Protein AF-A0A2G5HLY6-F1 (afdb_monomer_lite)

Radius of gyration: 32.47 Å; chains: 1; bounding box: 73×73×91 Å

Sequence (421 aa):
MAYVKLSYEEPYSYPRSRVPLSSAPPINLAIDDVRQLQDDHAMIESSLAKLREELDGSSASADVLEILERMRVASARTTEHSQGMWELVPITQRATTRTAIVAEKVFDTPELLEEILTYLKLNEVVTAMRVKKAWCNTVKGSVKLKRWLGLTTPVGGFFHCAFLKPGCDESPHRAWYTLPNRQLYVWLPKFMIFQKAGLWSDSRCWHPEFISTTRLQEYKEHINTLEIRIISKPSVGREPGVRVANTPICYPSVHQLTYEIFCGCGSRCESTGELMLSSNNAKGLTVGDVTRHTNEILRETGHVTRACIFVQIYYTARVELLDNDPITLQRRKAIEAYEQGPDIGSGDPLCFLRYGSDSTTASSSTISSGDDLDMEDVDQGSVSGDEDSWQRASEKEWENANCYFRAKAFPYDDSDSDDWW

Organism: Cercospora beticola (NCBI:txid122368)

Foldseek 3Di:
DDWQWAWDDDDDDDDDDDDPPDRDHTDTHDLVNLVVLLVVLVVVLVVLVVVVVVCVVPVHDPVVVVVSVVVVVVSVVSNVVSVVVLVSPPPVSNDDPVNVVVVVVLLLPLVSLLVVLQQDAPVVLVVQLVPDVSSVVSCVVDPPNCVLLLNDADPPLFKDFLADAADEDPDPPPDDDPPVGRRHHDDDDPQKHKAFFHLDRPPDDDDVVPADPVVLVVCVVCLQKGKIKMKGFQCQVNQDPPVQLLRARMTVAAFKKWKAKDFPLPPPGRDIDMDGDDPPDNRHHGPNSVNVVVNVVCVVSVCNDPSGRPMIMMIMDMDGGDCPHPSSVVSVVVSVCVVVPPPPPPPPPPDDDDPDPPDDDDDDDDDDDDDDDDDDDDDDDDPDPPVCVVVVVVVVVVVVVVVVVVVPPDPPPPDDDPDDD

pLDDT: mean 73.7, std 18.7, range [32.69, 95.38]

Secondary structure (DSSP, 8-state):
--EEEE------PPSSS------PPPEEEEHHHHHHHHHHHHHHHHHHHHHHHHHHTTT--HHHHHHHHHHHHHHHHHHHHHHHHHTTS-GGG---HHHHHHHHHHHHSHHHHHHHHTTS-HHHHHHHTTT-HHHHHHHHH-HHHHHHTTSSPPGGG--B-TTPPSSSTT---SSS---SS-PPP----TTEEEE--STT-SSS---GGG--HHHHHHHHHTTTEEEEEEEE---TT-PPPHHHHTSBS-BSPP-EEEEEEE-TTS-----EEEEE--TT-TT--BHHHHHHHHHHHHHHTTTTSTT-TT-EEEEEEEEEPPTT-HHHHHHHHHHHHHHT---TT-----SS---------------------------------GGGHHHHHHHHHHHHHHHHHHHTS-S----------

Structure (mmCIF, N/CA/C/O backbone):
data_AF-A0A2G5HLY6-F1
#
_entry.id   AF-A0A2G5HLY6-F1
#
loop_
_atom_site.group_PDB
_atom_site.id
_atom_site.type_symbol
_atom_site.label_atom_id
_atom_site.label_alt_id
_atom_site.label_comp_id
_atom_site.label_asym_id
_atom_site.label_entity_id
_atom_site.label_seq_id
_atom_site.pdbx_PDB_ins_code
_atom_site.Cartn_x
_atom_site.Cartn_y
_atom_site.Cartn_z
_atom_site.occupancy
_atom_site.B_iso_or_equiv
_atom_site.auth_seq_id
_atom_site.auth_comp_id
_atom_site.auth_asym_id
_atom_site.auth_atom_id
_atom_site.pdbx_PDB_model_num
ATOM 1 N N . MET A 1 1 ? 4.611 3.085 32.615 1.00 57.94 1 MET A N 1
ATOM 2 C CA . MET A 1 1 ? 3.380 3.468 33.332 1.00 57.94 1 MET A CA 1
ATOM 3 C C . MET A 1 1 ? 2.843 4.715 32.652 1.00 57.94 1 MET A C 1
ATOM 5 O O . MET A 1 1 ? 3.633 5.625 32.427 1.00 57.94 1 MET A O 1
ATOM 9 N N . ALA A 1 2 ? 1.589 4.705 32.205 1.00 73.06 2 ALA A N 1
ATOM 10 C CA . ALA A 1 2 ? 0.990 5.841 31.506 1.00 73.06 2 ALA A CA 1
ATOM 11 C C . ALA A 1 2 ? 0.329 6.784 32.524 1.00 73.06 2 ALA A C 1
ATOM 13 O O . ALA A 1 2 ? -0.262 6.319 33.499 1.00 73.06 2 ALA A O 1
ATOM 14 N N . TYR A 1 3 ? 0.473 8.091 32.322 1.00 76.56 3 TYR A N 1
ATOM 15 C CA . TYR A 1 3 ? -0.007 9.120 33.241 1.00 76.56 3 TYR A CA 1
ATOM 16 C C . TYR A 1 3 ? -0.591 10.300 32.464 1.00 76.56 3 TYR A C 1
ATOM 18 O O . TYR A 1 3 ? -0.177 10.574 31.337 1.00 76.56 3 TYR A O 1
ATOM 26 N N . VAL A 1 4 ? -1.541 11.000 33.081 1.00 73.75 4 VAL A N 1
ATOM 27 C CA . VAL A 1 4 ? -2.028 12.300 32.617 1.00 73.75 4 VAL A CA 1
ATOM 28 C C . VAL A 1 4 ? -1.172 13.369 33.282 1.00 73.75 4 VAL A C 1
ATOM 30 O O . VAL A 1 4 ? -1.051 13.403 34.508 1.00 73.75 4 VAL A O 1
ATOM 33 N N . LYS A 1 5 ? -0.547 14.216 32.465 1.00 78.56 5 LYS A N 1
ATOM 34 C CA . LYS A 1 5 ? 0.263 15.342 32.924 1.00 78.56 5 LYS A CA 1
ATOM 35 C C . LYS A 1 5 ? -0.612 16.588 32.951 1.00 78.56 5 LYS A C 1
ATOM 37 O O . LYS A 1 5 ? -0.948 17.117 31.896 1.00 78.56 5 LYS A O 1
ATOM 42 N N . LEU A 1 6 ? -0.965 17.059 34.141 1.00 72.75 6 LEU A N 1
ATOM 43 C CA . LEU A 1 6 ? -1.676 18.324 34.304 1.00 72.75 6 LEU A CA 1
ATOM 44 C C . LEU A 1 6 ? -0.652 19.434 34.545 1.00 72.75 6 LEU A C 1
ATOM 46 O O . LEU A 1 6 ? 0.028 19.452 35.574 1.00 72.75 6 LEU A O 1
ATOM 50 N N . SER A 1 7 ? -0.515 20.340 33.580 1.00 71.25 7 SER A N 1
ATOM 51 C CA . SER A 1 7 ? 0.251 21.578 33.725 1.00 71.25 7 SER A CA 1
ATOM 52 C C . SER A 1 7 ? -0.700 22.760 33.818 1.00 71.25 7 SER A C 1
ATOM 54 O O . SER A 1 7 ? -1.632 22.878 33.028 1.00 71.25 7 SER A O 1
ATOM 56 N N . TYR A 1 8 ? -0.452 23.635 34.786 1.00 63.81 8 TYR A N 1
ATOM 57 C CA . TYR A 1 8 ? -1.135 24.915 34.876 1.00 63.81 8 TYR A CA 1
ATOM 58 C C . TYR A 1 8 ? -0.380 25.922 34.012 1.00 63.81 8 TYR A C 1
ATOM 60 O O . TYR A 1 8 ? 0.768 26.255 34.310 1.00 63.81 8 TYR A O 1
ATOM 68 N N . GLU A 1 9 ? -1.009 26.376 32.933 1.00 55.75 9 GLU A N 1
ATOM 69 C CA . GLU A 1 9 ? -0.547 27.557 32.213 1.00 55.75 9 GLU A CA 1
ATOM 70 C C . GLU A 1 9 ? -1.246 28.772 32.817 1.00 55.75 9 GLU A C 1
ATOM 72 O O . GLU A 1 9 ? -2.473 28.885 32.771 1.00 55.75 9 GLU A O 1
ATOM 77 N N . GLU A 1 10 ? -0.471 29.672 33.429 1.00 55.41 10 GLU A N 1
ATOM 78 C CA . GLU A 1 10 ? -1.009 30.976 33.805 1.00 55.41 10 GLU A CA 1
ATOM 79 C C . GLU A 1 10 ? -1.458 31.696 32.527 1.00 55.41 10 GLU A C 1
ATOM 81 O O . GLU A 1 10 ? -0.667 31.809 31.585 1.00 55.41 10 GLU A O 1
ATOM 86 N N . PRO A 1 11 ? -2.700 32.210 32.466 1.00 56.28 11 PRO A N 1
ATOM 87 C CA . PRO A 1 11 ? -3.113 33.038 31.347 1.00 56.28 11 PRO A CA 1
ATOM 88 C C . PRO A 1 11 ? -2.161 34.233 31.252 1.00 56.28 11 PRO A C 1
ATOM 90 O O . PRO A 1 11 ? -1.909 34.901 32.255 1.00 56.28 11 PRO A O 1
ATOM 93 N N . TYR A 1 12 ? -1.626 34.477 30.051 1.00 50.50 12 TYR A N 1
ATOM 94 C CA . TYR A 1 12 ? -0.659 35.538 29.752 1.00 50.50 12 TYR A CA 1
ATOM 95 C C . TYR A 1 12 ? -1.095 36.881 30.368 1.00 50.50 12 TYR A C 1
ATOM 97 O O . TYR A 1 12 ? -1.892 37.626 29.797 1.00 50.50 12 TYR A O 1
ATOM 105 N N . SER A 1 13 ? -0.559 37.222 31.541 1.00 52.12 13 SER A N 1
ATOM 106 C CA . SER A 1 13 ? -0.718 38.554 32.111 1.00 52.12 13 SER A CA 1
ATOM 107 C C . SER A 1 13 ? 0.307 39.476 31.451 1.00 52.12 13 SER A C 1
ATOM 109 O O . SER A 1 13 ? 1.511 39.225 31.537 1.00 52.12 13 SER A O 1
ATOM 111 N N . TYR A 1 14 ? -0.167 40.524 30.771 1.00 58.53 14 TYR A N 1
ATOM 112 C CA . TYR A 1 14 ? 0.664 41.536 30.103 1.00 58.53 14 TYR A CA 1
ATOM 113 C C . TYR A 1 14 ? 1.759 42.117 31.027 1.00 58.53 14 TYR A C 1
ATOM 115 O O . TYR A 1 14 ? 1.629 42.122 32.255 1.00 58.53 14 TYR A O 1
ATOM 123 N N . PRO A 1 15 ? 2.868 42.615 30.453 1.00 58.62 15 PRO A N 1
ATOM 124 C CA . PRO A 1 15 ? 4.164 42.579 31.086 1.00 58.62 15 PRO A CA 1
ATOM 125 C C . PRO A 1 15 ? 4.337 43.782 32.001 1.00 58.62 15 PRO A C 1
ATOM 127 O O . PRO A 1 15 ? 4.411 44.920 31.540 1.00 58.62 15 PRO A O 1
ATOM 130 N N . ARG A 1 16 ? 4.487 43.522 33.297 1.00 51.47 16 ARG A N 1
ATOM 131 C CA . ARG A 1 16 ? 5.443 44.240 34.147 1.00 51.47 16 ARG A CA 1
ATOM 132 C C . ARG A 1 16 ? 5.659 43.462 35.443 1.00 51.47 16 ARG A C 1
ATOM 134 O O . ARG A 1 16 ? 4.896 43.552 36.397 1.00 51.47 16 ARG A O 1
ATOM 141 N N . SER A 1 17 ? 6.778 42.744 35.452 1.00 52.81 17 SER A N 1
ATOM 142 C CA . SER A 1 17 ? 7.587 42.531 36.654 1.00 52.81 17 SER A CA 1
ATOM 143 C C . SER A 1 17 ? 7.072 41.534 37.692 1.00 52.81 17 SER A C 1
ATOM 145 O O . SER A 1 17 ? 7.164 41.795 38.891 1.00 52.81 17 SER A O 1
ATOM 147 N N . ARG A 1 18 ? 6.650 40.342 37.265 1.00 50.44 18 ARG A N 1
ATOM 148 C CA . ARG A 1 18 ? 6.816 39.148 38.102 1.00 50.44 18 ARG A CA 1
ATOM 149 C C . ARG A 1 18 ? 7.456 38.046 37.273 1.00 50.44 18 ARG A C 1
ATOM 151 O O . ARG A 1 18 ? 6.933 37.665 36.235 1.00 50.44 18 ARG A O 1
ATOM 158 N N . VAL A 1 19 ? 8.626 37.590 37.720 1.00 54.91 19 VAL A N 1
ATOM 159 C CA . VAL A 1 19 ? 9.166 36.279 37.339 1.00 54.91 19 VAL A CA 1
ATOM 160 C C . VAL A 1 19 ? 8.016 35.289 37.542 1.00 54.91 19 VAL A C 1
ATOM 162 O O . VAL A 1 19 ? 7.435 35.352 38.631 1.00 54.91 19 VAL A O 1
ATOM 165 N N . PRO A 1 20 ? 7.632 34.461 36.547 1.00 55.47 20 PRO A N 1
ATOM 166 C CA . PRO A 1 20 ? 6.582 33.469 36.746 1.00 55.47 20 PRO A CA 1
ATOM 167 C C . PRO A 1 20 ? 6.948 32.693 38.005 1.00 55.47 20 PRO A C 1
ATOM 169 O O . PRO A 1 20 ? 8.030 32.104 38.093 1.00 55.47 20 PRO A O 1
ATOM 172 N N . LEU A 1 21 ? 6.118 32.842 39.037 1.00 51.69 21 LEU A N 1
ATOM 173 C CA . LEU A 1 21 ? 6.337 32.223 40.331 1.00 51.69 21 LEU A CA 1
ATOM 174 C C . LEU A 1 21 ? 6.243 30.730 40.080 1.00 51.69 21 LEU A C 1
ATOM 176 O O . LEU A 1 21 ? 5.144 30.208 40.007 1.00 51.69 21 LEU A O 1
ATOM 180 N N . SER A 1 22 ? 7.406 30.092 39.928 1.00 51.62 22 SER A N 1
ATOM 181 C CA . SER A 1 22 ? 7.601 28.656 40.078 1.00 51.62 22 SER A CA 1
ATOM 182 C C . SER A 1 22 ? 6.518 27.846 39.366 1.00 51.62 22 SER A C 1
ATOM 184 O O . SER A 1 22 ? 5.501 27.514 39.975 1.00 51.62 22 SER A O 1
ATOM 186 N N . SER A 1 23 ? 6.774 27.474 38.110 1.00 60.44 23 SER A N 1
ATOM 187 C CA . SER A 1 23 ? 6.047 26.403 37.430 1.00 60.44 23 SER A CA 1
ATOM 188 C C . SER A 1 23 ? 5.852 25.240 38.402 1.00 60.44 23 SER A C 1
ATOM 190 O O . SER A 1 23 ? 6.796 24.512 38.721 1.00 60.44 23 SER A O 1
ATOM 192 N N . ALA A 1 24 ? 4.641 25.114 38.950 1.00 60.84 24 ALA A N 1
ATOM 193 C CA . ALA A 1 24 ? 4.331 24.016 39.842 1.00 60.84 24 ALA A CA 1
ATOM 194 C C . ALA A 1 24 ? 4.678 22.733 39.077 1.00 60.84 24 ALA A C 1
ATOM 196 O O . ALA A 1 24 ? 4.335 22.631 37.890 1.00 60.84 24 ALA A O 1
ATOM 197 N N . PRO A 1 25 ? 5.427 21.796 39.687 1.00 66.81 25 PRO A N 1
ATOM 198 C CA . PRO A 1 25 ? 5.771 20.570 39.002 1.00 66.81 25 PRO A CA 1
ATOM 199 C C . PRO A 1 25 ? 4.466 19.925 38.527 1.00 66.81 25 PRO A C 1
ATOM 201 O O . PRO A 1 25 ? 3.496 19.879 39.289 1.00 66.81 25 PRO A O 1
ATOM 204 N N . PRO A 1 26 ? 4.413 19.492 37.261 1.00 71.69 26 PRO A N 1
ATOM 205 C CA . PRO A 1 26 ? 3.202 18.946 36.682 1.00 71.69 26 PRO A CA 1
ATOM 206 C C . PRO A 1 26 ? 2.707 17.792 37.548 1.00 71.69 26 PRO A C 1
ATOM 208 O O . PRO A 1 26 ? 3.487 16.917 37.937 1.00 71.69 26 PRO A O 1
ATOM 211 N N . ILE A 1 27 ? 1.412 17.801 37.853 1.00 78.00 27 ILE A N 1
ATOM 212 C CA . ILE A 1 27 ? 0.800 16.708 38.597 1.00 78.00 27 ILE A CA 1
ATOM 213 C C . ILE A 1 27 ? 0.670 15.548 37.617 1.00 78.00 27 ILE A C 1
ATOM 215 O O . ILE A 1 27 ? -0.014 15.655 36.597 1.00 78.00 27 ILE A O 1
ATOM 219 N N . ASN A 1 28 ? 1.363 14.453 37.918 1.00 79.81 28 ASN A N 1
ATOM 220 C CA . ASN A 1 28 ? 1.253 13.214 37.166 1.00 79.81 28 ASN A CA 1
ATOM 221 C C . ASN A 1 28 ? 0.230 12.330 37.874 1.00 79.81 28 ASN A C 1
ATOM 223 O O . ASN A 1 28 ? 0.521 11.777 38.932 1.00 79.81 28 ASN A O 1
ATOM 227 N N . LEU A 1 29 ? -0.956 12.207 37.290 1.00 82.81 29 LEU A N 1
ATOM 228 C CA . LEU A 1 29 ? -1.971 11.263 37.750 1.00 82.81 29 LEU A CA 1
ATOM 229 C C . LEU A 1 29 ? -1.809 9.966 36.965 1.00 82.81 29 LEU A C 1
ATOM 231 O O . LEU A 1 29 ? -1.850 9.987 35.730 1.00 82.81 29 LEU A O 1
ATOM 235 N N . ALA A 1 30 ? -1.609 8.838 37.650 1.00 86.94 30 ALA A N 1
ATOM 236 C CA . ALA A 1 30 ? -1.632 7.555 36.964 1.00 86.94 30 ALA A CA 1
ATOM 237 C C . ALA A 1 30 ? -3.048 7.300 36.434 1.00 86.94 30 ALA A C 1
ATOM 239 O O . ALA A 1 30 ? -4.041 7.607 37.089 1.00 86.94 30 ALA A O 1
ATOM 240 N N . ILE A 1 31 ? -3.151 6.740 35.231 1.00 84.31 31 ILE A N 1
ATOM 241 C CA . ILE A 1 31 ? -4.458 6.494 34.599 1.00 84.31 31 ILE A CA 1
ATOM 242 C C . ILE A 1 31 ? -5.299 5.519 35.425 1.00 84.31 31 ILE A C 1
ATOM 244 O O . ILE A 1 31 ? -6.517 5.670 35.499 1.00 84.31 31 ILE A O 1
ATOM 248 N N . ASP A 1 32 ? -4.639 4.559 36.074 1.00 82.75 32 ASP A N 1
ATOM 249 C CA . ASP A 1 32 ? -5.290 3.609 36.971 1.00 82.75 32 ASP A CA 1
ATOM 250 C C . ASP A 1 32 ? -5.903 4.313 38.193 1.00 82.75 32 ASP A C 1
ATOM 252 O O . ASP A 1 32 ? -7.000 3.945 38.600 1.00 82.75 32 ASP A O 1
ATOM 256 N N . ASP A 1 33 ? -5.281 5.384 38.702 1.00 86.75 33 ASP A N 1
ATOM 257 C CA . ASP A 1 33 ? -5.828 6.177 39.813 1.00 86.75 33 ASP A CA 1
ATOM 258 C C . ASP A 1 33 ? -7.072 6.960 39.373 1.00 86.75 33 ASP A C 1
ATOM 260 O O . ASP A 1 33 ? -8.066 7.017 40.094 1.00 86.75 33 ASP A O 1
ATOM 264 N N . VAL A 1 34 ? -7.051 7.536 38.163 1.00 86.06 34 VAL A N 1
ATOM 265 C CA . VAL A 1 34 ? -8.218 8.241 37.599 1.00 86.06 34 VAL A CA 1
ATOM 266 C C . VAL A 1 34 ? -9.381 7.268 37.384 1.00 86.06 34 VAL A C 1
ATOM 268 O O . VAL A 1 34 ? -10.528 7.616 37.660 1.00 86.06 34 VAL A O 1
ATOM 271 N N . ARG A 1 35 ? -9.095 6.040 36.931 1.00 84.38 35 ARG A N 1
ATOM 272 C CA . ARG A 1 35 ? -10.097 4.974 36.806 1.00 84.38 35 ARG A CA 1
ATOM 273 C C . ARG A 1 35 ? -10.650 4.565 38.170 1.00 84.38 35 ARG A C 1
ATOM 275 O O . ARG A 1 35 ? -11.866 4.539 38.325 1.00 84.38 35 ARG A O 1
ATOM 282 N N . GLN A 1 36 ? -9.783 4.292 39.145 1.00 87.38 36 GLN A N 1
ATOM 283 C CA . GLN A 1 36 ? -10.202 3.914 40.495 1.00 87.38 36 GLN A CA 1
ATOM 284 C C . GLN A 1 36 ? -11.106 4.986 41.111 1.00 87.38 36 GLN A C 1
ATOM 286 O O . GLN A 1 36 ? -12.125 4.663 41.708 1.00 87.38 36 GLN A O 1
ATOM 291 N N . LEU A 1 37 ? -10.794 6.264 40.888 1.00 87.94 37 LEU A N 1
ATOM 292 C CA . LEU A 1 37 ? -11.601 7.377 41.375 1.00 87.94 37 LEU A CA 1
ATOM 293 C C . LEU A 1 37 ? -13.002 7.426 40.734 1.00 87.94 37 LEU A C 1
ATOM 295 O O . LEU A 1 37 ? -13.964 7.802 41.403 1.00 87.94 37 LEU A O 1
ATOM 299 N N . GLN A 1 38 ? -13.152 7.015 39.468 1.00 86.69 38 GLN A N 1
ATOM 300 C CA . GLN A 1 38 ? -14.480 6.842 38.860 1.00 86.69 38 GLN A CA 1
ATOM 301 C C . GLN A 1 38 ? -15.252 5.674 39.478 1.00 86.69 38 GLN A C 1
ATOM 303 O O . GLN A 1 38 ? -16.445 5.814 39.761 1.00 86.69 38 GLN A O 1
ATOM 308 N N . ASP A 1 39 ? -14.583 4.542 39.696 1.00 86.12 39 ASP A N 1
ATOM 309 C CA . ASP A 1 39 ? -15.198 3.355 40.292 1.00 86.12 39 ASP A CA 1
ATOM 310 C C . ASP A 1 39 ? -15.657 3.640 41.737 1.00 86.12 39 ASP A C 1
ATOM 312 O O . ASP A 1 39 ? -16.782 3.299 42.118 1.00 86.12 39 ASP A O 1
ATOM 316 N N . ASP A 1 40 ? -14.841 4.359 42.512 1.00 87.75 40 ASP A N 1
ATOM 317 C CA . ASP A 1 40 ? -15.160 4.795 43.874 1.00 87.75 40 ASP A CA 1
ATOM 318 C C . ASP A 1 40 ? -16.372 5.744 43.894 1.00 87.75 40 ASP A C 1
ATOM 320 O O . ASP A 1 40 ? -17.276 5.577 44.718 1.00 87.75 40 ASP A O 1
ATOM 324 N N . HIS A 1 41 ? -16.458 6.703 42.961 1.00 89.06 41 HIS A N 1
ATOM 325 C CA . HIS A 1 41 ? -17.630 7.579 42.839 1.00 89.06 41 HIS A CA 1
ATOM 326 C C . HIS A 1 41 ? -18.905 6.809 42.482 1.00 89.06 41 HIS A C 1
ATOM 328 O O . HIS A 1 41 ? -19.952 7.046 43.088 1.00 89.06 41 HIS A O 1
ATOM 334 N N . ALA A 1 42 ? -18.831 5.850 41.553 1.00 86.75 42 ALA A N 1
ATOM 335 C CA . ALA A 1 42 ? -19.975 5.010 41.208 1.00 86.75 42 ALA A CA 1
ATOM 336 C C . ALA A 1 42 ? -20.469 4.194 42.420 1.00 86.75 42 ALA A C 1
ATOM 338 O O . ALA A 1 42 ? -21.678 4.043 42.628 1.00 86.75 42 ALA A O 1
ATOM 339 N N . MET A 1 43 ? -19.545 3.711 43.258 1.00 89.75 43 MET A N 1
ATOM 340 C CA . MET A 1 43 ? -19.871 3.014 44.504 1.00 89.75 43 MET A CA 1
ATOM 341 C C . MET A 1 43 ? -20.519 3.945 45.541 1.00 89.75 43 MET A C 1
ATOM 343 O O . MET A 1 43 ? -21.491 3.543 46.190 1.00 89.75 43 MET A O 1
ATOM 347 N N . ILE A 1 44 ? -20.020 5.178 45.694 1.00 92.12 44 ILE A N 1
ATOM 348 C CA . ILE A 1 44 ? -20.597 6.185 46.600 1.00 92.12 44 ILE A CA 1
ATOM 349 C C . ILE A 1 44 ? -22.024 6.530 46.170 1.00 92.12 44 ILE A C 1
ATOM 351 O O . ILE A 1 44 ? -22.931 6.443 46.995 1.00 92.12 44 ILE A O 1
ATOM 355 N N . GLU A 1 45 ? -22.256 6.835 44.891 1.00 92.38 45 GLU A N 1
ATOM 356 C CA . GLU A 1 45 ? -23.597 7.126 44.364 1.00 92.38 45 GLU A CA 1
ATOM 357 C C . GLU A 1 45 ? -24.560 5.953 44.584 1.00 92.38 45 GLU A C 1
ATOM 359 O O . GLU A 1 45 ? -25.680 6.145 45.063 1.00 92.38 45 GLU A O 1
ATOM 364 N N . SER A 1 46 ? -24.118 4.715 44.322 1.00 91.62 46 SER A N 1
ATOM 365 C CA . SER A 1 46 ? -24.940 3.530 44.590 1.00 91.62 46 SER A CA 1
ATOM 366 C C . SER A 1 46 ? -25.261 3.365 46.079 1.00 91.62 46 SER A C 1
ATOM 368 O O . SER A 1 46 ? -26.373 2.956 46.416 1.00 91.62 46 SER A O 1
ATOM 370 N N . SER A 1 47 ? -24.313 3.674 46.964 1.00 93.25 47 SER A N 1
ATOM 371 C CA . SER A 1 47 ? -24.494 3.563 48.415 1.00 93.25 47 SER A CA 1
ATOM 372 C C . SER A 1 47 ? -25.419 4.655 48.954 1.00 93.25 47 SER A C 1
ATOM 374 O O . SER A 1 47 ? -26.293 4.362 49.765 1.00 93.25 47 SER A O 1
ATOM 376 N N . LEU A 1 48 ? -25.290 5.893 48.462 1.00 94.12 48 LEU A N 1
ATOM 377 C CA . LEU A 1 48 ? -26.183 7.005 48.799 1.00 94.12 48 LEU A CA 1
ATOM 378 C C . LEU A 1 48 ? -27.614 6.748 48.310 1.00 94.12 48 LEU A C 1
ATOM 380 O O . LEU A 1 48 ? -28.564 7.048 49.032 1.00 94.12 48 LEU A O 1
ATOM 384 N N . ALA A 1 49 ? -27.778 6.160 47.120 1.00 92.38 49 ALA A N 1
ATOM 385 C CA . ALA A 1 49 ? -29.088 5.777 46.599 1.00 92.38 49 ALA A CA 1
ATOM 386 C C . ALA A 1 49 ? -29.775 4.721 47.483 1.00 92.38 49 ALA A C 1
ATOM 388 O O . ALA A 1 49 ? -30.943 4.890 47.827 1.00 92.38 49 ALA A O 1
ATOM 389 N N . LYS A 1 50 ? -29.042 3.683 47.910 1.00 93.69 50 LYS A N 1
ATOM 390 C CA . LYS A 1 50 ? -29.556 2.661 48.841 1.00 93.69 50 LYS A CA 1
ATOM 391 C C . LYS A 1 50 ? -29.905 3.247 50.206 1.00 93.69 50 LYS A C 1
ATOM 393 O O . LYS A 1 50 ? -30.973 2.970 50.735 1.00 93.69 50 LYS A O 1
ATOM 398 N N . LEU A 1 51 ? -29.032 4.094 50.752 1.00 93.62 51 LEU A N 1
ATOM 399 C CA . LEU A 1 51 ? -29.264 4.735 52.045 1.00 93.62 51 LEU A CA 1
ATOM 400 C C . LEU A 1 51 ? -30.526 5.608 52.020 1.00 93.62 51 LEU A C 1
ATOM 402 O O . LEU A 1 51 ? -31.281 5.623 52.987 1.00 93.62 51 LEU A O 1
ATOM 406 N N . ARG A 1 52 ? -30.784 6.308 50.908 1.00 93.19 52 ARG A N 1
ATOM 407 C CA . ARG A 1 52 ? -32.022 7.073 50.717 1.00 93.19 52 ARG A CA 1
ATOM 408 C C . ARG A 1 52 ? -33.257 6.176 50.766 1.00 93.19 52 ARG A C 1
ATOM 410 O O . ARG A 1 52 ? -34.192 6.490 51.489 1.00 93.19 52 ARG A O 1
ATOM 417 N N . GLU A 1 53 ? -33.231 5.059 50.043 1.00 93.62 53 GLU A N 1
ATOM 418 C CA . GLU A 1 53 ? -34.331 4.088 50.011 1.00 93.62 53 GLU A CA 1
ATOM 419 C C . GLU A 1 53 ? -34.618 3.496 51.404 1.00 93.62 53 GLU A C 1
ATOM 421 O O . GLU A 1 53 ? -35.773 3.392 51.816 1.00 93.62 53 GLU A O 1
ATOM 426 N N . GLU A 1 54 ? -33.573 3.177 52.172 1.00 94.12 54 GLU A N 1
ATOM 427 C CA . GLU A 1 54 ? -33.705 2.689 53.550 1.00 94.12 54 GLU A CA 1
ATOM 428 C C . GLU A 1 54 ? -34.283 3.755 54.500 1.00 94.12 54 GLU A C 1
ATOM 430 O O . GLU A 1 54 ? -35.123 3.446 55.354 1.00 94.12 54 GLU A O 1
ATOM 435 N N . LEU A 1 55 ? -33.863 5.016 54.348 1.00 93.25 55 LEU A N 1
ATOM 436 C CA . LEU A 1 55 ? -34.318 6.138 55.176 1.00 93.25 55 LEU A CA 1
ATOM 437 C C . LEU A 1 55 ? -35.763 6.549 54.880 1.00 93.25 55 LEU A C 1
ATOM 439 O O . LEU A 1 55 ? -36.504 6.866 55.815 1.00 93.25 55 LEU A O 1
ATOM 443 N N . ASP A 1 56 ? -36.187 6.472 53.618 1.00 89.88 56 ASP A N 1
ATOM 444 C CA . ASP A 1 56 ? -37.577 6.709 53.214 1.00 89.88 56 ASP A CA 1
ATOM 445 C C . ASP A 1 56 ? -38.535 5.708 53.897 1.00 89.88 56 ASP A C 1
ATOM 447 O O . ASP A 1 56 ? -39.677 6.045 54.215 1.00 89.88 56 ASP A O 1
ATOM 451 N N . GLY A 1 57 ? -38.059 4.496 54.209 1.00 89.75 57 GLY A N 1
ATOM 452 C CA . GLY A 1 57 ? -38.815 3.481 54.947 1.00 89.75 57 GLY A CA 1
ATOM 453 C C . GLY A 1 57 ? -38.828 3.641 56.475 1.00 89.75 57 GLY A C 1
ATOM 454 O O . GLY A 1 57 ? -39.644 3.000 57.139 1.00 89.75 57 GLY A O 1
ATOM 455 N N . SER A 1 58 ? -37.950 4.464 57.061 1.00 86.12 58 SER A N 1
ATOM 456 C CA . SER A 1 58 ? -37.647 4.421 58.505 1.00 86.12 58 SER A CA 1
ATOM 457 C C . SER A 1 58 ? -37.979 5.689 59.305 1.00 86.12 58 SER A C 1
ATOM 459 O O . SER A 1 58 ? -37.505 5.855 60.425 1.00 86.12 58 SER A O 1
ATOM 461 N N . SER A 1 59 ? -38.890 6.543 58.820 1.00 91.31 59 SER A N 1
ATOM 462 C CA . SER A 1 59 ? -39.305 7.780 59.523 1.00 91.31 59 SER A CA 1
ATOM 463 C C . SER A 1 59 ? -38.114 8.676 59.904 1.00 91.31 59 SER A C 1
ATOM 465 O O . SER A 1 59 ? -38.078 9.249 60.996 1.00 91.31 59 SER A O 1
ATOM 467 N N . ALA A 1 60 ? -37.113 8.760 59.024 1.00 91.75 60 ALA A N 1
ATOM 468 C CA . ALA A 1 60 ? -35.934 9.588 59.238 1.00 91.75 60 ALA A CA 1
ATOM 469 C C . ALA A 1 60 ? -36.316 11.062 59.457 1.00 91.75 60 ALA A C 1
ATOM 471 O O . ALA A 1 60 ? -37.293 11.562 58.893 1.00 91.75 60 ALA A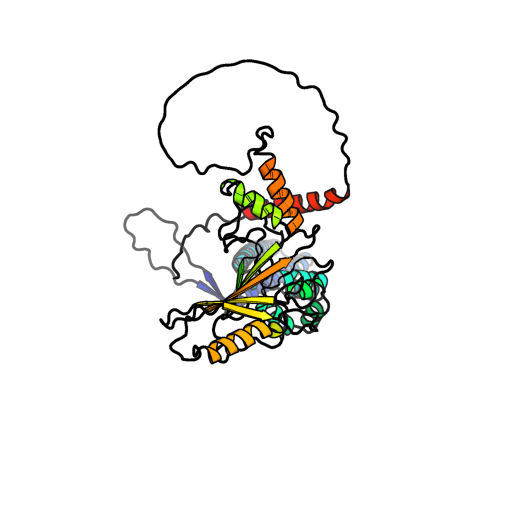 O 1
ATOM 472 N N . SER A 1 61 ? -35.544 11.777 60.281 1.00 94.81 61 SER A N 1
ATOM 473 C CA . SER A 1 61 ? -35.780 13.207 60.488 1.00 94.81 61 SER A CA 1
ATOM 474 C C . SER A 1 61 ? -35.479 14.003 59.214 1.00 94.81 61 SER A C 1
ATOM 476 O O . SER A 1 61 ? -34.615 13.633 58.414 1.00 94.81 61 SER A O 1
ATOM 478 N N . ALA A 1 62 ? -36.169 15.134 59.045 1.00 91.81 62 ALA A N 1
ATOM 479 C CA . ALA A 1 62 ? -35.967 16.028 57.905 1.00 91.81 62 ALA A CA 1
ATOM 480 C C . ALA A 1 62 ? -34.501 16.486 57.773 1.00 91.81 62 ALA A C 1
ATOM 482 O O . ALA A 1 62 ? -33.975 16.539 56.664 1.00 91.81 62 ALA A O 1
ATOM 483 N N . ASP A 1 63 ? -33.820 16.721 58.898 1.00 93.25 63 ASP A N 1
ATOM 484 C CA . ASP A 1 63 ? -32.411 17.131 58.925 1.00 93.25 63 ASP A CA 1
ATOM 485 C C . ASP A 1 63 ? -31.479 16.061 58.329 1.00 93.25 63 ASP A C 1
ATOM 487 O O . ASP A 1 63 ? -30.523 16.385 57.624 1.00 93.25 63 ASP A O 1
ATOM 491 N N . VAL A 1 64 ? -31.757 14.774 58.576 1.00 92.81 64 VAL A N 1
ATOM 492 C CA . VAL A 1 64 ? -30.963 13.661 58.024 1.00 92.81 64 VAL A CA 1
ATOM 493 C C . VAL A 1 64 ? -31.140 13.578 56.508 1.00 92.81 64 VAL A C 1
ATOM 495 O O . VAL A 1 64 ? -30.156 13.419 55.784 1.00 92.81 64 VAL A O 1
ATOM 498 N N . LEU A 1 65 ? -32.371 13.745 56.020 1.00 91.19 65 LEU A N 1
ATOM 499 C CA . LEU A 1 65 ? -32.656 13.779 54.584 1.00 91.19 65 LEU A CA 1
ATOM 500 C C . LEU A 1 65 ? -32.006 14.993 53.904 1.00 91.19 65 LEU A C 1
ATOM 502 O O . LEU A 1 65 ? -31.481 14.869 52.798 1.00 91.19 65 LEU A O 1
ATOM 506 N N . GLU A 1 66 ? -31.969 16.148 54.573 1.00 93.00 66 GLU A N 1
ATOM 507 C CA . GLU A 1 66 ? -31.297 17.340 54.052 1.00 93.00 66 GLU A CA 1
ATOM 508 C C . GLU A 1 66 ? -29.779 17.132 53.927 1.00 93.00 66 GLU A C 1
ATOM 510 O O . GLU A 1 66 ? -29.184 17.472 52.901 1.00 93.00 66 GLU A O 1
ATOM 515 N N . ILE A 1 67 ? -29.136 16.536 54.939 1.00 94.06 67 ILE A N 1
ATOM 516 C CA . ILE A 1 67 ? -27.704 16.205 54.885 1.00 94.06 67 ILE A CA 1
ATOM 517 C C . ILE A 1 67 ? -27.423 15.236 53.735 1.00 94.06 67 ILE A C 1
ATOM 519 O O . ILE A 1 67 ? -26.469 15.448 52.982 1.00 94.06 67 ILE A O 1
ATOM 523 N N . LEU A 1 68 ? -28.262 14.211 53.565 1.00 94.00 68 LEU A N 1
ATOM 524 C CA . LEU A 1 68 ? -28.112 13.236 52.489 1.00 94.00 68 LEU A CA 1
ATOM 525 C C . LEU A 1 68 ? -28.200 13.896 51.106 1.00 94.00 68 LEU A C 1
ATOM 527 O O . LEU A 1 68 ? -27.386 13.603 50.230 1.00 94.00 68 LEU A O 1
ATOM 531 N N . GLU A 1 69 ? -29.129 14.835 50.918 1.00 92.62 69 GLU A N 1
ATOM 532 C CA . GLU A 1 69 ? -29.245 15.576 49.661 1.00 92.62 69 GLU A CA 1
ATOM 533 C C . GLU A 1 69 ? -28.016 16.465 49.415 1.00 92.62 69 GLU A C 1
ATOM 535 O O . GLU A 1 69 ? -27.480 16.488 48.307 1.00 92.62 69 GLU A O 1
ATOM 540 N N . ARG A 1 70 ? -27.476 17.128 50.448 1.00 93.44 70 ARG A N 1
ATOM 541 C CA . ARG A 1 70 ? -26.216 17.884 50.313 1.00 93.44 70 ARG A CA 1
ATOM 542 C C . ARG A 1 70 ? -25.039 16.978 49.936 1.00 93.44 70 ARG A C 1
ATOM 544 O O . ARG A 1 70 ? -24.215 17.381 49.112 1.00 93.44 70 ARG A O 1
ATOM 551 N N . MET A 1 71 ? -24.958 15.770 50.504 1.00 93.06 71 MET A N 1
ATOM 552 C CA . MET A 1 71 ? -23.931 14.780 50.153 1.00 93.06 71 MET A CA 1
ATOM 553 C C . MET A 1 71 ? -24.070 14.323 48.701 1.00 93.06 71 MET A C 1
ATOM 555 O O . MET A 1 71 ? -23.074 14.283 47.984 1.00 93.06 71 MET A O 1
ATOM 559 N N . ARG A 1 72 ? -25.296 14.073 48.237 1.00 93.75 72 ARG A N 1
ATOM 560 C CA . ARG A 1 72 ? -25.585 13.737 46.838 1.00 93.75 72 ARG A CA 1
ATOM 561 C C . ARG A 1 72 ? -25.189 14.869 45.885 1.00 93.75 72 ARG A C 1
ATOM 563 O O . ARG A 1 72 ? -24.522 14.623 44.888 1.00 93.75 72 ARG A O 1
ATOM 570 N N . VAL A 1 73 ? -25.512 16.124 46.204 1.00 92.31 73 VAL A N 1
ATOM 571 C CA . VAL A 1 73 ? -25.098 17.290 45.394 1.00 92.31 73 VAL A CA 1
ATOM 572 C C . VAL A 1 73 ? -23.572 17.468 45.380 1.00 92.31 73 VAL A C 1
ATOM 574 O O . VAL A 1 73 ? -22.998 17.896 44.378 1.00 92.31 73 VAL A O 1
ATOM 577 N N . ALA A 1 74 ? -22.880 17.171 46.482 1.00 90.12 74 ALA A N 1
ATOM 578 C CA . ALA A 1 74 ? -21.417 17.175 46.514 1.00 90.12 74 ALA A CA 1
ATOM 579 C C . ALA A 1 74 ? -20.823 16.043 45.657 1.00 90.12 74 ALA A C 1
ATOM 581 O O . ALA A 1 74 ? -19.939 16.310 44.847 1.00 90.12 74 ALA A O 1
ATOM 582 N N . SER A 1 75 ? -21.359 14.828 45.780 1.00 92.06 75 SER A N 1
ATOM 583 C CA . SER A 1 75 ? -20.955 13.644 45.012 1.00 92.06 75 SER A CA 1
ATOM 584 C C . SER A 1 75 ? -21.193 13.810 43.502 1.00 92.06 75 SER A C 1
ATOM 586 O O . SER A 1 75 ? -20.332 13.482 42.686 1.00 92.06 75 SER A O 1
ATOM 588 N N . ALA A 1 76 ? -22.298 14.445 43.102 1.00 89.19 76 ALA A N 1
ATOM 589 C CA . ALA A 1 76 ? -22.558 14.778 41.701 1.00 89.19 76 ALA A CA 1
ATOM 590 C C . ALA A 1 76 ? -21.485 15.719 41.117 1.00 89.19 76 ALA A C 1
ATOM 592 O O . ALA A 1 76 ? -21.007 15.503 40.003 1.00 89.19 76 ALA A O 1
ATOM 593 N N . ARG A 1 77 ? -21.047 16.726 41.888 1.00 88.00 77 ARG A N 1
ATOM 594 C CA . ARG A 1 77 ? -19.977 17.650 41.471 1.00 88.00 77 ARG A CA 1
ATOM 595 C C . ARG A 1 77 ? -18.621 16.956 41.350 1.00 88.00 77 ARG A C 1
ATOM 597 O O . ARG A 1 77 ? -17.872 17.238 40.418 1.00 88.00 77 ARG A O 1
ATOM 604 N N . THR A 1 78 ? -18.287 16.046 42.266 1.00 87.31 78 THR A N 1
ATOM 605 C CA . THR A 1 78 ? -17.029 15.288 42.171 1.00 87.31 78 THR A CA 1
ATOM 606 C C . THR A 1 78 ? -17.066 14.275 41.029 1.00 87.31 78 THR A C 1
ATOM 608 O O . THR A 1 78 ? -16.046 14.070 40.371 1.00 87.31 78 THR A O 1
ATOM 611 N N . THR A 1 79 ? -18.240 13.716 40.727 1.00 88.19 79 THR A N 1
ATOM 612 C CA . THR A 1 79 ? -18.459 12.850 39.562 1.00 88.19 79 THR A CA 1
ATOM 613 C C . THR A 1 79 ? -18.185 13.603 38.262 1.00 88.19 79 THR A C 1
ATOM 615 O O . THR A 1 79 ? -17.369 13.142 37.465 1.00 88.19 79 THR A O 1
ATOM 618 N N . GLU A 1 80 ? -18.769 14.791 38.080 1.00 88.44 80 GLU A N 1
ATOM 619 C CA . GLU A 1 80 ? -18.513 15.652 36.916 1.00 88.44 80 GLU A CA 1
ATOM 620 C C . GLU A 1 80 ? -17.013 15.949 36.754 1.00 88.44 80 GLU A C 1
ATOM 622 O O . GLU A 1 80 ? -16.453 15.792 35.669 1.00 88.44 80 GLU A O 1
ATOM 627 N N . HIS A 1 81 ? -16.326 16.275 37.853 1.00 86.00 81 HIS A N 1
ATOM 628 C CA . HIS A 1 81 ? -14.888 16.537 37.830 1.00 86.00 81 HIS A CA 1
ATOM 629 C C . HIS A 1 81 ? -14.068 15.291 37.458 1.00 86.00 81 HIS A C 1
ATOM 631 O O . HIS A 1 81 ? -13.149 15.365 36.643 1.00 86.00 81 HIS A O 1
ATOM 637 N N . SER A 1 82 ? -14.421 14.124 38.008 1.00 86.81 82 SER A N 1
ATOM 638 C CA . SER A 1 82 ? -13.774 12.851 37.667 1.00 86.81 82 SER A CA 1
ATOM 639 C C . SER A 1 82 ? -13.995 12.447 36.214 1.00 86.81 82 SER A C 1
ATOM 641 O O . SER A 1 82 ? -13.103 11.884 35.579 1.00 86.81 82 SER A O 1
ATOM 643 N N . GLN A 1 83 ? -15.160 12.776 35.658 1.00 86.06 83 GLN A N 1
ATOM 644 C CA . GLN A 1 83 ? -15.458 12.553 34.255 1.00 86.06 83 GLN A CA 1
ATOM 645 C C . GLN A 1 83 ? -14.647 13.489 33.360 1.00 86.06 83 GLN A C 1
ATOM 647 O O . GLN A 1 83 ? -14.029 13.011 32.412 1.00 86.06 83 GLN A O 1
ATOM 652 N N . GLY A 1 84 ? -14.534 14.769 33.722 1.00 86.75 84 GLY A N 1
ATOM 653 C CA . GLY A 1 84 ? -13.634 15.706 33.051 1.00 86.75 84 GLY A CA 1
ATOM 654 C C . GLY A 1 84 ? -12.180 15.222 33.051 1.00 86.75 84 GLY A C 1
ATOM 655 O O . GLY A 1 84 ? -11.531 15.232 32.010 1.00 86.75 84 GLY A O 1
ATOM 656 N N . MET A 1 85 ? -11.674 14.700 34.177 1.00 85.44 85 MET A N 1
ATOM 657 C CA . MET A 1 85 ? -10.326 14.108 34.229 1.00 85.44 85 MET A CA 1
ATOM 658 C C . MET A 1 85 ? -10.188 12.875 33.326 1.00 85.44 85 MET A C 1
ATOM 660 O O . MET A 1 85 ? -9.172 12.709 32.651 1.00 85.44 85 MET A O 1
ATOM 664 N N . TRP A 1 86 ? -11.202 12.011 33.281 1.00 85.25 86 TRP A N 1
ATOM 665 C CA . TRP A 1 86 ? -11.207 10.844 32.399 1.00 85.25 86 TRP A CA 1
ATOM 666 C C . TRP A 1 86 ? -11.238 11.231 30.918 1.00 85.25 86 TRP A C 1
ATOM 668 O O . TRP A 1 86 ? -10.601 10.588 30.082 1.00 85.25 86 TRP A O 1
ATOM 678 N N . GLU A 1 87 ? -11.913 12.329 30.587 1.00 84.62 87 GLU A N 1
ATOM 679 C CA . GLU A 1 87 ? -11.936 12.912 29.248 1.00 84.62 87 GLU A CA 1
ATOM 680 C C . GLU A 1 87 ? -10.591 13.501 28.797 1.00 84.62 87 GLU A C 1
ATOM 682 O O . GLU A 1 87 ? -10.421 13.765 27.606 1.00 84.62 87 GLU A O 1
ATOM 687 N N . LEU A 1 88 ? -9.604 13.609 29.689 1.00 83.00 88 LEU A N 1
ATOM 688 C CA . LEU A 1 88 ? -8.224 13.964 29.343 1.00 83.00 88 LEU A CA 1
ATOM 689 C C . LEU A 1 88 ? -7.344 12.738 29.051 1.00 83.00 88 LEU A C 1
ATOM 691 O O . LEU A 1 88 ? -6.297 12.865 28.418 1.00 83.00 88 LEU A O 1
ATOM 695 N N . VAL A 1 89 ? -7.753 11.533 29.464 1.00 80.31 89 VAL A N 1
ATOM 696 C CA . VAL A 1 89 ? -7.011 10.294 29.176 1.00 80.31 89 VAL A CA 1
ATOM 697 C C . VAL A 1 89 ? -7.081 10.003 27.669 1.00 80.31 89 VAL A C 1
ATOM 699 O O . VAL A 1 89 ? -8.165 10.088 27.106 1.00 80.31 89 VAL A O 1
ATOM 702 N N . PRO A 1 90 ? -6.009 9.624 26.958 1.00 76.75 90 PRO A N 1
ATOM 703 C CA . PRO A 1 90 ? -6.108 9.251 25.543 1.00 76.75 90 PRO A CA 1
ATOM 704 C C . PRO A 1 90 ? -7.138 8.136 25.299 1.00 76.75 90 PRO A C 1
ATOM 706 O O . PRO A 1 90 ? -7.203 7.175 26.064 1.00 76.75 90 PRO A O 1
ATOM 709 N N . ILE A 1 91 ? -7.920 8.215 24.213 1.00 69.06 91 ILE A N 1
ATOM 710 C CA . ILE A 1 91 ? -8.986 7.234 23.899 1.00 69.06 91 ILE A CA 1
ATOM 711 C C . ILE A 1 91 ? -8.455 5.791 23.905 1.00 69.06 91 ILE A C 1
ATOM 713 O O . ILE A 1 91 ? -9.117 4.885 24.406 1.00 69.06 91 ILE A O 1
ATOM 717 N N . THR A 1 92 ? -7.229 5.583 23.420 1.00 68.62 92 THR A N 1
ATOM 718 C CA . THR A 1 92 ? -6.548 4.278 23.401 1.00 68.62 92 THR A CA 1
ATOM 719 C C . THR A 1 92 ? -6.323 3.679 24.792 1.00 68.62 92 THR A C 1
ATOM 721 O O . THR A 1 92 ? -6.168 2.467 24.917 1.00 68.62 92 THR A O 1
ATOM 724 N N . GLN A 1 93 ? -6.323 4.508 25.836 1.00 74.06 93 GLN A N 1
ATOM 725 C CA . GLN A 1 93 ? -6.110 4.125 27.231 1.00 74.06 93 GLN A CA 1
ATOM 726 C C . GLN A 1 93 ? -7.413 4.124 28.049 1.00 74.06 93 GLN A C 1
ATOM 728 O O . GLN A 1 93 ? -7.433 3.606 29.163 1.00 74.06 93 GLN A O 1
ATOM 733 N N . ARG A 1 94 ? -8.535 4.592 27.478 1.00 76.75 94 ARG A N 1
ATOM 734 C CA . ARG A 1 94 ? -9.873 4.538 28.102 1.00 76.75 94 ARG A CA 1
ATOM 735 C C . ARG A 1 94 ? -10.591 3.197 27.931 1.00 76.75 94 ARG A C 1
ATOM 737 O O . ARG A 1 94 ? -11.804 3.130 28.115 1.00 76.75 94 ARG A O 1
ATOM 744 N N . ALA A 1 95 ? -9.893 2.129 27.547 1.00 71.44 95 ALA A N 1
ATOM 745 C CA . ALA A 1 95 ? -10.528 0.848 27.253 1.00 71.44 95 ALA A CA 1
ATOM 746 C C . ALA A 1 95 ? -11.306 0.321 28.474 1.00 71.44 95 ALA A C 1
ATOM 748 O O . ALA A 1 95 ? -10.720 -0.079 29.477 1.00 71.44 95 ALA A O 1
ATOM 749 N N . THR A 1 96 ? -12.632 0.330 28.386 1.00 74.00 96 THR A N 1
ATOM 750 C CA . THR A 1 96 ? -13.550 -0.287 29.350 1.00 74.00 96 THR A CA 1
ATOM 751 C C . THR A 1 96 ? -13.805 -1.746 28.974 1.00 74.00 96 THR A C 1
ATOM 753 O O . THR A 1 96 ? -13.677 -2.129 27.806 1.00 74.00 96 THR A O 1
ATOM 756 N N . THR A 1 97 ? -14.263 -2.557 29.929 1.00 75.38 97 THR A N 1
ATOM 757 C CA . THR A 1 97 ? -14.709 -3.938 29.672 1.00 75.38 97 THR A CA 1
ATOM 758 C C . THR A 1 97 ? -15.769 -3.989 28.571 1.00 75.38 97 THR A C 1
ATOM 760 O O . THR A 1 97 ? -15.713 -4.836 27.683 1.00 75.38 97 THR A O 1
ATOM 763 N N . ARG A 1 98 ? -16.698 -3.022 28.555 1.00 72.88 98 ARG A N 1
ATOM 764 C CA . ARG A 1 98 ? -17.727 -2.916 27.513 1.00 72.88 98 ARG A CA 1
ATOM 765 C C . ARG A 1 98 ? -17.120 -2.646 26.135 1.00 72.88 98 ARG A C 1
ATOM 767 O O . ARG A 1 98 ? -17.495 -3.313 25.176 1.00 72.88 98 ARG A O 1
ATOM 774 N N . THR A 1 99 ? -16.177 -1.709 26.023 1.00 75.06 99 THR A N 1
ATOM 775 C CA . THR A 1 99 ? -15.494 -1.435 24.745 1.00 75.06 99 THR A CA 1
ATOM 776 C C . THR A 1 99 ? -14.622 -2.600 24.291 1.00 75.06 99 THR A C 1
ATOM 778 O O . THR A 1 99 ? -14.549 -2.845 23.095 1.00 75.06 99 THR A O 1
ATOM 781 N N . ALA A 1 100 ? -14.026 -3.359 25.217 1.00 74.88 100 ALA A N 1
ATOM 782 C CA . ALA A 1 100 ? -13.271 -4.565 24.887 1.00 74.88 100 ALA A CA 1
ATOM 783 C C . ALA A 1 100 ? -14.180 -5.651 24.291 1.00 74.88 100 ALA A C 1
ATOM 785 O O . ALA A 1 100 ? -13.850 -6.204 23.249 1.00 74.88 100 ALA A O 1
ATOM 786 N N . ILE A 1 101 ? -15.363 -5.878 24.877 1.00 77.56 101 ILE A N 1
ATOM 787 C CA . ILE A 1 101 ? -16.364 -6.821 24.346 1.00 77.56 101 ILE A CA 1
ATOM 788 C C . ILE A 1 101 ? -16.856 -6.382 22.959 1.00 77.56 101 ILE A C 1
ATOM 790 O O . ILE A 1 101 ? -17.023 -7.207 22.064 1.00 77.56 101 ILE A O 1
ATOM 794 N N . VAL A 1 102 ? -17.107 -5.084 22.758 1.00 79.75 102 VAL A N 1
ATOM 795 C CA . VAL A 1 102 ? -17.525 -4.562 21.446 1.00 79.75 102 VAL A CA 1
ATOM 796 C C . VAL A 1 102 ? -16.402 -4.712 20.419 1.00 79.75 102 VAL A C 1
ATOM 798 O O . VAL A 1 102 ? -16.661 -5.179 19.314 1.00 79.75 102 VAL A O 1
ATOM 801 N N . ALA A 1 103 ? -15.163 -4.381 20.782 1.00 76.00 103 ALA A N 1
ATOM 802 C CA . ALA A 1 103 ? -14.007 -4.558 19.910 1.00 76.00 103 ALA A CA 1
ATOM 803 C C . ALA A 1 103 ? -13.789 -6.036 19.557 1.00 76.00 103 ALA A C 1
ATOM 805 O O . ALA A 1 103 ? -13.550 -6.357 18.399 1.00 76.00 103 ALA A O 1
ATOM 806 N N . GLU A 1 104 ? -13.943 -6.946 20.521 1.00 80.81 104 GLU A N 1
ATOM 807 C CA . GLU A 1 104 ? -13.870 -8.386 20.276 1.00 80.81 104 GLU A CA 1
ATOM 808 C C . GLU A 1 104 ? -14.927 -8.836 19.262 1.00 80.81 104 GLU A C 1
ATOM 810 O O . GLU A 1 104 ? -14.583 -9.515 18.298 1.00 80.81 104 GLU A O 1
ATOM 815 N N . LYS A 1 105 ? -16.177 -8.366 19.385 1.00 85.38 105 LYS A N 1
ATOM 816 C CA . LYS A 1 105 ? -17.230 -8.636 18.389 1.00 85.38 105 LYS A CA 1
ATOM 817 C C . LYS A 1 105 ? -16.882 -8.104 16.998 1.00 85.38 105 LYS A C 1
ATOM 819 O O . LYS A 1 105 ? -17.123 -8.791 16.007 1.00 85.38 105 LYS A O 1
ATOM 824 N N . VAL A 1 106 ? -16.313 -6.900 16.915 1.00 81.88 106 VAL A N 1
ATOM 825 C CA . VAL A 1 106 ? -15.852 -6.316 15.644 1.00 81.88 106 VAL A CA 1
ATOM 826 C C . VAL A 1 106 ? -14.743 -7.175 15.032 1.00 81.88 106 VAL A C 1
ATOM 828 O O . VAL A 1 106 ? -14.791 -7.479 13.845 1.00 81.88 106 VAL A O 1
ATOM 831 N N . PHE A 1 107 ? -13.779 -7.629 15.834 1.00 83.12 107 PHE A N 1
ATOM 832 C CA . PHE A 1 107 ? -12.657 -8.449 15.369 1.00 83.12 107 PHE A CA 1
ATOM 833 C C . PHE A 1 107 ? -13.011 -9.911 15.084 1.00 83.12 107 PHE A C 1
ATOM 835 O O . PHE A 1 107 ? -12.273 -10.581 14.360 1.00 83.12 107 PHE A O 1
ATOM 842 N N . ASP A 1 108 ? -14.116 -10.406 15.632 1.00 84.38 108 ASP A N 1
ATOM 843 C CA . ASP A 1 108 ? -14.662 -11.723 15.313 1.00 84.38 108 ASP A CA 1
ATOM 844 C C . ASP A 1 108 ? -15.601 -11.690 14.090 1.00 84.38 108 ASP A C 1
ATOM 846 O O . ASP A 1 108 ? -15.986 -12.750 13.600 1.00 84.38 108 ASP A O 1
ATOM 850 N N . THR A 1 109 ? -15.915 -10.502 13.553 1.00 89.06 109 THR A N 1
ATOM 851 C CA . THR A 1 109 ? -16.658 -10.325 12.294 1.00 89.06 109 THR A CA 1
ATOM 852 C C . THR A 1 109 ? -15.667 -10.208 11.124 1.00 89.06 109 THR A C 1
ATOM 854 O O . THR A 1 109 ? -14.981 -9.186 11.015 1.00 89.06 109 THR A O 1
ATOM 857 N N . PRO A 1 110 ? -15.539 -11.226 10.247 1.00 88.88 110 PRO A N 1
ATOM 858 C CA . PRO A 1 110 ? -14.506 -11.253 9.212 1.00 88.88 110 PRO A CA 1
ATOM 859 C C . PRO A 1 110 ? -14.539 -10.060 8.256 1.00 88.88 110 PRO A C 1
ATOM 861 O O . PRO A 1 110 ? -13.476 -9.595 7.866 1.00 88.88 110 PRO A O 1
ATOM 864 N N . GLU A 1 111 ? -15.720 -9.552 7.910 1.00 87.88 111 GLU A N 1
ATOM 865 C CA . GLU A 1 111 ? -15.919 -8.450 6.962 1.00 87.88 111 GLU A CA 1
ATOM 866 C C . GLU A 1 111 ? -15.435 -7.115 7.544 1.00 87.88 111 GLU A C 1
ATOM 868 O O . GLU A 1 111 ? -14.717 -6.364 6.888 1.00 87.88 111 GLU A O 1
ATOM 873 N N . LEU A 1 112 ? -15.760 -6.840 8.812 1.00 88.00 112 LEU A N 1
ATOM 874 C CA . LEU A 1 112 ? -15.279 -5.641 9.502 1.00 88.00 112 LEU A CA 1
ATOM 875 C C . LEU A 1 112 ? -13.772 -5.706 9.726 1.00 88.00 112 LEU A C 1
ATOM 877 O O . LEU A 1 112 ? -13.069 -4.715 9.539 1.00 88.00 112 LEU A O 1
ATOM 881 N N . LEU A 1 113 ? -13.261 -6.881 10.103 1.00 90.75 113 LEU A N 1
ATOM 882 C CA . LEU A 1 113 ? -11.827 -7.071 10.242 1.00 90.75 113 LEU A CA 1
ATOM 883 C C . LEU A 1 113 ? -11.113 -6.931 8.892 1.00 90.75 113 LEU A C 1
ATOM 885 O O . LEU A 1 113 ? -10.044 -6.333 8.846 1.00 90.75 113 LEU A O 1
ATOM 889 N N . GLU A 1 114 ? -11.686 -7.450 7.804 1.00 91.50 114 GLU A N 1
ATOM 890 C CA . GLU A 1 114 ? -11.159 -7.260 6.452 1.00 91.50 114 GLU A CA 1
ATOM 891 C C . GLU A 1 114 ? -11.005 -5.770 6.144 1.00 91.50 114 GLU A C 1
ATOM 893 O O . GLU A 1 114 ? -9.910 -5.349 5.773 1.00 91.50 114 GLU A O 1
ATOM 898 N N . GLU A 1 115 ? -12.051 -4.976 6.381 1.00 86.56 115 GLU A N 1
ATOM 899 C CA . GLU A 1 115 ? -12.041 -3.533 6.142 1.00 86.56 115 GLU A CA 1
ATOM 900 C C . GLU A 1 115 ? -11.015 -2.807 7.020 1.00 86.56 115 GLU A C 1
ATOM 902 O O . GLU A 1 115 ? -10.201 -2.042 6.507 1.00 86.56 115 GLU A O 1
ATOM 907 N N . ILE A 1 116 ? -10.945 -3.116 8.319 1.00 87.94 116 ILE A N 1
ATOM 908 C CA . ILE A 1 116 ? -9.930 -2.553 9.226 1.00 87.94 116 ILE A CA 1
ATOM 909 C C . ILE A 1 116 ? -8.514 -2.854 8.718 1.00 87.94 116 ILE A C 1
ATOM 911 O O . ILE A 1 116 ? -7.648 -1.977 8.709 1.00 87.94 116 ILE A O 1
ATOM 915 N N . LEU A 1 117 ? -8.271 -4.086 8.265 1.00 88.19 117 LEU A N 1
ATOM 916 C CA . LEU A 1 117 ? -6.972 -4.500 7.741 1.00 88.19 117 LEU A CA 1
ATOM 917 C C . LEU A 1 117 ? -6.611 -3.784 6.432 1.00 88.19 117 LEU A C 1
ATOM 919 O O . LEU A 1 117 ? -5.421 -3.676 6.140 1.00 88.19 117 LEU A O 1
ATOM 923 N N . THR A 1 118 ? -7.583 -3.250 5.681 1.00 81.00 118 THR A N 1
ATOM 924 C CA . THR A 1 118 ? -7.299 -2.413 4.501 1.00 81.00 118 THR A CA 1
ATOM 925 C C . THR A 1 118 ? -6.744 -1.027 4.838 1.00 81.00 118 THR A C 1
ATOM 927 O O . THR A 1 118 ? -6.207 -0.368 3.952 1.00 81.00 118 THR A O 1
ATOM 930 N N . TYR A 1 119 ? -6.783 -0.605 6.106 1.00 78.94 119 TYR A N 1
ATOM 931 C CA . TYR A 1 119 ? -6.161 0.644 6.559 1.00 78.94 119 TYR A CA 1
ATOM 932 C C . TYR A 1 119 ? -4.736 0.464 7.109 1.00 78.94 119 TYR A C 1
ATOM 934 O O . TYR A 1 119 ? -4.060 1.455 7.387 1.00 78.94 119 TYR A O 1
ATOM 942 N N . LEU A 1 120 ? -4.256 -0.776 7.268 1.00 79.81 120 LEU A N 1
ATOM 943 C CA . LEU A 1 120 ? -2.950 -1.085 7.865 1.00 79.81 120 LEU A CA 1
ATOM 944 C C . LEU A 1 120 ? -1.855 -1.305 6.821 1.00 79.81 120 LEU A C 1
ATOM 946 O O . LEU A 1 120 ? -2.036 -2.057 5.873 1.00 79.81 120 LEU A O 1
ATOM 950 N N . LYS A 1 121 ? -0.648 -0.773 7.029 1.00 73.12 121 LYS A N 1
ATOM 951 C CA . LYS A 1 121 ? 0.512 -1.055 6.159 1.00 73.12 121 LYS A CA 1
ATOM 952 C C . LYS A 1 121 ? 0.786 -2.560 6.075 1.00 73.12 121 LYS A C 1
ATOM 954 O O . LYS A 1 121 ? 0.524 -3.301 7.016 1.00 73.12 121 LYS A O 1
ATOM 959 N N . LEU A 1 122 ? 1.417 -3.037 4.996 1.00 72.12 122 LEU A N 1
ATOM 960 C CA . LEU A 1 122 ? 1.713 -4.471 4.833 1.00 72.12 122 LEU A CA 1
ATOM 961 C C . LEU A 1 122 ? 2.395 -5.108 6.062 1.00 72.12 122 LEU A C 1
ATOM 963 O O . LEU A 1 122 ? 2.033 -6.205 6.485 1.00 72.12 122 LEU A O 1
ATOM 967 N N . ASN A 1 123 ? 3.408 -4.447 6.626 1.00 71.81 123 ASN A N 1
ATOM 968 C CA . ASN A 1 123 ? 4.121 -4.931 7.812 1.00 71.81 123 ASN A CA 1
ATOM 969 C C . ASN A 1 123 ? 3.201 -5.011 9.042 1.00 71.81 123 ASN A C 1
ATOM 971 O O . ASN A 1 123 ? 3.332 -5.930 9.855 1.00 71.81 123 ASN A O 1
ATOM 975 N N . GLU A 1 124 ? 2.253 -4.084 9.156 1.00 82.25 124 GLU A N 1
ATOM 976 C CA . GLU A 1 124 ? 1.220 -4.073 10.188 1.00 82.25 124 GLU A CA 1
ATOM 977 C C . GLU A 1 124 ? 0.219 -5.206 9.949 1.00 82.25 124 GLU A C 1
ATOM 979 O O . GLU A 1 124 ? -0.058 -5.936 10.889 1.00 82.25 124 GLU A O 1
ATOM 984 N N . VAL A 1 125 ? -0.206 -5.475 8.706 1.00 85.38 125 VAL A N 1
ATOM 985 C CA . VAL A 1 125 ? -1.046 -6.640 8.358 1.00 85.38 125 VAL A CA 1
ATOM 986 C C . VAL A 1 125 ? -0.345 -7.955 8.714 1.00 85.38 125 VAL A C 1
ATOM 988 O O . VAL A 1 125 ? -0.939 -8.833 9.336 1.00 85.38 125 VAL A O 1
ATOM 991 N N . VAL A 1 126 ? 0.942 -8.107 8.387 1.00 83.25 126 VAL A N 1
ATOM 992 C CA . VAL A 1 126 ? 1.716 -9.311 8.751 1.00 83.25 126 VAL A CA 1
ATOM 993 C C . VAL A 1 126 ? 1.831 -9.468 10.270 1.00 83.25 126 VAL A C 1
ATOM 995 O O . VAL A 1 126 ? 1.820 -10.594 10.771 1.00 83.25 126 VAL A O 1
ATOM 998 N N . THR A 1 127 ? 1.928 -8.361 11.006 1.00 86.19 127 THR A N 1
ATOM 999 C CA . THR A 1 127 ? 1.931 -8.363 12.477 1.00 86.19 127 THR A CA 1
ATOM 1000 C C . THR A 1 127 ? 0.546 -8.714 13.022 1.00 86.19 127 THR A C 1
ATOM 1002 O O . THR A 1 127 ? 0.427 -9.569 13.895 1.00 86.19 127 THR A O 1
ATOM 1005 N N . ALA A 1 128 ? -0.504 -8.152 12.431 1.00 89.56 128 ALA A N 1
ATOM 1006 C CA . ALA A 1 128 ? -1.906 -8.384 12.741 1.00 89.56 128 ALA A CA 1
ATOM 1007 C C . ALA A 1 128 ? -2.295 -9.864 12.559 1.00 89.56 128 ALA A C 1
ATOM 1009 O O . ALA A 1 128 ? -2.961 -10.451 13.410 1.00 89.56 128 ALA A O 1
ATOM 1010 N N . MET A 1 129 ? -1.766 -10.533 11.526 1.00 90.12 129 MET A N 1
ATOM 1011 C CA . MET A 1 129 ? -1.923 -11.984 11.333 1.00 90.12 129 MET A CA 1
ATOM 1012 C C . MET A 1 129 ? -1.377 -12.831 12.497 1.00 90.12 129 MET A C 1
ATOM 1014 O O . MET A 1 129 ? -1.740 -14.002 12.608 1.00 90.12 129 MET A O 1
ATOM 1018 N N . ARG A 1 130 ? -0.490 -12.289 13.343 1.00 90.81 130 ARG A N 1
ATOM 1019 C CA . ARG A 1 130 ? 0.085 -12.994 14.502 1.00 90.81 130 ARG A CA 1
ATOM 1020 C C . ARG A 1 130 ? -0.729 -12.809 15.783 1.00 90.81 130 ARG A C 1
ATOM 1022 O O . ARG A 1 130 ? -0.463 -13.520 16.744 1.00 90.81 130 ARG A O 1
ATOM 1029 N N . VAL A 1 131 ? -1.702 -11.893 15.798 1.00 89.75 131 VAL A N 1
ATOM 1030 C CA . VAL A 1 131 ? -2.489 -11.550 16.994 1.00 89.75 131 VAL A CA 1
ATOM 1031 C C . VAL A 1 131 ? -3.440 -12.686 17.380 1.00 89.75 131 VAL A C 1
ATOM 1033 O O . VAL A 1 131 ? -3.422 -13.149 18.516 1.00 89.75 131 VAL A O 1
ATOM 1036 N N . LYS A 1 132 ? -4.256 -13.173 16.436 1.00 91.44 132 LYS A N 1
ATOM 1037 C CA . LYS A 1 132 ? -5.234 -14.256 16.661 1.00 91.44 132 LYS A CA 1
ATOM 1038 C C . LYS A 1 132 ? -5.348 -15.122 15.407 1.00 91.44 132 LYS A C 1
ATOM 1040 O O . LYS A 1 132 ? -5.220 -14.636 14.283 1.00 91.44 132 LYS A O 1
ATOM 1045 N N . LYS A 1 133 ? -5.660 -16.413 15.579 1.00 91.38 133 LYS A N 1
ATOM 1046 C CA . LYS A 1 133 ? -5.894 -17.340 14.452 1.00 91.38 133 LYS A CA 1
ATOM 1047 C C . LYS A 1 133 ? -6.999 -16.837 13.513 1.00 91.38 133 LYS A C 1
ATOM 1049 O O . LYS A 1 133 ? -6.859 -16.975 12.303 1.00 91.38 133 LYS A O 1
ATOM 1054 N N . ALA A 1 134 ? -8.045 -16.216 14.067 1.00 90.19 134 ALA A N 1
ATOM 1055 C CA . ALA A 1 134 ? -9.127 -15.599 13.301 1.00 90.19 134 ALA A CA 1
ATOM 1056 C C . ALA A 1 134 ? -8.604 -14.545 12.312 1.00 90.19 134 ALA A C 1
ATOM 1058 O O . ALA A 1 134 ? -8.937 -14.614 11.139 1.00 90.19 134 ALA A O 1
ATOM 1059 N N . TRP A 1 135 ? -7.681 -13.673 12.728 1.00 93.69 135 TRP A N 1
ATOM 1060 C CA . TRP A 1 135 ? -7.121 -12.624 11.869 1.00 93.69 135 TRP A CA 1
ATOM 1061 C C . TRP A 1 135 ? -6.294 -13.198 10.720 1.00 93.69 135 TRP A C 1
ATOM 1063 O O . TRP A 1 135 ? -6.441 -12.802 9.565 1.00 93.69 135 TRP A O 1
ATOM 1073 N N . CYS A 1 136 ? -5.457 -14.195 11.021 1.00 92.44 136 CYS A N 1
ATOM 1074 C CA . CYS A 1 136 ? -4.726 -14.941 9.999 1.00 92.44 136 CYS A CA 1
ATOM 1075 C C . CYS A 1 136 ? -5.682 -15.598 8.991 1.00 92.44 136 CYS A C 1
ATOM 1077 O O . CYS A 1 136 ? -5.425 -15.564 7.787 1.00 92.44 136 CYS A O 1
ATOM 1079 N N . ASN A 1 137 ? -6.783 -16.177 9.476 1.00 92.94 137 ASN A N 1
ATOM 1080 C CA . ASN A 1 137 ? -7.798 -16.801 8.637 1.00 92.94 137 ASN A CA 1
ATOM 1081 C C . ASN A 1 137 ? -8.563 -15.775 7.796 1.00 92.94 137 ASN A C 1
ATOM 1083 O O . ASN A 1 137 ? -8.773 -16.051 6.623 1.00 92.94 137 ASN A O 1
ATOM 1087 N N . THR A 1 138 ? -8.903 -14.599 8.328 1.00 93.12 138 THR A N 1
ATOM 1088 C CA . THR A 1 138 ? -9.547 -13.516 7.569 1.00 93.12 138 THR A CA 1
ATOM 1089 C C . THR A 1 138 ? -8.661 -13.066 6.413 1.00 93.12 138 THR A C 1
ATOM 1091 O O . THR A 1 138 ? -9.104 -13.087 5.270 1.00 93.12 138 THR A O 1
ATOM 1094 N N . VAL A 1 139 ? -7.370 -12.799 6.651 1.00 90.62 139 VAL A N 1
ATOM 1095 C CA . VAL A 1 139 ? -6.420 -12.448 5.573 1.00 90.62 139 VAL A CA 1
ATOM 1096 C C . VAL A 1 139 ? -6.291 -13.576 4.541 1.00 90.62 139 VAL A C 1
ATOM 1098 O O . VAL A 1 139 ? -6.215 -13.333 3.339 1.00 90.62 139 VAL A O 1
ATOM 1101 N N . LYS A 1 140 ? -6.271 -14.836 4.992 1.00 90.44 140 LYS A N 1
ATOM 1102 C CA . LYS A 1 140 ? -6.191 -16.012 4.111 1.00 90.44 140 LYS A CA 1
ATOM 1103 C C . LYS A 1 140 ? -7.512 -16.375 3.432 1.00 90.44 140 LYS A C 1
ATOM 1105 O O . LYS A 1 140 ? -7.470 -17.139 2.472 1.00 90.44 140 LYS A O 1
ATOM 1110 N N . GLY A 1 141 ? -8.656 -15.910 3.912 1.00 91.56 141 GLY A N 1
ATOM 1111 C CA . GLY A 1 141 ? -9.973 -16.152 3.319 1.00 91.56 141 GLY A CA 1
ATOM 1112 C C . GLY A 1 141 ? -10.356 -15.050 2.339 1.00 91.56 141 GLY A C 1
ATOM 1113 O O . GLY A 1 141 ? -10.885 -15.330 1.269 1.00 91.56 141 GLY A O 1
ATOM 1114 N N . SER A 1 142 ? -9.983 -13.816 2.668 1.00 91.88 142 SER A N 1
ATOM 1115 C CA . SER A 1 142 ? -10.260 -12.611 1.902 1.00 91.88 142 SER A CA 1
ATOM 1116 C C . SER A 1 142 ? -9.555 -12.600 0.545 1.00 91.88 142 SER A C 1
ATOM 1118 O O . SER A 1 142 ? -8.325 -12.565 0.449 1.00 91.88 142 SER A O 1
ATOM 1120 N N . VAL A 1 143 ? -10.337 -12.578 -0.535 1.00 86.62 143 VAL A N 1
ATOM 1121 C CA . VAL A 1 143 ? -9.813 -12.338 -1.889 1.00 86.62 143 VAL A CA 1
ATOM 1122 C C . VAL A 1 143 ? -9.374 -10.879 -2.042 1.00 86.62 143 VAL A C 1
ATOM 1124 O O . VAL A 1 143 ? -8.361 -10.626 -2.694 1.00 86.62 143 VAL A O 1
ATOM 1127 N N . LYS A 1 144 ? -10.084 -9.936 -1.402 1.00 84.44 144 LYS A N 1
ATOM 1128 C CA . LYS A 1 144 ? -9.767 -8.499 -1.408 1.00 84.44 144 LYS A CA 1
ATOM 1129 C C . LYS A 1 144 ? -8.363 -8.265 -0.852 1.00 84.44 144 LYS A C 1
ATOM 1131 O O . LYS A 1 144 ? -7.490 -7.819 -1.589 1.00 84.44 144 LYS A O 1
ATOM 1136 N N . LEU A 1 145 ? -8.098 -8.677 0.387 1.00 86.06 145 LEU A N 1
ATOM 1137 C CA . LEU A 1 145 ? -6.788 -8.548 1.023 1.00 86.06 145 LEU A CA 1
ATOM 1138 C C . LEU A 1 145 ? -5.717 -9.322 0.266 1.00 86.06 145 LEU A C 1
ATOM 1140 O O . LEU A 1 145 ? -4.640 -8.787 0.046 1.00 86.06 145 LEU A O 1
ATOM 1144 N N . LYS A 1 146 ? -5.979 -10.548 -0.199 1.00 85.81 146 LYS A N 1
ATOM 1145 C CA . LYS A 1 146 ? -4.983 -11.267 -1.009 1.00 85.81 146 LYS A CA 1
ATOM 1146 C C . LYS A 1 146 ? -4.604 -10.516 -2.278 1.00 85.81 146 LYS A C 1
ATOM 1148 O O . LYS A 1 146 ? -3.421 -10.481 -2.603 1.00 85.81 146 LYS A O 1
ATOM 1153 N N . ARG A 1 147 ? -5.573 -9.933 -2.988 1.00 80.00 147 ARG A N 1
ATOM 1154 C CA . ARG A 1 147 ? -5.309 -9.120 -4.180 1.00 80.00 147 ARG A CA 1
ATOM 1155 C C . ARG A 1 147 ? -4.467 -7.903 -3.815 1.00 80.00 147 ARG A C 1
ATOM 1157 O O . ARG A 1 147 ? -3.418 -7.707 -4.415 1.00 80.00 147 ARG A O 1
ATOM 1164 N N . TRP A 1 148 ? -4.865 -7.181 -2.770 1.00 75.31 148 TRP A N 1
ATOM 1165 C CA . TRP A 1 148 ? -4.129 -6.024 -2.249 1.00 75.31 148 TRP A CA 1
ATOM 1166 C C . TRP A 1 148 ? -2.690 -6.374 -1.844 1.00 75.31 148 TRP A C 1
ATOM 1168 O O . TRP A 1 148 ? -1.759 -5.623 -2.105 1.00 75.31 148 TRP A O 1
ATOM 1178 N N . LEU A 1 149 ? -2.480 -7.557 -1.267 1.00 77.19 149 LEU A N 1
ATOM 1179 C CA . LEU A 1 149 ? -1.164 -8.077 -0.889 1.00 77.19 149 LEU A CA 1
ATOM 1180 C C . LEU A 1 149 ? -0.362 -8.641 -2.082 1.00 77.19 149 LEU A C 1
ATOM 1182 O O . LEU A 1 149 ? 0.729 -9.176 -1.881 1.00 77.19 149 LEU A O 1
ATOM 1186 N N . GLY A 1 150 ? -0.899 -8.594 -3.307 1.00 74.94 150 GLY A N 1
ATOM 1187 C CA . GLY A 1 150 ? -0.288 -9.180 -4.505 1.00 74.94 150 GLY A CA 1
ATOM 1188 C C . GLY A 1 150 ? -0.242 -10.714 -4.509 1.00 74.94 150 GLY A C 1
ATOM 1189 O O . GLY A 1 150 ? 0.474 -11.312 -5.309 1.00 74.94 150 GLY A O 1
ATOM 1190 N N . LEU A 1 151 ? -0.988 -11.370 -3.615 1.00 80.88 151 LEU A N 1
ATOM 1191 C CA . LEU A 1 151 ? -1.046 -12.830 -3.460 1.00 80.88 151 LEU A CA 1
ATOM 1192 C C . LEU A 1 151 ? -2.078 -13.492 -4.382 1.00 80.88 151 LEU A C 1
ATOM 1194 O O . LEU A 1 151 ? -2.173 -14.717 -4.435 1.00 80.88 151 LEU A O 1
ATOM 1198 N N . THR A 1 152 ? -2.913 -12.708 -5.055 1.00 83.62 152 THR A N 1
ATOM 1199 C CA . THR A 1 152 ? -3.924 -13.199 -5.997 1.00 83.62 152 THR A CA 1
ATOM 1200 C C . THR A 1 152 ? -4.025 -12.234 -7.164 1.00 83.62 152 THR A C 1
ATOM 1202 O O . THR A 1 152 ? -3.887 -11.025 -6.985 1.00 83.62 152 THR A O 1
ATOM 1205 N N . THR A 1 153 ? -4.245 -12.781 -8.357 1.00 81.25 153 THR A N 1
ATOM 1206 C CA . THR A 1 153 ? -4.393 -11.996 -9.580 1.00 81.25 153 THR A CA 1
ATOM 1207 C C . THR A 1 153 ? -5.629 -11.087 -9.491 1.00 81.25 153 THR A C 1
ATOM 1209 O O . THR A 1 153 ? -6.637 -11.453 -8.866 1.00 81.25 153 THR A O 1
ATOM 1212 N N . PRO A 1 154 ? -5.599 -9.890 -10.097 1.00 81.00 154 PRO A N 1
ATOM 1213 C CA . PRO A 1 154 ? -6.811 -9.110 -10.300 1.00 81.00 154 PRO A CA 1
ATOM 1214 C C . PRO A 1 154 ? -7.821 -9.907 -11.140 1.00 81.00 154 PRO A C 1
ATOM 1216 O O . PRO A 1 154 ? -7.455 -10.753 -11.958 1.00 81.00 154 PRO A O 1
ATOM 1219 N N . VAL A 1 155 ? -9.110 -9.665 -10.904 1.00 78.69 155 VAL A N 1
ATOM 1220 C CA . VAL A 1 155 ? -10.180 -10.216 -11.748 1.00 78.69 155 VAL A CA 1
ATOM 1221 C C . VAL A 1 155 ? -10.285 -9.352 -12.999 1.00 78.69 155 VAL A C 1
ATOM 1223 O O . VAL A 1 155 ? -10.172 -8.135 -12.905 1.00 78.69 155 VAL A O 1
ATOM 1226 N N . GLY A 1 156 ? -10.500 -9.986 -14.151 1.00 82.62 156 GLY A N 1
ATOM 1227 C CA . GLY A 1 156 ? -10.744 -9.286 -15.415 1.00 82.62 156 GLY A CA 1
ATOM 1228 C C . GLY A 1 156 ? -9.493 -8.923 -16.214 1.00 82.62 156 GLY A C 1
ATOM 1229 O O . GLY A 1 156 ? -9.625 -8.281 -17.242 1.00 82.62 156 GLY A O 1
ATOM 1230 N N . GLY A 1 157 ? -8.294 -9.328 -15.776 1.00 84.62 157 GLY A N 1
ATOM 1231 C CA . GLY A 1 157 ? -7.051 -9.029 -16.502 1.00 84.62 157 GLY A CA 1
ATOM 1232 C C . GLY A 1 157 ? -6.609 -7.564 -16.423 1.00 84.62 157 GLY A C 1
ATOM 1233 O O . GLY A 1 157 ? -5.627 -7.203 -17.062 1.00 84.62 157 GLY A O 1
ATOM 1234 N N . PHE A 1 158 ? -7.303 -6.749 -15.625 1.00 88.81 158 PHE A N 1
ATOM 1235 C CA . PHE A 1 158 ? -6.942 -5.358 -15.390 1.00 88.81 158 PHE A CA 1
ATOM 1236 C C . PHE A 1 158 ? -5.575 -5.220 -14.744 1.00 88.81 158 PHE A C 1
ATOM 1238 O O . PHE A 1 158 ? -5.102 -6.108 -14.023 1.00 88.81 158 PHE A O 1
ATOM 1245 N N . PHE A 1 159 ? -4.977 -4.060 -14.969 1.00 88.31 159 PHE A N 1
ATOM 1246 C CA . PHE A 1 159 ? -3.684 -3.744 -14.433 1.00 88.31 159 PHE A CA 1
ATOM 1247 C C . PHE A 1 159 ? -3.693 -3.710 -12.911 1.00 88.31 159 PHE A C 1
ATOM 1249 O O . PHE A 1 159 ? -4.559 -3.118 -12.264 1.00 88.31 159 PHE A O 1
ATOM 1256 N N . HIS A 1 160 ? -2.695 -4.354 -12.320 1.00 85.56 160 HIS A N 1
ATOM 1257 C CA . HIS A 1 160 ? -2.484 -4.322 -10.885 1.00 85.56 160 HIS A CA 1
ATOM 1258 C C . HIS A 1 160 ? -1.011 -4.494 -10.554 1.00 85.56 160 HIS A C 1
ATOM 1260 O O . HIS A 1 160 ? -0.396 -5.510 -10.878 1.00 85.56 160 HIS A O 1
ATOM 1266 N N . CYS A 1 161 ? -0.470 -3.561 -9.781 1.00 85.75 161 CYS A N 1
ATOM 1267 C CA . CYS A 1 161 ? 0.835 -3.703 -9.165 1.00 85.75 161 CYS A CA 1
ATOM 1268 C C . CYS A 1 161 ? 0.737 -3.404 -7.673 1.00 85.75 161 CYS A C 1
ATOM 1270 O O . CYS A 1 161 ? 0.365 -2.305 -7.278 1.00 85.75 161 CYS A O 1
ATOM 1272 N N . ALA A 1 162 ? 1.132 -4.368 -6.839 1.00 79.81 162 ALA A N 1
ATOM 1273 C CA . ALA A 1 162 ? 1.082 -4.226 -5.382 1.00 79.81 162 ALA A CA 1
ATOM 1274 C C . ALA A 1 162 ? 2.130 -3.237 -4.819 1.00 79.81 162 ALA A C 1
ATOM 1276 O O . ALA A 1 162 ? 2.135 -2.938 -3.623 1.00 79.81 162 ALA A O 1
ATOM 1277 N N . PHE A 1 163 ? 3.045 -2.765 -5.669 1.00 80.25 163 PHE A N 1
ATOM 1278 C CA . PHE A 1 163 ? 4.197 -1.945 -5.294 1.00 80.25 163 PHE A CA 1
ATOM 1279 C C . PHE A 1 163 ? 4.081 -0.486 -5.737 1.00 80.25 163 PHE A C 1
ATOM 1281 O O . PHE A 1 163 ? 4.876 0.345 -5.301 1.00 80.25 163 PHE A O 1
ATOM 1288 N N . LEU A 1 164 ? 3.126 -0.175 -6.615 1.00 74.81 164 LEU A N 1
ATOM 1289 C CA . LEU A 1 164 ? 2.976 1.149 -7.202 1.00 74.81 164 LEU A CA 1
ATOM 1290 C C . LEU A 1 164 ? 1.956 1.963 -6.413 1.00 74.81 164 LEU A C 1
ATOM 1292 O O . LEU A 1 164 ? 0.881 1.472 -6.071 1.00 74.81 164 LEU A O 1
ATOM 1296 N N . LYS A 1 165 ? 2.319 3.214 -6.110 1.00 63.41 165 LYS A N 1
ATOM 1297 C CA . LYS A 1 165 ? 1.407 4.164 -5.476 1.00 63.41 165 LYS A CA 1
ATOM 1298 C C . LYS A 1 165 ? 0.475 4.776 -6.538 1.00 63.41 165 LYS A C 1
ATOM 1300 O O . LYS A 1 165 ? 0.998 5.223 -7.555 1.00 63.41 165 LYS A O 1
ATOM 1305 N N . PRO A 1 166 ? -0.858 4.849 -6.349 1.00 52.28 166 PRO A N 1
ATOM 1306 C CA . PRO A 1 166 ? -1.707 5.774 -7.072 1.00 52.28 166 PRO A CA 1
ATOM 1307 C C . PRO A 1 166 ? -1.193 7.187 -6.804 1.00 52.28 166 PRO A C 1
ATOM 1309 O O . PRO A 1 166 ? -1.152 7.648 -5.662 1.00 52.28 166 PRO A O 1
ATOM 1312 N N . GLY A 1 167 ? -0.764 7.851 -7.870 1.00 51.06 167 GLY A N 1
ATOM 1313 C CA . GLY A 1 167 ? -0.313 9.235 -7.834 1.00 51.06 167 GLY A CA 1
ATOM 1314 C C . GLY A 1 167 ? 1.042 9.453 -8.497 1.00 51.06 167 GLY A C 1
ATOM 1315 O O . GLY A 1 167 ? 1.849 8.540 -8.669 1.00 51.06 167 GLY A O 1
ATOM 1316 N N . CYS A 1 168 ? 1.264 10.701 -8.886 1.00 46.44 168 CYS A N 1
ATOM 1317 C CA . CYS A 1 168 ? 2.520 11.207 -9.409 1.00 46.44 168 CYS A CA 1
ATOM 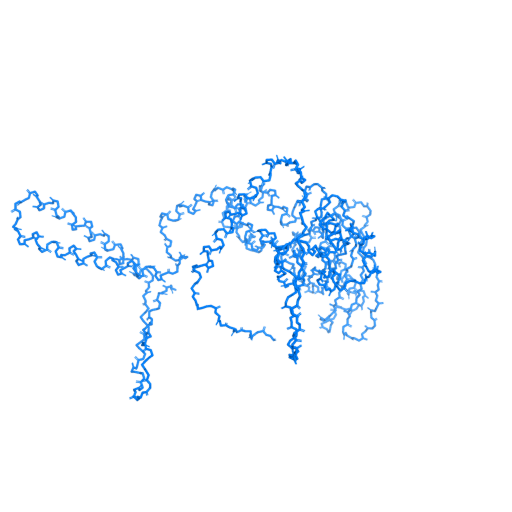1318 C C . CYS A 1 168 ? 3.409 11.599 -8.213 1.00 46.44 168 CYS A C 1
ATOM 1320 O O . CYS A 1 168 ? 2.980 12.373 -7.362 1.00 46.44 168 CYS A O 1
ATOM 1322 N N . ASP A 1 169 ? 4.622 11.053 -8.133 1.00 47.41 169 ASP A N 1
ATOM 1323 C CA . ASP A 1 169 ? 5.760 11.615 -7.386 1.00 47.41 169 ASP A CA 1
ATOM 1324 C C . ASP A 1 169 ? 5.501 12.085 -5.940 1.00 47.41 169 ASP A C 1
ATOM 1326 O O . ASP A 1 169 ? 5.887 13.183 -5.547 1.00 47.41 169 ASP A O 1
ATOM 1330 N N . GLU A 1 170 ? 4.853 11.235 -5.132 1.00 44.59 170 GLU A N 1
ATOM 1331 C CA . GLU A 1 170 ? 4.665 11.399 -3.671 1.00 44.59 170 GLU A CA 1
ATOM 1332 C C . GLU A 1 170 ? 3.913 12.667 -3.223 1.00 44.59 170 GLU A C 1
ATOM 1334 O O . GLU A 1 170 ? 3.619 12.826 -2.038 1.00 44.59 170 GLU A O 1
ATOM 1339 N N . SER A 1 171 ? 3.517 13.512 -4.170 1.00 45.31 171 SER A N 1
ATOM 1340 C CA . SER A 1 171 ? 2.748 14.725 -3.954 1.00 45.31 171 SER A CA 1
ATOM 1341 C C . SER A 1 171 ? 1.263 14.385 -4.098 1.00 45.31 171 SER A C 1
ATOM 1343 O O . SER A 1 171 ? 0.847 13.883 -5.147 1.00 45.31 171 SER A O 1
ATOM 1345 N N . PRO A 1 172 ? 0.424 14.616 -3.073 1.00 41.22 172 PRO A N 1
ATOM 1346 C CA . PRO A 1 172 ? -1.009 14.414 -3.205 1.00 41.22 172 PRO A CA 1
ATOM 1347 C C . PRO A 1 172 ? -1.549 15.442 -4.201 1.00 41.22 172 PRO A C 1
ATOM 1349 O O . PRO A 1 172 ? -1.757 16.606 -3.859 1.00 41.22 172 PRO A O 1
ATOM 1352 N N . HIS A 1 173 ? -1.795 15.024 -5.443 1.00 44.09 173 HIS A N 1
ATOM 1353 C CA . HIS A 1 173 ? -2.612 15.815 -6.353 1.00 44.09 173 HIS A CA 1
ATOM 1354 C C . HIS A 1 173 ? -3.982 15.991 -5.710 1.00 44.09 173 HIS A C 1
ATOM 1356 O O . HIS A 1 173 ? -4.736 15.031 -5.540 1.00 44.09 173 HIS A O 1
ATOM 1362 N N . ARG A 1 174 ? -4.281 17.228 -5.303 1.00 40.19 174 ARG A N 1
ATOM 1363 C CA . ARG A 1 174 ? -5.602 17.589 -4.802 1.00 40.19 174 ARG A CA 1
ATOM 1364 C C . ARG A 1 174 ? -6.629 17.284 -5.903 1.00 40.19 174 ARG A C 1
ATOM 1366 O O . ARG A 1 174 ? -6.485 17.730 -7.035 1.00 40.19 174 ARG A O 1
ATOM 1373 N N . ALA A 1 175 ? -7.661 16.541 -5.517 1.00 39.00 175 ALA A N 1
ATOM 1374 C CA . ALA A 1 175 ? -8.972 16.399 -6.155 1.00 39.00 175 ALA A CA 1
ATOM 1375 C C . ALA A 1 175 ? -9.207 15.305 -7.215 1.00 39.00 175 ALA A C 1
ATOM 1377 O O . ALA A 1 175 ? -10.301 14.758 -7.209 1.00 39.00 175 ALA A O 1
ATOM 1378 N N . TRP A 1 176 ? -8.262 14.911 -8.074 1.00 37.09 176 TRP A N 1
ATOM 1379 C CA . TRP A 1 176 ? -8.663 14.080 -9.234 1.00 37.09 176 TRP A CA 1
ATOM 1380 C C . TRP A 1 176 ? -8.634 12.564 -8.987 1.00 37.09 176 TRP A C 1
ATOM 1382 O O . TRP A 1 176 ? -9.363 11.826 -9.641 1.00 37.09 176 TRP A O 1
ATOM 1392 N N . TYR A 1 177 ? -7.812 12.086 -8.044 1.00 46.44 177 TYR A N 1
ATOM 1393 C CA . TYR A 1 177 ? -7.541 10.648 -7.879 1.00 46.44 177 TYR A CA 1
ATOM 1394 C C . TYR A 1 177 ? -7.295 10.202 -6.434 1.00 46.44 177 TYR A C 1
ATOM 1396 O O . TYR A 1 177 ? -6.585 9.223 -6.188 1.00 46.44 177 TYR A O 1
ATOM 1404 N N . THR A 1 178 ? -7.908 10.854 -5.445 1.00 39.75 178 THR A N 1
ATOM 1405 C CA . THR A 1 178 ? -8.152 10.145 -4.184 1.00 39.75 178 THR A CA 1
ATOM 1406 C C . THR A 1 178 ? -9.195 9.074 -4.467 1.00 39.75 178 THR A C 1
ATOM 1408 O O . THR A 1 178 ? -10.389 9.320 -4.335 1.00 39.75 178 THR A O 1
ATOM 1411 N N . LEU A 1 179 ? -8.751 7.870 -4.848 1.00 41.50 179 LEU A N 1
ATOM 1412 C CA . LEU A 1 179 ? -9.550 6.684 -4.563 1.00 41.50 179 LEU A CA 1
ATOM 1413 C C . LEU A 1 179 ? -9.962 6.807 -3.085 1.00 41.50 179 LEU A C 1
ATOM 1415 O O . LEU A 1 179 ? -9.088 7.080 -2.254 1.00 41.50 179 LEU A O 1
ATOM 1419 N N . PRO A 1 180 ? -11.250 6.646 -2.740 1.00 43.06 180 PRO A N 1
ATOM 1420 C CA . PRO A 1 180 ? -11.747 6.901 -1.384 1.00 43.06 180 PRO A CA 1
ATOM 1421 C C . PRO A 1 180 ? -11.027 6.064 -0.310 1.00 43.06 180 PRO A C 1
ATOM 1423 O O . PRO A 1 180 ? -11.054 6.398 0.872 1.00 43.06 180 PRO A O 1
ATOM 1426 N N . ASN A 1 181 ? -10.287 5.034 -0.731 1.00 46.53 181 ASN A N 1
ATOM 1427 C CA . ASN A 1 181 ? -9.475 4.181 0.117 1.00 46.53 181 ASN A CA 1
ATOM 1428 C C . ASN A 1 181 ? -7.981 4.414 -0.147 1.00 46.53 181 ASN A C 1
ATOM 1430 O O . ASN A 1 181 ? -7.474 4.114 -1.230 1.00 46.53 181 ASN A O 1
ATOM 1434 N N . ARG A 1 182 ? -7.264 4.913 0.869 1.00 51.66 182 ARG A N 1
ATOM 1435 C CA . ARG A 1 182 ? -5.794 5.006 0.902 1.00 51.66 182 ARG A CA 1
ATOM 1436 C C . ARG A 1 182 ? -5.195 3.622 0.614 1.00 51.66 182 ARG A C 1
ATOM 1438 O O . ARG A 1 182 ? -5.183 2.767 1.493 1.00 51.66 182 ARG A O 1
ATOM 1445 N N . GLN A 1 183 ? -4.729 3.388 -0.613 1.00 52.94 183 GLN A N 1
ATOM 1446 C CA . GLN A 1 183 ? -4.158 2.098 -0.996 1.00 52.94 183 GLN A CA 1
ATOM 1447 C C . GLN A 1 183 ? -2.914 1.774 -0.161 1.00 52.94 183 GLN A C 1
ATOM 1449 O O . GLN A 1 183 ? -2.055 2.622 0.088 1.00 52.94 183 GLN A O 1
ATOM 1454 N N . LEU A 1 184 ? -2.838 0.523 0.287 1.00 50.44 184 LEU A N 1
ATOM 1455 C CA . LEU A 1 184 ? -1.715 -0.008 1.043 1.00 50.44 184 LEU A CA 1
ATOM 1456 C C . LEU A 1 184 ? -0.660 -0.524 0.079 1.00 50.44 184 LEU A C 1
ATOM 1458 O O . LEU A 1 184 ? -0.930 -1.419 -0.716 1.00 50.44 184 LEU A O 1
ATOM 1462 N N . TYR A 1 185 ? 0.559 -0.014 0.197 1.00 57.28 185 TYR A N 1
ATOM 1463 C CA . TYR A 1 185 ? 1.676 -0.490 -0.612 1.00 57.28 185 TYR A CA 1
ATOM 1464 C C . TYR A 1 185 ? 2.389 -1.630 0.093 1.00 57.28 185 TYR A C 1
ATOM 1466 O O . TYR A 1 185 ? 2.669 -1.579 1.300 1.00 57.28 185 TYR A O 1
ATOM 1474 N N . VAL A 1 186 ? 2.730 -2.659 -0.678 1.00 58.09 186 VAL A N 1
ATOM 1475 C CA . VAL A 1 186 ? 3.705 -3.647 -0.242 1.00 58.09 186 VAL A CA 1
ATOM 1476 C C . VAL A 1 186 ? 5.034 -2.920 -0.080 1.00 58.09 186 VAL A C 1
ATOM 1478 O O . VAL A 1 186 ? 5.636 -2.481 -1.058 1.00 58.09 186 VAL A O 1
ATOM 1481 N N . TRP A 1 187 ? 5.489 -2.773 1.167 1.00 61.81 187 TRP A N 1
ATOM 1482 C CA . TRP A 1 187 ? 6.811 -2.223 1.442 1.00 61.81 187 TRP A CA 1
ATOM 1483 C C . TRP A 1 187 ? 7.853 -3.110 0.775 1.00 61.81 187 TRP A C 1
ATOM 1485 O O . TRP A 1 187 ? 8.066 -4.261 1.168 1.00 61.81 187 TRP A O 1
ATOM 1495 N N . LEU A 1 188 ? 8.492 -2.557 -0.245 1.00 66.62 188 LEU A N 1
ATOM 1496 C CA . LEU A 1 188 ? 9.611 -3.196 -0.899 1.00 66.62 188 LEU A CA 1
ATOM 1497 C C . LEU A 1 188 ? 10.801 -3.266 0.062 1.00 66.62 188 LEU A C 1
ATOM 1499 O O . LEU A 1 188 ? 10.953 -2.417 0.951 1.00 66.62 188 LEU A O 1
ATOM 1503 N N . PRO A 1 189 ? 11.687 -4.258 -0.109 1.00 70.38 189 PRO A N 1
ATOM 1504 C CA . PRO A 1 189 ? 12.997 -4.199 0.513 1.00 70.38 189 PRO A CA 1
ATOM 1505 C C . PRO A 1 189 ? 13.673 -2.862 0.182 1.00 70.38 189 PRO A C 1
ATOM 1507 O O . PRO A 1 189 ? 13.569 -2.388 -0.941 1.00 70.38 189 PRO A O 1
ATOM 1510 N N . LYS A 1 190 ? 14.425 -2.273 1.123 1.00 80.69 190 LYS A N 1
ATOM 1511 C CA . LYS A 1 190 ? 15.081 -0.954 0.943 1.00 80.69 190 LYS A CA 1
ATOM 1512 C C . LYS A 1 190 ? 15.983 -0.842 -0.299 1.00 80.69 190 LYS A C 1
ATOM 1514 O O . LYS A 1 190 ? 16.379 0.258 -0.672 1.00 80.69 190 LYS A O 1
ATOM 1519 N N . PHE A 1 191 ? 16.364 -1.973 -0.887 1.00 79.94 191 PHE A N 1
ATOM 1520 C CA . PHE A 1 191 ? 17.176 -2.034 -2.094 1.00 79.94 191 PHE A CA 1
ATOM 1521 C C . PHE A 1 191 ? 16.351 -2.005 -3.388 1.00 79.94 191 PHE A C 1
ATOM 1523 O O . PHE A 1 191 ? 16.951 -1.957 -4.447 1.00 79.94 191 PHE A O 1
ATOM 1530 N N . MET A 1 192 ? 15.019 -2.028 -3.343 1.00 86.44 192 MET A N 1
ATOM 1531 C CA . MET A 1 192 ? 14.173 -2.014 -4.534 1.00 86.44 192 MET A CA 1
ATOM 1532 C C . MET A 1 192 ? 13.119 -0.912 -4.433 1.00 86.44 192 MET A C 1
ATOM 1534 O O . MET A 1 192 ? 12.473 -0.756 -3.400 1.00 86.44 192 MET A O 1
ATOM 1538 N N . ILE A 1 193 ? 12.957 -0.140 -5.502 1.00 86.62 193 ILE A N 1
ATOM 1539 C CA . ILE A 1 193 ? 12.005 0.966 -5.597 1.00 86.62 193 ILE A CA 1
ATOM 1540 C C . ILE A 1 193 ? 11.282 0.831 -6.929 1.00 86.62 193 ILE A C 1
ATOM 1542 O O . ILE A 1 193 ? 11.925 0.761 -7.972 1.00 86.62 193 ILE A O 1
ATOM 1546 N N . PHE A 1 194 ? 9.955 0.808 -6.901 1.00 83.50 194 PHE A N 1
ATOM 1547 C CA . PHE A 1 194 ? 9.150 0.876 -8.113 1.00 83.50 194 PHE A CA 1
ATOM 1548 C C . PHE A 1 194 ? 8.822 2.344 -8.355 1.00 83.50 194 PHE A C 1
ATOM 1550 O O . PHE A 1 194 ? 8.215 3.008 -7.517 1.00 83.50 194 PHE A O 1
ATOM 1557 N N . GLN A 1 195 ? 9.295 2.855 -9.478 1.00 79.69 195 GLN A N 1
ATOM 1558 C CA . GLN A 1 195 ? 9.024 4.188 -9.973 1.00 79.69 195 GLN A CA 1
ATOM 1559 C C . GLN A 1 195 ? 8.152 4.095 -11.215 1.00 79.69 195 GLN A C 1
ATOM 1561 O O . GLN A 1 195 ? 8.142 3.084 -11.910 1.00 79.69 195 GLN A O 1
ATOM 1566 N N . LYS A 1 196 ? 7.472 5.201 -11.508 1.00 65.06 196 LYS A N 1
ATOM 1567 C CA . LYS A 1 196 ? 6.727 5.412 -12.743 1.00 65.06 196 LYS A CA 1
ATOM 1568 C C . LYS A 1 196 ? 5.736 4.300 -13.084 1.00 65.06 196 LYS A C 1
ATOM 1570 O O . LYS A 1 196 ? 6.062 3.384 -13.814 1.00 65.06 196 LYS A O 1
ATOM 1575 N N . ALA A 1 197 ? 4.526 4.414 -12.560 1.00 53.62 197 ALA A N 1
ATOM 1576 C CA . ALA A 1 197 ? 3.351 3.758 -13.132 1.00 53.62 197 ALA A CA 1
ATOM 1577 C C . ALA A 1 197 ? 2.066 4.455 -12.690 1.00 53.62 197 ALA A C 1
ATOM 1579 O O . ALA A 1 197 ? 1.027 3.835 -12.456 1.00 53.62 197 ALA A O 1
ATOM 1580 N N . GLY A 1 198 ? 2.157 5.771 -12.503 1.00 52.62 198 GLY A N 1
ATOM 1581 C CA . GLY A 1 198 ? 0.946 6.564 -12.463 1.00 52.62 198 GLY A CA 1
ATOM 1582 C C . GLY A 1 198 ? 0.252 6.442 -13.815 1.00 52.62 198 GLY A C 1
ATOM 1583 O O . GLY A 1 198 ? 0.889 6.096 -14.815 1.00 52.62 198 GLY A O 1
ATOM 1584 N N . LEU A 1 199 ? -1.026 6.822 -13.867 1.00 52.16 199 LEU A N 1
ATOM 1585 C CA . LEU A 1 199 ? -1.735 6.996 -15.134 1.00 52.16 199 LEU A CA 1
ATOM 1586 C C . LEU A 1 199 ? -0.915 7.815 -16.147 1.00 52.16 199 LEU A C 1
ATOM 1588 O O . LEU A 1 199 ? -1.156 7.691 -17.338 1.00 52.16 199 LEU A O 1
ATOM 1592 N N . TRP A 1 200 ? 0.090 8.582 -15.710 1.00 57.94 200 TRP A N 1
ATOM 1593 C CA . TRP A 1 200 ? 0.846 9.473 -16.572 1.00 57.94 200 TRP A CA 1
ATOM 1594 C C . TRP A 1 200 ? 2.313 9.693 -16.176 1.00 57.94 200 TRP A C 1
ATOM 1596 O O . TRP A 1 200 ? 2.792 10.822 -16.146 1.00 57.94 200 TRP A O 1
ATOM 1606 N N . SER A 1 201 ? 3.035 8.641 -15.798 1.00 52.88 201 SER A N 1
ATOM 1607 C CA . SER A 1 201 ? 4.365 8.735 -15.169 1.00 52.88 201 SER A CA 1
ATOM 1608 C C . SER A 1 201 ? 5.546 9.224 -16.031 1.00 52.88 201 SER A C 1
ATOM 1610 O O . SER A 1 201 ? 6.711 8.900 -15.764 1.00 52.88 201 SER A O 1
ATOM 1612 N N . ASP A 1 202 ? 5.296 10.072 -17.015 1.00 50.44 202 ASP A N 1
ATOM 1613 C CA . ASP A 1 202 ? 6.330 10.673 -17.840 1.00 50.44 202 ASP A CA 1
ATOM 1614 C C . ASP A 1 202 ? 6.914 11.902 -17.153 1.00 50.44 202 ASP A C 1
ATOM 1616 O O . ASP A 1 202 ? 6.727 13.043 -17.552 1.00 50.44 202 ASP A O 1
ATOM 1620 N N . SER A 1 203 ? 7.713 11.655 -16.116 1.00 44.47 203 SER A N 1
ATOM 1621 C CA . SER A 1 203 ? 8.668 12.589 -15.490 1.00 44.47 203 SER A CA 1
ATOM 1622 C C . SER A 1 203 ? 8.128 13.876 -14.854 1.00 44.47 203 SER A C 1
ATOM 1624 O O . SER A 1 203 ? 8.884 14.512 -14.125 1.00 44.47 203 SER A O 1
ATOM 1626 N N . ARG A 1 204 ? 6.874 14.263 -15.101 1.00 53.69 204 ARG A N 1
ATOM 1627 C CA . ARG A 1 204 ? 6.130 15.332 -14.429 1.00 53.69 204 ARG A CA 1
ATOM 1628 C C . ARG A 1 204 ? 4.657 14.964 -14.496 1.00 53.69 204 ARG A C 1
ATOM 1630 O O . ARG A 1 204 ? 4.210 14.389 -15.483 1.00 53.69 204 ARG A O 1
ATOM 1637 N N . CYS A 1 205 ? 3.930 15.276 -13.439 1.00 57.66 205 CYS A N 1
ATOM 1638 C CA . CYS A 1 205 ? 2.491 15.103 -13.340 1.00 57.66 205 CYS A CA 1
ATOM 1639 C C . CYS A 1 205 ? 1.807 15.541 -14.643 1.00 57.66 205 CYS A C 1
ATOM 1641 O O . CYS A 1 205 ? 2.172 16.571 -15.210 1.00 57.66 205 CYS A O 1
ATOM 1643 N N . TRP A 1 206 ? 0.879 14.741 -15.161 1.00 58.38 206 TRP A N 1
ATOM 1644 C CA . TRP A 1 206 ? 0.236 15.060 -16.432 1.00 58.38 206 TRP A CA 1
ATOM 1645 C C . TRP A 1 206 ? -0.637 16.282 -16.277 1.00 58.38 206 TRP A C 1
ATOM 1647 O O . TRP A 1 206 ? -1.662 16.271 -15.600 1.00 58.38 206 TRP A O 1
ATOM 1657 N N . HIS A 1 207 ? -0.141 17.334 -16.896 1.00 66.94 207 HIS A N 1
ATOM 1658 C CA . HIS A 1 207 ? -0.748 18.633 -17.000 1.00 66.94 207 HIS A CA 1
ATOM 1659 C C . HIS A 1 207 ? -0.961 18.835 -18.488 1.00 66.94 207 HIS A C 1
ATOM 1661 O O . HIS A 1 207 ? -0.003 19.188 -19.185 1.00 66.94 207 HIS A O 1
ATOM 1667 N N . PRO A 1 208 ? -2.150 18.509 -19.009 1.00 62.50 208 PRO A N 1
ATOM 1668 C CA . PRO A 1 208 ? -2.396 18.556 -20.441 1.00 62.50 208 PRO A CA 1
ATOM 1669 C C . PRO A 1 208 ? -2.165 19.963 -21.011 1.00 62.50 208 PRO A C 1
ATOM 1671 O O . PRO A 1 208 ? -1.740 20.102 -22.155 1.00 62.50 208 PRO A O 1
ATOM 1674 N N . GLU A 1 209 ? -2.286 21.001 -20.180 1.00 66.31 209 GLU A N 1
ATOM 1675 C CA . GLU A 1 209 ? -1.900 22.381 -20.479 1.00 66.31 209 GLU A CA 1
ATOM 1676 C C . GLU A 1 209 ? -0.413 22.582 -20.847 1.00 66.31 209 GLU A C 1
ATOM 1678 O O . GLU A 1 209 ? -0.081 23.556 -21.521 1.00 66.31 209 GLU A O 1
ATOM 1683 N N . PHE A 1 210 ? 0.488 21.677 -20.450 1.00 72.00 210 PHE A N 1
ATOM 1684 C CA . PHE A 1 210 ? 1.932 21.766 -20.718 1.00 72.00 210 PHE A CA 1
ATOM 1685 C C . PHE A 1 210 ? 2.436 20.725 -21.729 1.00 72.00 210 PHE A C 1
ATOM 1687 O O . PHE A 1 210 ? 3.647 20.613 -21.951 1.00 72.00 210 PHE A O 1
ATOM 1694 N N . ILE A 1 211 ? 1.541 19.949 -22.346 1.00 73.75 211 ILE A N 1
ATOM 1695 C CA . ILE A 1 211 ? 1.902 18.909 -23.314 1.00 73.75 211 ILE A CA 1
ATOM 1696 C C . ILE A 1 211 ? 1.844 19.499 -24.724 1.00 73.75 211 ILE A C 1
ATOM 1698 O O . ILE A 1 211 ? 0.844 20.079 -25.135 1.00 73.75 211 ILE A O 1
ATOM 1702 N N . SER A 1 212 ? 2.930 19.360 -25.489 1.00 82.25 212 SER A N 1
ATOM 1703 C CA . SER A 1 212 ? 2.927 19.765 -26.897 1.00 82.25 212 SER A CA 1
ATOM 1704 C C . SER A 1 212 ? 1.989 18.876 -27.716 1.00 82.25 212 SER A C 1
ATOM 1706 O O . SER A 1 212 ? 1.828 17.693 -27.420 1.00 82.25 212 SER A O 1
ATOM 1708 N N . THR A 1 213 ? 1.429 19.407 -28.802 1.00 83.81 213 THR A N 1
ATOM 1709 C CA . THR A 1 213 ? 0.550 18.649 -29.712 1.00 83.81 213 THR A CA 1
ATOM 1710 C C . THR A 1 213 ? 1.195 17.357 -30.223 1.00 83.81 213 THR A C 1
ATOM 1712 O O . THR A 1 213 ? 0.531 16.327 -30.296 1.00 83.81 213 THR A O 1
ATOM 1715 N N . THR A 1 214 ? 2.503 17.373 -30.505 1.00 85.69 214 THR A N 1
ATOM 1716 C CA . THR A 1 214 ? 3.267 16.174 -30.888 1.00 85.69 214 THR A CA 1
ATOM 1717 C C . THR A 1 214 ? 3.279 15.121 -29.781 1.00 85.69 214 THR A C 1
ATOM 1719 O O . THR A 1 214 ? 2.988 13.961 -30.048 1.00 85.69 214 THR A O 1
ATOM 1722 N N . ARG A 1 215 ? 3.538 15.517 -28.527 1.00 81.62 215 ARG A N 1
ATOM 1723 C CA . ARG A 1 215 ? 3.512 14.585 -27.390 1.00 81.62 215 ARG A CA 1
ATOM 1724 C C . ARG A 1 215 ? 2.108 14.068 -27.105 1.00 81.62 215 ARG A C 1
ATOM 1726 O O . ARG A 1 215 ? 1.958 12.915 -26.731 1.00 81.62 215 ARG A O 1
ATOM 1733 N N . LEU A 1 216 ? 1.075 14.887 -27.302 1.00 84.00 216 LEU A N 1
ATOM 1734 C CA . LEU A 1 216 ? -0.312 14.443 -27.158 1.00 84.00 216 LEU A CA 1
ATOM 1735 C C . LEU A 1 216 ? -0.655 13.326 -28.153 1.00 84.00 216 LEU A C 1
ATOM 1737 O O . LEU A 1 216 ? -1.338 12.373 -27.786 1.00 84.00 216 LEU A O 1
ATOM 1741 N N . GLN A 1 217 ? -0.164 13.417 -29.391 1.00 87.38 217 GLN A N 1
ATOM 1742 C CA . GLN A 1 217 ? -0.346 12.362 -30.386 1.00 87.38 217 GLN A CA 1
ATOM 1743 C C . GLN A 1 217 ? 0.370 11.065 -29.974 1.00 87.38 217 GLN A C 1
ATOM 1745 O O . GLN A 1 217 ? -0.244 10.001 -30.010 1.00 87.38 217 GLN A O 1
ATOM 1750 N N . GLU A 1 218 ? 1.609 11.158 -29.485 1.00 85.69 218 GLU A N 1
ATOM 1751 C CA . GLU A 1 218 ? 2.337 10.012 -28.914 1.00 85.69 218 GLU A CA 1
ATOM 1752 C C . GLU A 1 218 ? 1.569 9.385 -27.731 1.00 85.69 218 GLU A C 1
ATOM 1754 O O . GLU A 1 218 ? 1.449 8.163 -27.636 1.00 85.69 218 GLU A O 1
ATOM 1759 N N . TYR A 1 219 ? 0.962 10.203 -26.860 1.00 82.81 219 TYR A N 1
ATOM 1760 C CA . TYR A 1 219 ? 0.118 9.715 -25.762 1.00 82.81 219 TYR A CA 1
ATOM 1761 C C . TYR A 1 219 ? -1.119 8.962 -26.242 1.00 82.81 219 TYR A C 1
ATOM 1763 O O . TYR A 1 219 ? -1.497 7.967 -25.624 1.00 82.81 219 TYR A O 1
ATOM 1771 N N . LYS A 1 220 ? -1.760 9.415 -27.323 1.00 88.56 220 LYS A N 1
ATOM 1772 C CA . LYS A 1 220 ? -2.909 8.712 -27.911 1.00 88.56 220 LYS A CA 1
ATOM 1773 C C . LYS A 1 220 ? -2.509 7.351 -28.463 1.00 88.56 220 LYS A C 1
ATOM 1775 O O . LYS A 1 220 ? -3.226 6.377 -28.254 1.00 88.56 220 LYS A O 1
ATOM 1780 N N . GLU A 1 221 ? -1.362 7.283 -29.130 1.00 90.12 221 GLU A N 1
ATOM 1781 C CA . GLU A 1 221 ? -0.820 6.041 -29.692 1.00 90.12 221 GLU A CA 1
ATOM 1782 C C . GLU A 1 221 ? -0.418 5.035 -28.603 1.00 90.12 221 GLU A C 1
ATOM 1784 O O . GLU A 1 221 ? -0.478 3.826 -28.820 1.00 90.12 221 GLU A O 1
ATOM 1789 N N . HIS A 1 222 ? -0.073 5.520 -27.409 1.00 88.31 222 HIS A N 1
ATOM 1790 C CA . HIS A 1 222 ? 0.343 4.705 -26.264 1.00 88.31 222 HIS A CA 1
ATOM 1791 C C . HIS A 1 222 ? -0.644 4.745 -25.093 1.00 88.31 222 HIS A C 1
ATOM 1793 O O . HIS A 1 222 ? -0.280 4.479 -23.945 1.00 88.31 222 HIS A O 1
ATOM 1799 N N . ILE A 1 223 ? -1.916 5.038 -25.368 1.00 88.62 223 ILE A N 1
ATOM 1800 C CA . ILE A 1 223 ? -2.924 5.256 -24.326 1.00 88.62 223 ILE A CA 1
ATOM 1801 C C . ILE A 1 223 ? -3.145 4.022 -23.445 1.00 88.62 223 ILE A C 1
ATOM 1803 O O . ILE A 1 223 ? -3.347 4.133 -22.235 1.00 88.62 223 ILE A O 1
ATOM 1807 N N . ASN A 1 224 ? -3.031 2.840 -24.043 1.00 91.00 224 ASN A N 1
ATOM 1808 C CA . ASN A 1 224 ? -3.142 1.544 -23.389 1.00 91.00 224 ASN A CA 1
ATOM 1809 C C . ASN A 1 224 ? -1.769 0.955 -23.025 1.00 91.00 224 ASN A C 1
ATOM 1811 O O . ASN A 1 224 ? -1.685 -0.219 -22.704 1.00 91.00 224 ASN A O 1
ATOM 1815 N N . THR A 1 225 ? -0.676 1.717 -23.091 1.00 90.38 225 THR A N 1
ATOM 1816 C CA . THR A 1 225 ? 0.657 1.232 -22.712 1.00 90.38 225 THR A CA 1
ATOM 1817 C C . THR A 1 225 ? 1.114 1.904 -21.426 1.00 90.38 225 THR A C 1
ATOM 1819 O O . THR A 1 225 ? 1.042 3.122 -21.264 1.00 90.38 225 THR A O 1
ATOM 1822 N N . LEU A 1 226 ? 1.590 1.107 -20.480 1.00 87.50 226 LEU A N 1
ATOM 1823 C CA . LEU A 1 226 ? 2.127 1.573 -19.211 1.00 87.50 226 LEU A CA 1
ATOM 1824 C C . LEU A 1 226 ? 3.606 1.206 -19.123 1.00 87.50 226 LEU A C 1
ATOM 1826 O O . LEU A 1 226 ? 3.965 0.033 -19.185 1.00 87.50 226 LEU A O 1
ATOM 1830 N N . GLU A 1 227 ? 4.468 2.201 -18.956 1.00 87.88 227 GLU A N 1
ATOM 1831 C CA . GLU A 1 227 ? 5.870 1.961 -18.630 1.00 87.88 227 GLU A CA 1
ATOM 1832 C C . GLU A 1 227 ? 6.018 1.782 -17.116 1.00 87.88 227 GLU A C 1
ATOM 1834 O O . GLU A 1 227 ? 5.482 2.584 -16.361 1.00 87.88 227 GLU A O 1
ATOM 1839 N N . ILE A 1 228 ? 6.735 0.743 -16.681 1.00 88.50 228 ILE A N 1
ATOM 1840 C CA . ILE A 1 228 ? 7.092 0.486 -15.281 1.00 88.50 228 ILE A CA 1
ATOM 1841 C C . ILE A 1 228 ? 8.603 0.583 -15.148 1.00 88.50 228 ILE A C 1
ATOM 1843 O O . ILE A 1 228 ? 9.326 -0.121 -15.857 1.00 88.50 228 ILE A O 1
ATOM 1847 N N . ARG A 1 229 ? 9.083 1.385 -14.191 1.00 90.06 229 ARG A N 1
ATOM 1848 C CA . ARG A 1 229 ? 10.512 1.495 -13.881 1.00 90.06 229 ARG A CA 1
ATOM 1849 C C . ARG A 1 229 ? 10.827 0.889 -12.517 1.00 90.06 229 ARG A C 1
ATOM 1851 O O . ARG A 1 229 ? 10.246 1.262 -11.507 1.00 90.06 229 ARG A O 1
ATOM 1858 N N . ILE A 1 230 ? 11.786 -0.024 -12.440 1.00 92.00 230 ILE A N 1
ATOM 1859 C CA . ILE A 1 230 ? 12.201 -0.652 -11.180 1.00 92.00 230 ILE A CA 1
ATOM 1860 C C . ILE A 1 230 ? 13.659 -0.302 -10.936 1.00 92.00 230 ILE A C 1
ATOM 1862 O O . ILE A 1 230 ? 14.534 -0.691 -11.698 1.00 92.00 230 ILE A O 1
ATOM 1866 N N . ILE A 1 231 ? 13.938 0.414 -9.855 1.00 91.44 231 ILE A N 1
ATOM 1867 C CA . ILE A 1 231 ? 15.303 0.659 -9.400 1.00 91.44 231 ILE A CA 1
ATOM 1868 C C . ILE A 1 231 ? 15.671 -0.434 -8.412 1.00 91.44 231 ILE A C 1
ATOM 1870 O O . ILE A 1 231 ? 15.045 -0.566 -7.362 1.00 91.44 231 ILE A O 1
ATOM 1874 N N . SER A 1 232 ? 16.719 -1.182 -8.724 1.00 92.38 232 SER A N 1
ATOM 1875 C CA . SER A 1 232 ? 17.288 -2.208 -7.862 1.00 92.38 232 SER A CA 1
ATOM 1876 C C . SER A 1 232 ? 18.712 -1.829 -7.463 1.00 92.38 232 SER A C 1
ATOM 1878 O O . SER A 1 232 ? 19.525 -1.409 -8.283 1.00 92.38 232 SER A O 1
ATOM 1880 N N . LYS A 1 233 ? 19.020 -1.965 -6.179 1.00 89.69 233 LYS A N 1
ATOM 1881 C CA . LYS A 1 233 ? 20.323 -1.724 -5.556 1.00 89.69 233 LYS A CA 1
ATOM 1882 C C . LYS A 1 233 ? 20.920 -3.065 -5.112 1.00 89.69 233 LYS A C 1
ATOM 1884 O O . LYS A 1 233 ? 20.171 -4.025 -4.915 1.00 89.69 233 LYS A O 1
ATOM 1889 N N . PRO A 1 234 ? 22.242 -3.141 -4.881 1.00 82.75 234 PRO A N 1
ATOM 1890 C CA . PRO A 1 234 ? 22.883 -4.344 -4.370 1.00 82.75 234 PRO A CA 1
ATOM 1891 C C . PRO A 1 234 ? 22.198 -4.854 -3.103 1.00 82.75 234 PRO A C 1
ATOM 1893 O O . PRO A 1 234 ? 22.105 -4.144 -2.098 1.00 82.75 234 PRO A O 1
ATOM 1896 N N . SER A 1 235 ? 21.774 -6.114 -3.111 1.00 76.25 235 SER A N 1
ATOM 1897 C CA . SER A 1 235 ? 21.134 -6.734 -1.954 1.00 76.25 235 SER A CA 1
ATOM 1898 C C . SER A 1 235 ? 22.164 -7.503 -1.114 1.00 76.25 235 SER A C 1
ATOM 1900 O O . SER A 1 235 ? 21.940 -8.663 -0.772 1.00 76.25 235 SER A O 1
ATOM 1902 N N . VAL A 1 236 ? 23.328 -6.901 -0.824 1.00 70.75 236 VAL A N 1
ATOM 1903 C CA . VAL A 1 236 ? 24.491 -7.576 -0.203 1.00 70.75 236 VAL A CA 1
ATOM 1904 C C . VAL A 1 236 ? 24.076 -8.304 1.085 1.00 70.75 236 VAL A C 1
ATOM 1906 O O . VAL A 1 236 ? 23.875 -7.685 2.130 1.00 70.75 236 VAL A O 1
ATOM 1909 N N . GLY A 1 237 ? 23.904 -9.628 0.995 1.00 69.25 237 GLY A N 1
ATOM 1910 C CA . GLY A 1 237 ? 23.451 -10.492 2.093 1.00 69.25 237 GLY A CA 1
ATOM 1911 C C . GLY A 1 237 ? 21.991 -10.302 2.537 1.00 69.25 237 GLY A C 1
ATOM 1912 O O . GLY A 1 237 ? 21.625 -10.754 3.618 1.00 69.25 237 GLY A O 1
ATOM 1913 N N . ARG A 1 238 ? 21.159 -9.613 1.750 1.00 77.00 238 ARG A N 1
ATOM 1914 C CA . ARG A 1 238 ? 19.758 -9.301 2.065 1.00 77.00 238 ARG A CA 1
ATOM 1915 C C . ARG A 1 238 ? 18.848 -9.708 0.916 1.00 77.00 238 ARG A C 1
ATOM 1917 O O . ARG A 1 238 ? 18.350 -8.857 0.193 1.00 77.00 238 ARG A O 1
ATOM 1924 N N . GLU A 1 239 ? 18.628 -11.002 0.746 1.00 80.56 239 GLU A N 1
ATOM 1925 C CA . GLU A 1 239 ? 17.621 -11.471 -0.204 1.00 80.56 239 GLU A CA 1
ATOM 1926 C C . GLU A 1 239 ? 16.207 -11.082 0.266 1.00 80.56 239 GLU A C 1
ATOM 1928 O O . GLU A 1 239 ? 15.948 -11.011 1.476 1.00 80.56 239 GLU A O 1
ATOM 1933 N N . PRO A 1 240 ? 15.275 -10.805 -0.664 1.00 83.62 240 PRO A N 1
ATOM 1934 C CA . PRO A 1 240 ? 13.884 -10.609 -0.303 1.00 83.62 240 PRO A CA 1
ATOM 1935 C C . PRO A 1 240 ? 13.370 -11.895 0.347 1.00 83.62 240 PRO A C 1
ATOM 1937 O O . PRO A 1 240 ? 13.682 -13.001 -0.092 1.00 83.62 240 PRO A O 1
ATOM 1940 N N . GLY A 1 241 ? 12.554 -11.768 1.395 1.00 83.94 241 GLY A N 1
ATOM 1941 C CA . GLY A 1 241 ? 11.923 -12.942 1.994 1.00 83.94 241 GLY A CA 1
ATOM 1942 C C . GLY A 1 241 ? 11.113 -13.714 0.946 1.00 83.94 241 GLY A C 1
ATOM 1943 O O . GLY A 1 241 ? 10.496 -13.098 0.078 1.00 83.94 241 GLY A O 1
ATOM 1944 N N . VAL A 1 242 ? 11.065 -15.047 1.061 1.00 86.56 242 VAL A N 1
ATOM 1945 C CA . VAL A 1 242 ? 10.472 -15.975 0.067 1.00 86.56 242 VAL A CA 1
ATOM 1946 C C . VAL A 1 242 ? 9.112 -15.516 -0.473 1.00 86.56 242 VAL A C 1
ATOM 1948 O O . VAL A 1 242 ? 8.823 -15.674 -1.653 1.00 86.56 242 VAL A O 1
ATOM 1951 N N . ARG A 1 243 ? 8.264 -14.920 0.375 1.00 81.31 243 ARG A N 1
ATOM 1952 C CA . ARG A 1 243 ? 6.957 -14.399 -0.055 1.00 81.31 243 ARG A CA 1
ATOM 1953 C C . ARG A 1 243 ? 7.079 -13.231 -1.029 1.00 81.31 243 ARG A C 1
ATOM 1955 O O . ARG A 1 243 ? 6.472 -13.294 -2.083 1.00 81.31 243 ARG A O 1
ATOM 1962 N N . VAL A 1 244 ? 7.866 -12.213 -0.676 1.00 83.56 244 VAL A N 1
ATOM 1963 C CA . VAL A 1 244 ? 8.096 -11.034 -1.525 1.00 83.56 244 VAL A CA 1
ATOM 1964 C C . VAL A 1 244 ? 8.820 -11.449 -2.798 1.00 83.56 244 VAL A C 1
ATOM 1966 O O . VAL A 1 244 ? 8.446 -11.007 -3.872 1.00 83.56 244 VAL A O 1
ATOM 1969 N N . ALA A 1 245 ? 9.800 -12.353 -2.685 1.00 88.50 245 ALA A N 1
ATOM 1970 C CA . ALA A 1 245 ? 10.528 -12.889 -3.829 1.00 88.50 245 ALA A CA 1
ATOM 1971 C C . ALA A 1 245 ? 9.595 -13.527 -4.874 1.00 88.50 245 ALA A C 1
ATOM 1973 O O . ALA A 1 245 ? 9.825 -13.369 -6.063 1.00 88.50 245 ALA A O 1
ATOM 1974 N N . ASN A 1 246 ? 8.526 -14.199 -4.438 1.00 89.38 246 ASN A N 1
ATOM 1975 C CA . ASN A 1 246 ? 7.570 -14.868 -5.323 1.00 89.38 246 ASN A CA 1
ATOM 1976 C C . ASN A 1 246 ? 6.432 -13.961 -5.821 1.00 89.38 246 ASN A C 1
ATOM 1978 O O . ASN A 1 246 ? 5.576 -14.432 -6.573 1.00 89.38 246 ASN A O 1
ATOM 1982 N N . THR A 1 247 ? 6.374 -12.699 -5.390 1.00 86.88 247 THR A N 1
ATOM 1983 C CA . THR A 1 247 ? 5.344 -11.765 -5.847 1.00 86.88 247 THR A CA 1
ATOM 1984 C C . THR A 1 247 ? 5.679 -11.303 -7.272 1.00 86.88 247 THR A C 1
ATOM 1986 O O . THR A 1 247 ? 6.795 -10.819 -7.501 1.00 86.88 247 THR A O 1
ATOM 1989 N N . PRO A 1 248 ? 4.754 -11.446 -8.238 1.00 91.06 248 PRO A N 1
ATOM 1990 C CA . PRO A 1 248 ? 4.955 -10.931 -9.588 1.00 91.06 248 PRO A CA 1
ATOM 1991 C C . PRO A 1 248 ? 5.027 -9.406 -9.573 1.00 91.06 248 PRO A C 1
ATOM 1993 O O . PRO A 1 248 ? 4.389 -8.758 -8.744 1.00 91.06 248 PRO A O 1
ATOM 1996 N N . ILE A 1 249 ? 5.803 -8.839 -10.496 1.00 90.81 249 ILE A N 1
ATOM 1997 C CA . ILE A 1 249 ? 6.014 -7.388 -10.611 1.00 90.81 249 ILE A CA 1
ATOM 1998 C C . ILE A 1 249 ? 4.678 -6.661 -10.769 1.00 90.81 249 ILE A C 1
ATOM 2000 O O . ILE A 1 249 ? 4.401 -5.710 -10.043 1.00 90.81 249 ILE A O 1
ATOM 2004 N N . CYS A 1 250 ? 3.846 -7.116 -11.701 1.00 90.94 250 CYS A N 1
ATOM 2005 C CA . CYS A 1 250 ? 2.501 -6.608 -11.923 1.00 90.94 250 CYS A CA 1
ATOM 2006 C C . CYS A 1 250 ? 1.660 -7.640 -12.686 1.00 90.94 250 CYS A C 1
ATOM 2008 O O . CYS A 1 250 ? 2.144 -8.713 -13.055 1.00 90.94 250 CYS A O 1
ATOM 2010 N N . TYR A 1 251 ? 0.398 -7.288 -12.892 1.00 89.50 251 TYR A N 1
ATOM 2011 C CA . TYR A 1 251 ? -0.529 -7.921 -13.816 1.00 89.50 251 TYR A CA 1
ATOM 2012 C C . TYR A 1 251 ? -0.989 -6.864 -14.826 1.00 89.50 251 TYR A C 1
ATOM 2014 O O . TYR A 1 251 ? -1.225 -5.745 -14.374 1.00 89.50 251 TYR A O 1
ATOM 2022 N N . PRO A 1 252 ? -1.153 -7.182 -16.123 1.00 91.44 252 PRO A N 1
ATOM 2023 C CA . PRO A 1 252 ? -0.685 -8.398 -16.793 1.00 91.44 252 PRO A CA 1
ATOM 2024 C C . PRO A 1 252 ? 0.804 -8.697 -16.555 1.00 91.44 252 PRO A C 1
ATOM 2026 O O . PRO A 1 252 ? 1.600 -7.807 -16.268 1.00 91.44 252 PRO A O 1
ATOM 2029 N N . SER A 1 253 ? 1.162 -9.979 -16.593 1.00 92.00 253 SER A N 1
ATOM 2030 C CA . SER A 1 253 ? 2.504 -10.446 -16.245 1.00 92.00 253 SER A CA 1
ATOM 2031 C C . SER A 1 253 ? 3.558 -9.935 -17.234 1.00 92.00 253 SER A C 1
ATOM 2033 O O . SER A 1 253 ? 3.465 -10.175 -18.436 1.00 92.00 253 SER A O 1
ATOM 2035 N N . VAL A 1 254 ? 4.603 -9.286 -16.718 1.00 92.62 254 VAL A N 1
ATOM 2036 C CA . VAL A 1 254 ? 5.767 -8.846 -17.506 1.00 92.62 254 VAL A CA 1
ATOM 2037 C C . VAL A 1 254 ? 6.697 -10.029 -17.747 1.00 92.62 254 VAL A C 1
ATOM 2039 O O . VAL A 1 254 ? 7.070 -10.715 -16.799 1.00 92.62 254 VAL A O 1
ATOM 2042 N N . HIS A 1 255 ? 7.108 -10.256 -18.993 1.00 93.19 255 HIS A N 1
ATOM 2043 C CA . HIS A 1 255 ? 8.002 -11.367 -19.356 1.00 93.19 255 HIS A CA 1
ATOM 2044 C C . HIS A 1 255 ? 9.410 -10.911 -19.766 1.00 93.19 255 HIS A C 1
ATOM 2046 O O . HIS A 1 255 ? 10.327 -11.733 -19.804 1.00 93.19 255 HIS A O 1
ATOM 2052 N N . GLN A 1 256 ? 9.580 -9.612 -20.019 1.00 94.38 256 GLN A N 1
ATOM 2053 C CA . GLN A 1 256 ? 10.829 -8.991 -20.445 1.00 94.38 256 GLN A CA 1
ATOM 2054 C C . GLN A 1 256 ? 11.004 -7.643 -19.741 1.00 94.38 256 GLN A C 1
ATOM 2056 O O . GLN A 1 256 ? 10.069 -6.846 -19.668 1.00 94.38 256 GLN A O 1
ATOM 2061 N N . LEU A 1 257 ? 12.205 -7.398 -19.227 1.00 94.25 257 LEU A N 1
ATOM 2062 C CA . LEU A 1 257 ? 12.652 -6.101 -18.730 1.00 94.25 257 LEU A CA 1
ATOM 2063 C C . LEU A 1 257 ? 13.921 -5.715 -19.480 1.00 94.25 257 LEU A C 1
ATOM 2065 O O . LEU A 1 257 ? 14.851 -6.516 -19.548 1.00 94.25 257 LEU A O 1
ATOM 2069 N N . THR A 1 258 ? 14.004 -4.490 -19.981 1.00 95.38 258 THR A N 1
ATOM 2070 C CA . THR A 1 258 ? 15.300 -3.906 -20.339 1.00 95.38 258 THR A CA 1
ATOM 2071 C C . THR A 1 258 ? 15.952 -3.372 -19.073 1.00 95.38 258 THR A C 1
ATOM 2073 O O . THR A 1 258 ? 15.250 -3.033 -18.118 1.00 95.38 258 THR A O 1
ATOM 2076 N N . TYR A 1 259 ? 17.279 -3.325 -19.012 1.00 95.12 259 TYR A N 1
ATOM 2077 C CA . TYR A 1 259 ? 17.967 -2.727 -17.875 1.00 95.12 259 TYR A CA 1
ATOM 2078 C C . TYR A 1 259 ? 19.129 -1.832 -18.282 1.00 95.12 259 TYR A C 1
ATOM 2080 O O . TYR A 1 259 ? 19.756 -2.033 -19.319 1.00 95.12 259 TYR A O 1
ATOM 2088 N N . GLU A 1 260 ? 19.431 -0.880 -17.406 1.00 92.62 260 GLU A N 1
ATOM 2089 C CA . GLU A 1 260 ? 20.553 0.046 -17.503 1.00 92.62 260 GLU A CA 1
ATOM 2090 C C . GLU A 1 260 ? 21.261 0.132 -16.146 1.00 92.62 260 GLU A C 1
ATOM 2092 O O . GLU A 1 260 ? 20.614 0.260 -15.099 1.00 92.62 260 GLU A O 1
ATOM 2097 N N . ILE A 1 261 ? 22.593 0.059 -16.142 1.00 91.12 261 ILE A N 1
ATOM 2098 C CA . ILE A 1 261 ? 23.399 0.180 -14.922 1.00 91.12 261 ILE A CA 1
ATOM 2099 C C . ILE A 1 261 ? 23.907 1.611 -14.769 1.00 91.12 261 ILE A C 1
ATOM 2101 O O . ILE A 1 261 ? 24.487 2.187 -15.682 1.00 91.12 261 ILE A O 1
ATOM 2105 N N . PHE A 1 262 ? 23.760 2.164 -13.569 1.00 88.38 262 PHE A N 1
ATOM 2106 C CA . PHE A 1 262 ? 24.306 3.462 -13.198 1.00 88.38 262 PHE A CA 1
ATOM 2107 C C . PHE A 1 262 ? 25.205 3.297 -11.973 1.00 88.38 262 PHE A C 1
ATOM 2109 O O . PHE A 1 262 ? 24.736 2.942 -10.890 1.00 88.38 262 PHE A O 1
ATOM 2116 N N . CYS A 1 263 ? 26.506 3.565 -12.126 1.00 87.44 263 CYS A N 1
ATOM 2117 C CA . CYS A 1 263 ? 27.476 3.555 -11.027 1.00 87.44 263 CYS A CA 1
ATOM 2118 C C . CYS A 1 263 ? 28.233 4.882 -10.928 1.00 87.44 263 CYS A C 1
ATOM 2120 O O . CYS A 1 263 ? 28.889 5.302 -11.876 1.00 87.44 263 CYS A O 1
ATOM 2122 N N . GLY A 1 264 ? 28.259 5.485 -9.736 1.00 82.69 264 GLY A N 1
ATOM 2123 C CA . GLY A 1 264 ? 29.108 6.650 -9.441 1.00 82.69 264 GLY A CA 1
ATOM 2124 C C . GLY A 1 264 ? 30.595 6.325 -9.226 1.00 82.69 264 GLY A C 1
ATOM 2125 O O . GLY A 1 264 ? 31.374 7.205 -8.886 1.00 82.69 264 GLY A O 1
ATOM 2126 N N . CYS A 1 265 ? 31.007 5.066 -9.385 1.00 81.62 265 CYS A N 1
ATOM 2127 C CA . CYS A 1 265 ? 32.357 4.584 -9.080 1.00 81.62 265 CYS A CA 1
ATOM 2128 C C . CYS A 1 265 ? 33.412 4.897 -10.159 1.00 81.62 265 CYS A C 1
ATOM 2130 O O . CYS A 1 265 ? 34.548 4.441 -10.046 1.00 81.62 265 CYS A O 1
ATOM 2132 N N . GLY A 1 266 ? 33.049 5.613 -11.228 1.00 69.00 266 GLY A N 1
ATOM 2133 C CA . GLY A 1 266 ? 33.957 5.982 -12.323 1.00 69.00 266 GLY A CA 1
ATOM 2134 C C . GLY A 1 266 ? 34.336 4.835 -13.271 1.00 69.00 266 GLY A C 1
ATOM 2135 O O . GLY A 1 266 ? 34.983 5.073 -14.288 1.00 69.00 266 GLY A O 1
ATOM 2136 N N . SER A 1 267 ? 33.914 3.601 -12.982 1.00 68.06 267 SER A N 1
ATOM 2137 C CA . SER A 1 267 ? 33.995 2.490 -13.935 1.00 68.06 267 SER A CA 1
ATOM 2138 C C . SER A 1 267 ? 32.926 2.692 -15.008 1.00 68.06 267 SER A C 1
ATOM 2140 O O . SER A 1 267 ? 31.752 2.845 -14.676 1.00 68.06 267 SER A O 1
ATOM 2142 N N . ARG A 1 268 ? 33.321 2.725 -16.287 1.00 55.69 268 ARG A N 1
ATOM 2143 C CA . ARG A 1 268 ? 32.365 2.776 -17.402 1.00 55.69 268 ARG A CA 1
ATOM 2144 C C . ARG A 1 268 ? 31.553 1.485 -17.403 1.00 55.69 268 ARG A C 1
ATOM 2146 O O . ARG A 1 268 ? 32.057 0.445 -17.811 1.00 55.69 268 ARG A O 1
ATOM 2153 N N . CYS A 1 269 ? 30.316 1.557 -16.944 1.00 59.88 269 CYS A N 1
ATOM 2154 C CA . CYS A 1 269 ? 29.340 0.484 -17.077 1.00 59.88 269 CYS A CA 1
ATOM 2155 C C . CYS A 1 269 ? 28.050 1.068 -17.641 1.00 59.88 269 CYS A C 1
ATOM 2157 O O . CYS A 1 269 ? 27.001 0.996 -17.019 1.00 59.88 269 CYS A O 1
ATOM 2159 N N . GLU A 1 270 ? 28.138 1.656 -18.834 1.00 63.72 270 GLU A N 1
ATOM 2160 C CA . GLU A 1 270 ? 26.977 1.750 -19.720 1.00 63.72 270 GLU A CA 1
ATOM 2161 C C . GLU A 1 270 ? 26.774 0.359 -20.328 1.00 63.72 270 GLU A C 1
ATOM 2163 O O . GLU A 1 270 ? 27.148 0.095 -21.468 1.00 63.72 270 GLU A O 1
ATOM 2168 N N . SER A 1 271 ? 26.291 -0.583 -19.521 1.00 76.12 271 SER A N 1
ATOM 2169 C CA . SER A 1 271 ? 25.775 -1.840 -20.041 1.00 76.12 271 SER A CA 1
ATOM 2170 C C . SER A 1 271 ? 24.261 -1.769 -20.018 1.00 76.12 271 SER A C 1
ATOM 2172 O O . SER A 1 271 ? 23.628 -1.608 -18.970 1.00 76.12 271 SER A O 1
ATOM 2174 N N . THR A 1 272 ? 23.697 -1.853 -21.215 1.00 86.31 272 THR A N 1
ATOM 2175 C CA . THR A 1 272 ? 22.286 -2.131 -21.419 1.00 86.31 272 THR A CA 1
ATOM 2176 C C . THR A 1 272 ? 22.126 -3.617 -21.703 1.00 86.31 272 THR A C 1
ATOM 2178 O O . THR A 1 272 ? 23.031 -4.270 -22.230 1.00 86.31 272 THR A O 1
ATOM 2181 N N . GLY A 1 273 ? 20.990 -4.176 -21.317 1.00 90.94 273 GLY A N 1
ATOM 2182 C CA . GLY A 1 273 ? 20.679 -5.565 -21.610 1.00 90.94 273 GLY A CA 1
ATOM 2183 C C . GLY A 1 273 ? 19.222 -5.886 -21.344 1.00 90.94 273 GLY A C 1
ATOM 2184 O O . GLY A 1 273 ? 18.410 -4.999 -21.069 1.00 90.94 273 GLY A O 1
ATOM 2185 N N . GLU A 1 274 ? 18.898 -7.170 -21.425 1.00 93.06 274 GLU A N 1
ATOM 2186 C CA . GLU A 1 274 ? 17.535 -7.660 -21.271 1.00 93.06 274 GLU A CA 1
ATOM 2187 C C . GLU A 1 274 ? 17.481 -8.812 -20.271 1.00 93.06 274 GLU A C 1
ATOM 2189 O O . GLU A 1 274 ? 18.259 -9.761 -20.339 1.00 93.06 274 GLU A O 1
ATOM 2194 N N . LEU A 1 275 ? 16.518 -8.735 -19.358 1.00 91.12 275 LEU A N 1
ATOM 2195 C CA . LEU A 1 275 ? 16.098 -9.827 -18.498 1.00 91.12 275 LEU A CA 1
ATOM 2196 C C . LEU A 1 275 ? 14.824 -10.429 -19.090 1.00 91.12 275 LEU A C 1
ATOM 2198 O O . LEU A 1 275 ? 13.752 -9.831 -19.004 1.00 91.12 275 LEU A O 1
ATOM 2202 N N . MET A 1 276 ? 14.944 -11.622 -19.667 1.00 90.81 276 MET A N 1
ATOM 2203 C CA . MET A 1 276 ? 13.821 -12.382 -20.215 1.00 90.81 276 MET A CA 1
ATOM 2204 C C . MET A 1 276 ? 13.581 -13.659 -19.418 1.00 90.81 276 MET A C 1
ATOM 2206 O O . MET A 1 276 ? 14.520 -14.374 -19.061 1.00 90.81 276 MET A O 1
ATOM 2210 N N . LEU A 1 277 ? 12.312 -13.988 -19.175 1.00 84.88 277 LEU A N 1
ATOM 2211 C CA . LEU A 1 277 ? 11.957 -15.324 -18.705 1.00 84.88 277 LEU A CA 1
ATOM 2212 C C . LEU A 1 277 ? 12.039 -16.338 -19.841 1.00 84.88 277 LEU A C 1
ATOM 2214 O O . LEU A 1 277 ? 11.621 -16.075 -20.966 1.00 84.88 277 LEU A O 1
ATOM 2218 N N . SER A 1 278 ? 12.495 -17.548 -19.511 1.00 76.69 278 SER A N 1
ATOM 2219 C CA . SER A 1 278 ? 12.285 -18.696 -20.389 1.00 76.69 278 SER A CA 1
ATOM 2220 C C . SER A 1 278 ? 10.778 -18.918 -20.584 1.00 76.69 278 SER A C 1
ATOM 2222 O O . SER A 1 278 ? 9.990 -18.818 -19.641 1.00 76.69 278 SER A O 1
ATOM 2224 N N . SER A 1 279 ? 10.383 -19.197 -21.826 1.00 58.75 279 SER A N 1
ATOM 2225 C CA . SER A 1 279 ? 9.032 -19.077 -22.406 1.00 58.75 279 SER A CA 1
ATOM 2226 C C . SER A 1 279 ? 7.894 -19.891 -21.762 1.00 58.75 279 SER A C 1
ATOM 2228 O O . SER A 1 279 ? 6.777 -19.875 -22.268 1.00 58.75 279 SER A O 1
ATOM 2230 N N . ASN A 1 280 ? 8.122 -20.565 -20.633 1.00 64.56 280 ASN A N 1
ATOM 2231 C CA . ASN A 1 280 ? 7.151 -21.466 -20.003 1.00 64.56 280 ASN A CA 1
ATOM 2232 C C . ASN A 1 280 ? 6.586 -20.970 -18.662 1.00 64.56 280 ASN A C 1
ATOM 2234 O O . ASN A 1 280 ? 5.789 -21.677 -18.042 1.00 64.56 280 ASN A O 1
ATOM 2238 N N . ASN A 1 281 ? 6.977 -19.790 -18.174 1.00 76.25 281 ASN A N 1
ATOM 2239 C CA . ASN A 1 281 ? 6.510 -19.314 -16.872 1.00 76.25 281 ASN A CA 1
ATOM 2240 C C . ASN A 1 281 ? 5.310 -18.364 -16.996 1.00 76.25 281 ASN A C 1
ATOM 2242 O O . ASN A 1 281 ? 5.474 -17.155 -17.117 1.00 76.25 281 ASN A O 1
ATOM 2246 N N . ALA A 1 282 ? 4.100 -18.915 -16.869 1.00 81.81 282 ALA A N 1
ATOM 2247 C CA . ALA A 1 282 ? 2.842 -18.161 -16.917 1.00 81.81 282 ALA A CA 1
ATOM 2248 C C . ALA A 1 282 ? 2.705 -17.063 -15.839 1.00 81.81 282 ALA A C 1
ATOM 2250 O O . ALA A 1 282 ? 1.795 -16.243 -15.909 1.00 81.81 282 ALA A O 1
ATOM 2251 N N . LYS A 1 283 ? 3.565 -17.055 -14.811 1.00 83.62 283 LYS A N 1
ATOM 2252 C CA . LYS A 1 283 ? 3.504 -16.069 -13.721 1.00 83.62 283 LYS A CA 1
ATOM 2253 C C . LYS A 1 283 ? 4.157 -14.729 -14.074 1.00 83.62 283 LYS A C 1
ATOM 2255 O O . LYS A 1 283 ? 3.889 -13.744 -13.386 1.00 83.62 283 LYS A O 1
ATOM 2260 N N . GLY A 1 284 ? 4.973 -14.673 -15.126 1.00 91.81 284 GLY A N 1
ATOM 2261 C CA . GLY A 1 284 ? 5.824 -13.518 -15.409 1.00 91.81 284 GLY A CA 1
ATOM 2262 C C . GLY A 1 284 ? 6.943 -13.324 -14.388 1.00 91.81 284 GLY A C 1
ATOM 2263 O O . GLY A 1 284 ? 7.167 -14.156 -13.503 1.00 91.81 284 GLY A O 1
ATOM 2264 N N . LEU A 1 285 ? 7.677 -12.227 -14.561 1.00 94.12 285 LEU A N 1
ATOM 2265 C CA . LEU A 1 285 ? 8.836 -11.855 -13.762 1.00 94.12 285 LEU A CA 1
ATOM 2266 C C . LEU A 1 285 ? 8.402 -11.488 -12.345 1.00 94.12 285 LEU A C 1
ATOM 2268 O O . LEU A 1 285 ? 7.433 -10.754 -12.124 1.00 94.12 285 LEU A O 1
ATOM 2272 N N . THR A 1 286 ? 9.151 -12.002 -11.376 1.00 93.38 286 THR A N 1
ATOM 2273 C CA . THR A 1 286 ? 8.930 -11.754 -9.951 1.00 93.38 286 THR A CA 1
ATOM 2274 C C . THR A 1 286 ? 9.990 -10.824 -9.369 1.00 93.38 286 THR A C 1
ATOM 2276 O O . THR A 1 286 ? 11.064 -10.629 -9.942 1.00 93.38 286 THR A O 1
ATOM 2279 N N . VAL A 1 287 ? 9.727 -10.273 -8.181 1.00 91.44 287 VAL A N 1
ATOM 2280 C CA . VAL A 1 287 ? 10.726 -9.491 -7.426 1.00 91.44 287 VAL A CA 1
ATOM 2281 C C . VAL A 1 287 ? 12.000 -10.303 -7.167 1.00 91.44 287 VAL A C 1
ATOM 2283 O O . VAL A 1 287 ? 13.107 -9.758 -7.177 1.00 91.44 287 VAL A O 1
ATOM 2286 N N . GLY A 1 288 ? 11.859 -11.610 -6.939 1.00 92.19 288 GLY A N 1
ATOM 2287 C CA . GLY A 1 288 ? 12.972 -12.530 -6.746 1.00 92.19 288 GLY A CA 1
ATOM 2288 C C . GLY A 1 288 ? 13.842 -12.652 -7.991 1.00 92.19 288 GLY A C 1
ATOM 2289 O O . GLY A 1 288 ? 15.064 -12.620 -7.863 1.00 92.19 288 GLY A O 1
ATOM 2290 N N . ASP A 1 289 ? 13.235 -12.716 -9.178 1.00 93.81 289 ASP A N 1
ATOM 2291 C CA . ASP A 1 289 ? 13.967 -12.791 -10.448 1.00 93.81 289 ASP A CA 1
ATOM 2292 C C . ASP A 1 289 ? 14.764 -11.509 -10.703 1.00 93.81 289 ASP A C 1
ATOM 2294 O O . ASP A 1 289 ? 15.968 -11.576 -10.945 1.00 93.81 289 ASP A O 1
ATOM 2298 N N . VAL A 1 290 ? 14.137 -10.339 -10.527 1.00 94.00 290 VAL A N 1
ATOM 2299 C CA . VAL A 1 290 ? 14.817 -9.036 -10.661 1.00 94.00 290 VAL A CA 1
ATOM 2300 C C . VAL A 1 290 ? 15.963 -8.910 -9.659 1.00 94.00 290 VAL A C 1
ATOM 2302 O O . VAL A 1 290 ? 17.048 -8.440 -10.001 1.00 94.00 290 VAL A O 1
ATOM 2305 N N . THR A 1 291 ? 15.761 -9.350 -8.414 1.00 92.56 291 THR A N 1
ATOM 2306 C CA . THR A 1 291 ? 16.806 -9.276 -7.382 1.00 92.56 291 THR A CA 1
ATOM 2307 C C . THR A 1 291 ? 17.965 -10.229 -7.673 1.00 92.56 291 THR A C 1
ATOM 2309 O O . THR A 1 291 ? 19.126 -9.841 -7.536 1.00 92.56 291 THR A O 1
ATOM 2312 N N . ARG A 1 292 ? 17.671 -11.467 -8.089 1.00 92.69 292 ARG A N 1
ATOM 2313 C CA . ARG A 1 292 ? 18.688 -12.460 -8.456 1.00 92.69 292 ARG A CA 1
ATOM 2314 C C . ARG A 1 292 ? 19.537 -11.942 -9.612 1.00 92.69 292 ARG A C 1
ATOM 2316 O O . ARG A 1 292 ? 20.751 -11.851 -9.463 1.00 92.69 292 ARG A O 1
ATOM 2323 N N . HIS A 1 293 ? 18.880 -11.494 -10.675 1.00 93.81 293 HIS A N 1
ATOM 2324 C CA . HIS A 1 293 ? 19.529 -10.935 -11.852 1.00 93.81 293 HIS A CA 1
ATOM 2325 C C . HIS A 1 293 ? 20.357 -9.685 -11.525 1.00 93.81 293 HIS A C 1
ATOM 2327 O O . HIS A 1 293 ? 21.490 -9.551 -11.973 1.00 93.81 293 HIS A O 1
ATOM 2333 N N . THR A 1 294 ? 19.851 -8.808 -10.648 1.00 92.31 294 THR A N 1
ATOM 2334 C CA . THR A 1 294 ? 20.624 -7.660 -10.147 1.00 92.31 294 THR A CA 1
ATOM 2335 C C . THR A 1 294 ? 21.938 -8.125 -9.521 1.00 92.31 294 THR A C 1
ATOM 2337 O O . THR A 1 294 ? 22.999 -7.605 -9.848 1.00 92.31 294 THR A O 1
ATOM 2340 N N . ASN A 1 295 ? 21.899 -9.119 -8.633 1.00 90.62 295 ASN A N 1
ATOM 2341 C CA . ASN A 1 295 ? 23.108 -9.617 -7.980 1.00 90.62 295 ASN A CA 1
ATOM 2342 C C . ASN A 1 295 ? 24.058 -10.340 -8.945 1.00 90.62 295 ASN A C 1
ATOM 2344 O O . ASN A 1 295 ? 25.269 -10.268 -8.746 1.00 90.62 295 ASN A O 1
ATOM 2348 N N . GLU A 1 296 ? 23.531 -11.035 -9.952 1.00 91.31 296 GLU A N 1
ATOM 2349 C CA . GLU A 1 296 ? 24.317 -11.686 -11.008 1.00 91.31 296 GLU A CA 1
ATOM 2350 C C . GLU A 1 296 ? 25.071 -10.644 -11.838 1.00 91.31 296 GLU A C 1
ATOM 2352 O O . GLU A 1 296 ? 26.301 -10.672 -11.864 1.00 91.31 296 GLU A O 1
ATOM 2357 N N . ILE A 1 297 ? 24.371 -9.636 -12.366 1.00 90.44 297 ILE A N 1
ATOM 2358 C CA . ILE A 1 297 ? 24.985 -8.534 -13.117 1.00 90.44 297 ILE A CA 1
ATOM 2359 C C . ILE A 1 297 ? 26.058 -7.828 -12.294 1.00 90.44 297 ILE A C 1
ATOM 2361 O O . ILE A 1 297 ? 27.154 -7.562 -12.787 1.00 90.44 297 ILE A O 1
ATOM 2365 N N . LEU A 1 298 ? 25.770 -7.507 -11.031 1.00 88.62 298 LEU A N 1
ATOM 2366 C CA . LEU A 1 298 ? 26.732 -6.813 -10.176 1.00 88.62 298 LEU A CA 1
ATOM 2367 C C . LEU A 1 298 ? 27.978 -7.663 -9.890 1.00 88.62 298 LEU A C 1
ATOM 2369 O O . LEU A 1 298 ? 29.052 -7.108 -9.665 1.00 88.62 298 LEU A O 1
ATOM 2373 N N . ARG A 1 299 ? 27.865 -8.998 -9.897 1.00 88.31 299 ARG A N 1
ATOM 2374 C CA . ARG A 1 299 ? 29.024 -9.900 -9.801 1.00 88.31 299 ARG A CA 1
ATOM 2375 C C . ARG A 1 299 ? 29.831 -9.893 -11.092 1.00 88.31 299 ARG A C 1
ATOM 2377 O O . ARG A 1 299 ? 31.045 -9.736 -11.023 1.00 88.31 299 ARG A O 1
ATOM 2384 N N . GLU A 1 300 ? 29.168 -10.023 -12.237 1.00 89.06 300 GLU A N 1
ATOM 2385 C CA . GLU A 1 300 ? 29.807 -10.072 -13.560 1.00 89.06 300 GLU A CA 1
ATOM 2386 C C . GLU A 1 300 ? 30.529 -8.769 -13.913 1.00 89.06 300 GLU A C 1
ATOM 2388 O O . GLU A 1 300 ? 31.642 -8.786 -14.431 1.00 89.06 300 GLU A O 1
ATOM 2393 N N . THR A 1 301 ? 29.933 -7.633 -13.556 1.00 86.81 301 THR A N 1
ATOM 2394 C CA . THR A 1 301 ? 30.495 -6.290 -13.784 1.00 86.81 301 THR A CA 1
ATOM 2395 C C . THR A 1 301 ? 31.519 -5.865 -12.724 1.00 86.81 301 THR A C 1
ATOM 2397 O O . THR A 1 301 ? 32.094 -4.784 -12.814 1.00 86.81 301 THR A O 1
ATOM 2400 N N . GLY A 1 302 ? 31.777 -6.695 -11.704 1.00 85.12 302 GLY A N 1
ATOM 2401 C CA . GLY A 1 302 ? 32.743 -6.390 -10.641 1.00 85.12 302 GLY A CA 1
ATOM 2402 C C . GLY A 1 302 ? 32.260 -5.362 -9.605 1.00 85.12 302 GLY A C 1
ATOM 2403 O O . GLY A 1 302 ? 33.039 -4.906 -8.764 1.00 85.12 302 GLY A O 1
ATOM 2404 N N . HIS A 1 303 ? 30.969 -5.030 -9.594 1.00 83.62 303 HIS A N 1
ATOM 2405 C CA . HIS A 1 303 ? 30.322 -4.091 -8.669 1.00 83.62 303 HIS A CA 1
ATOM 2406 C C . HIS A 1 303 ? 29.920 -4.703 -7.308 1.00 83.62 303 HIS A C 1
ATOM 2408 O O . HIS A 1 303 ? 29.066 -4.179 -6.597 1.00 83.62 303 HIS A O 1
ATOM 2414 N N . VAL A 1 304 ? 30.564 -5.796 -6.895 1.00 76.12 304 VAL A N 1
ATOM 2415 C CA . VAL A 1 304 ? 30.338 -6.471 -5.598 1.00 76.12 304 VAL A CA 1
ATOM 2416 C C . VAL A 1 304 ? 31.214 -5.954 -4.449 1.00 76.12 304 VAL A C 1
ATOM 2418 O O . VAL A 1 304 ? 31.059 -6.383 -3.303 1.00 76.12 304 VAL A O 1
ATOM 2421 N N . THR A 1 305 ? 32.145 -5.036 -4.716 1.00 70.50 305 THR A N 1
ATOM 2422 C CA . THR A 1 305 ? 33.032 -4.485 -3.680 1.00 70.50 305 THR A CA 1
ATOM 2423 C C . THR A 1 305 ? 32.305 -3.469 -2.789 1.00 70.50 305 THR A C 1
ATOM 2425 O O . THR A 1 305 ? 31.412 -2.751 -3.235 1.00 70.50 305 THR A O 1
ATOM 2428 N N . ARG A 1 306 ? 32.724 -3.338 -1.517 1.00 67.62 306 ARG A N 1
ATOM 2429 C CA . ARG A 1 306 ? 32.171 -2.336 -0.574 1.00 67.62 306 ARG A CA 1
ATOM 2430 C C . ARG A 1 306 ? 32.284 -0.886 -1.069 1.00 67.62 306 ARG A C 1
ATOM 2432 O O . ARG A 1 306 ? 31.593 -0.025 -0.543 1.00 67.62 306 ARG A O 1
ATOM 2439 N N . ALA A 1 307 ? 33.139 -0.612 -2.053 1.00 68.75 307 ALA A N 1
ATOM 2440 C CA . ALA A 1 307 ? 33.283 0.709 -2.660 1.00 68.75 307 ALA A CA 1
ATOM 2441 C C . ALA A 1 307 ? 32.124 1.062 -3.616 1.00 68.75 307 ALA A C 1
ATOM 2443 O O . ALA A 1 307 ? 31.914 2.231 -3.924 1.00 68.75 307 ALA A O 1
ATOM 2444 N N . CYS A 1 308 ? 31.342 0.075 -4.062 1.00 79.75 308 CYS A N 1
ATOM 2445 C CA . CYS A 1 308 ? 30.287 0.237 -5.058 1.00 79.75 308 CYS A CA 1
ATOM 2446 C C . CYS A 1 308 ? 28.880 0.343 -4.432 1.00 79.75 308 CYS A C 1
ATOM 2448 O O . CYS A 1 308 ? 27.907 -0.220 -4.921 1.00 79.75 308 CYS A O 1
ATOM 2450 N N . ILE A 1 309 ? 28.754 1.061 -3.313 1.00 77.88 309 ILE A N 1
ATOM 2451 C CA . ILE A 1 309 ? 27.487 1.175 -2.558 1.00 77.88 309 ILE A CA 1
ATOM 2452 C C . ILE A 1 309 ? 26.395 1.972 -3.290 1.00 77.88 309 ILE A C 1
ATOM 2454 O O . ILE A 1 309 ? 25.225 1.886 -2.923 1.00 77.88 309 ILE A O 1
ATOM 2458 N N . PHE A 1 310 ? 26.771 2.743 -4.313 1.00 82.69 310 PHE A N 1
ATOM 2459 C CA . PHE A 1 310 ? 25.871 3.636 -5.045 1.00 82.69 310 PHE A CA 1
ATOM 2460 C C . PHE A 1 310 ? 25.402 3.087 -6.391 1.00 82.69 310 PHE A C 1
ATOM 2462 O O . PHE A 1 310 ? 24.690 3.795 -7.099 1.00 82.69 310 PHE A O 1
ATOM 2469 N N . VAL A 1 311 ? 25.790 1.864 -6.765 1.00 89.69 311 VAL A N 1
ATOM 2470 C CA . VAL A 1 311 ? 25.316 1.277 -8.021 1.00 89.69 311 VAL A CA 1
ATOM 2471 C C . VAL A 1 311 ? 23.809 1.038 -7.969 1.00 89.69 311 VAL A C 1
ATOM 2473 O O . VAL A 1 311 ? 23.255 0.585 -6.963 1.00 89.69 311 VAL A O 1
ATOM 2476 N N . GLN A 1 312 ? 23.142 1.389 -9.059 1.00 91.44 312 GLN A N 1
ATOM 2477 C CA . GLN A 1 312 ? 21.711 1.232 -9.257 1.00 91.44 312 GLN A CA 1
ATOM 2478 C C . GLN A 1 312 ? 21.490 0.594 -10.621 1.00 91.44 312 GLN A C 1
ATOM 2480 O O . GLN A 1 312 ? 22.093 1.013 -11.605 1.00 91.44 312 GLN A O 1
ATOM 2485 N N . ILE A 1 313 ? 20.624 -0.409 -10.674 1.00 92.75 313 ILE A N 1
ATOM 2486 C CA . ILE A 1 313 ? 20.147 -0.986 -11.925 1.00 92.75 313 ILE A CA 1
ATOM 2487 C C . ILE A 1 313 ? 18.714 -0.525 -12.121 1.00 92.75 313 ILE A C 1
ATOM 2489 O O . ILE A 1 313 ? 17.865 -0.735 -11.253 1.00 92.75 313 ILE A O 1
ATOM 2493 N N . TYR A 1 314 ? 18.463 0.114 -13.250 1.00 93.25 314 TYR A N 1
ATOM 2494 C CA . TYR A 1 314 ? 17.150 0.577 -13.651 1.00 93.25 314 TYR A CA 1
ATOM 2495 C C . TYR A 1 314 ? 16.595 -0.425 -14.638 1.00 93.25 314 TYR A C 1
ATOM 2497 O O . TYR A 1 314 ? 17.139 -0.569 -15.722 1.00 93.25 314 TYR A O 1
ATOM 2505 N N . TYR A 1 315 ? 15.532 -1.111 -14.254 1.00 95.00 315 TYR A N 1
ATOM 2506 C CA . TYR A 1 315 ? 14.772 -1.969 -15.142 1.00 95.00 315 TYR A CA 1
ATOM 2507 C C . TYR A 1 315 ? 13.581 -1.201 -15.695 1.00 95.00 315 TYR A C 1
ATOM 2509 O O . TYR A 1 315 ? 12.918 -0.490 -14.940 1.00 95.00 315 TYR A O 1
ATOM 2517 N N . THR A 1 316 ? 13.277 -1.397 -16.969 1.00 93.44 316 THR A N 1
ATOM 2518 C CA . THR A 1 316 ? 12.122 -0.804 -17.635 1.00 93.44 316 THR A CA 1
ATOM 2519 C C . THR A 1 316 ? 11.304 -1.903 -18.307 1.00 93.44 316 THR A C 1
ATOM 2521 O O . THR A 1 316 ? 11.844 -2.766 -18.999 1.00 93.44 316 THR A O 1
ATOM 2524 N N . ALA A 1 317 ? 9.990 -1.883 -18.098 1.00 93.62 317 ALA A N 1
ATOM 2525 C CA . ALA A 1 317 ? 9.027 -2.720 -18.809 1.00 93.62 317 ALA A CA 1
ATOM 2526 C C . ALA A 1 317 ? 7.926 -1.863 -19.412 1.00 93.62 317 ALA A C 1
ATOM 2528 O O . ALA A 1 317 ? 7.553 -0.842 -18.844 1.00 93.62 317 ALA A O 1
ATOM 2529 N N . ARG A 1 318 ? 7.361 -2.333 -20.522 1.00 91.75 318 ARG A N 1
ATOM 2530 C CA . ARG A 1 318 ? 6.110 -1.821 -21.079 1.00 91.75 318 ARG A CA 1
ATOM 2531 C C . ARG A 1 318 ? 5.032 -2.880 -20.894 1.00 91.75 318 ARG A C 1
ATOM 2533 O O . ARG A 1 318 ? 5.261 -4.051 -21.189 1.00 91.75 318 ARG A O 1
ATOM 2540 N N . VAL A 1 319 ? 3.889 -2.467 -20.368 1.00 91.81 319 VAL A N 1
ATOM 2541 C CA . VAL A 1 319 ? 2.728 -3.314 -20.102 1.00 91.81 319 VAL A CA 1
ATOM 2542 C C . VAL A 1 319 ? 1.585 -2.827 -20.971 1.00 91.81 319 VAL A C 1
ATOM 2544 O O . VAL A 1 319 ? 1.185 -1.669 -20.872 1.00 91.81 319 VAL A O 1
ATOM 2547 N N . GLU A 1 320 ? 1.068 -3.713 -21.812 1.00 93.06 320 GLU A N 1
ATOM 2548 C CA . GLU A 1 320 ? -0.150 -3.460 -22.572 1.00 93.06 320 GLU A CA 1
ATOM 2549 C C . GLU A 1 320 ? -1.365 -3.675 -21.664 1.00 93.06 320 GLU A C 1
ATOM 2551 O O . GLU A 1 320 ? -1.525 -4.717 -21.023 1.00 93.06 320 GLU A O 1
ATOM 2556 N N . LEU A 1 321 ? -2.194 -2.645 -21.579 1.00 90.94 321 LEU A N 1
ATOM 2557 C CA . LEU A 1 321 ? -3.437 -2.594 -20.833 1.00 90.94 321 LEU A CA 1
ATOM 2558 C C . LEU A 1 321 ? -4.591 -2.989 -21.755 1.00 90.94 321 LEU A C 1
ATOM 2560 O O . LEU A 1 321 ? -4.544 -2.788 -22.968 1.00 90.94 321 LEU A O 1
ATOM 2564 N N . LEU A 1 322 ? -5.670 -3.498 -21.166 1.00 92.62 322 LEU A N 1
ATOM 2565 C CA . LEU A 1 322 ? -6.907 -3.713 -21.908 1.00 92.62 322 LEU A CA 1
ATOM 2566 C C . LEU A 1 322 ? -7.535 -2.368 -22.310 1.00 92.62 322 LEU A C 1
ATOM 2568 O O . LEU A 1 322 ? -7.395 -1.361 -21.609 1.00 92.62 322 LEU A O 1
ATOM 2572 N N . ASP A 1 323 ? -8.296 -2.356 -23.405 1.00 94.25 323 ASP A N 1
ATOM 2573 C CA . ASP A 1 323 ? -9.008 -1.152 -23.861 1.00 94.25 323 ASP A CA 1
ATOM 2574 C C . ASP A 1 323 ? -10.073 -0.675 -22.867 1.00 94.25 323 ASP A C 1
ATOM 2576 O O . ASP A 1 323 ? -10.392 0.513 -22.810 1.00 94.25 323 ASP A O 1
ATOM 2580 N N . ASN A 1 324 ? -10.625 -1.611 -22.092 1.00 93.25 324 ASN A N 1
ATOM 2581 C CA . ASN A 1 324 ? -11.580 -1.365 -21.018 1.00 93.25 324 ASN A CA 1
ATOM 2582 C C . ASN A 1 324 ? -10.917 -1.302 -19.633 1.00 93.25 324 ASN A C 1
ATOM 2584 O O . ASN A 1 324 ? -11.626 -1.299 -18.627 1.00 93.25 324 ASN A O 1
ATOM 2588 N N . ASP A 1 325 ? -9.582 -1.289 -19.562 1.00 89.56 325 ASP A N 1
ATOM 2589 C CA . ASP A 1 325 ? -8.892 -1.085 -18.296 1.00 89.56 325 ASP A CA 1
ATOM 2590 C C . ASP A 1 325 ? -9.271 0.294 -17.730 1.00 89.56 325 ASP A C 1
ATOM 2592 O O . ASP A 1 325 ? -9.262 1.276 -18.482 1.00 89.56 325 ASP A O 1
ATOM 2596 N N . PRO A 1 326 ? -9.596 0.408 -16.429 1.00 84.25 326 PRO A N 1
ATOM 2597 C CA . PRO A 1 326 ? -9.921 1.693 -15.819 1.00 84.25 326 PRO A CA 1
ATOM 2598 C C . PRO A 1 326 ? -8.871 2.778 -16.088 1.00 84.25 326 PRO A C 1
ATOM 2600 O O . PRO A 1 326 ? -9.240 3.932 -16.302 1.00 84.25 326 PRO A O 1
ATOM 2603 N N . ILE A 1 327 ? -7.583 2.416 -16.142 1.00 83.06 327 ILE A N 1
ATOM 2604 C CA . ILE A 1 327 ? -6.493 3.342 -16.470 1.00 83.06 327 ILE A CA 1
ATOM 2605 C C . ILE A 1 327 ? -6.624 3.833 -17.913 1.00 83.06 327 ILE A C 1
ATOM 2607 O O . ILE A 1 327 ? -6.571 5.037 -18.156 1.00 83.06 327 ILE A O 1
ATOM 2611 N N . THR A 1 328 ? -6.832 2.925 -18.868 1.00 86.81 328 THR A N 1
ATOM 2612 C CA . THR A 1 328 ? -6.996 3.264 -20.289 1.00 86.81 328 THR A CA 1
ATOM 2613 C C . THR A 1 328 ? -8.226 4.147 -20.510 1.00 86.81 328 THR A C 1
ATOM 2615 O O . THR A 1 328 ? -8.139 5.164 -21.198 1.00 86.81 328 THR A O 1
ATOM 2618 N N . LEU A 1 329 ? -9.363 3.806 -19.893 1.00 87.56 329 LEU A N 1
ATOM 2619 C CA . LEU A 1 329 ? -10.604 4.578 -20.001 1.00 87.56 329 LEU A CA 1
ATOM 2620 C C . LEU A 1 329 ? -10.442 5.991 -19.433 1.00 87.56 329 LEU A C 1
ATOM 2622 O O . LEU A 1 329 ? -10.858 6.964 -20.061 1.00 87.56 329 LEU A O 1
ATOM 2626 N N . GLN A 1 330 ? -9.793 6.119 -18.274 1.00 80.88 330 GLN A N 1
ATOM 2627 C CA . GLN A 1 330 ? -9.514 7.421 -17.669 1.00 80.88 330 GLN A CA 1
ATOM 2628 C C . GLN A 1 330 ? -8.558 8.254 -18.519 1.00 80.88 330 GLN A C 1
ATOM 2630 O O . GLN A 1 330 ? -8.797 9.448 -18.701 1.00 80.88 330 GLN A O 1
ATOM 2635 N N . ARG A 1 331 ? -7.517 7.636 -19.093 1.00 83.31 331 ARG A N 1
ATOM 2636 C CA . ARG A 1 331 ? -6.616 8.322 -20.026 1.00 83.31 331 ARG A CA 1
ATOM 2637 C C . ARG A 1 331 ? -7.359 8.850 -21.246 1.00 83.31 331 ARG A C 1
ATOM 2639 O O . ARG A 1 331 ? -7.146 9.992 -21.639 1.00 83.31 331 ARG A O 1
ATOM 2646 N N . ARG A 1 332 ? -8.266 8.046 -21.806 1.00 88.94 332 ARG A N 1
ATOM 2647 C CA . ARG A 1 332 ? -9.081 8.436 -22.963 1.00 88.94 332 ARG A CA 1
ATOM 2648 C C . ARG A 1 332 ? -9.984 9.614 -22.632 1.00 88.94 332 ARG A C 1
ATOM 2650 O O . ARG A 1 332 ? -9.909 10.627 -23.315 1.00 88.94 332 ARG A O 1
ATOM 2657 N N . LYS A 1 333 ? -10.717 9.530 -21.520 1.00 86.25 333 LYS A N 1
ATOM 2658 C CA . LYS A 1 333 ? -11.579 10.616 -21.040 1.00 86.25 333 LYS A CA 1
ATOM 2659 C C . LYS A 1 333 ? -10.804 11.916 -20.805 1.00 86.25 333 LYS A C 1
ATOM 2661 O O . LYS A 1 333 ? -11.297 12.990 -21.125 1.00 86.25 333 LYS A O 1
ATOM 2666 N N . ALA A 1 334 ? -9.594 11.834 -20.251 1.00 81.19 334 ALA A N 1
ATOM 2667 C CA . ALA A 1 334 ? -8.768 13.012 -19.998 1.00 81.19 334 ALA A CA 1
ATOM 2668 C C . ALA A 1 334 ? -8.269 13.669 -21.297 1.00 81.19 334 ALA A C 1
ATOM 2670 O O . ALA A 1 334 ? -8.269 14.894 -21.402 1.00 81.19 334 ALA A O 1
ATOM 2671 N N . ILE A 1 335 ? -7.881 12.866 -22.293 1.00 85.44 335 ILE A N 1
ATOM 2672 C CA . ILE A 1 335 ? -7.506 13.364 -23.622 1.00 85.44 335 ILE A CA 1
ATOM 2673 C C . ILE A 1 335 ? -8.719 13.994 -24.315 1.00 85.44 335 ILE A C 1
ATOM 2675 O O . ILE A 1 335 ? -8.610 15.115 -24.797 1.00 85.44 3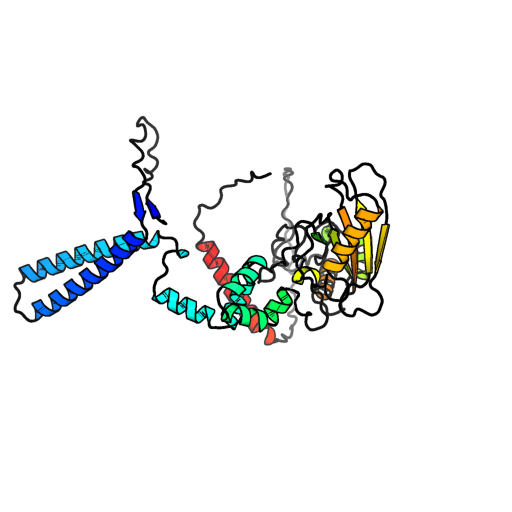35 ILE A O 1
ATOM 2679 N N . GLU A 1 336 ? -9.877 13.330 -24.305 1.00 88.81 336 GLU A N 1
ATOM 2680 C CA . GLU A 1 336 ? -11.123 13.853 -24.884 1.00 88.81 336 GLU A CA 1
ATOM 2681 C C . GLU A 1 336 ? -11.523 15.197 -24.257 1.00 88.81 336 GLU A C 1
ATOM 2683 O O . GLU A 1 336 ? -11.831 16.143 -24.979 1.00 88.81 336 GLU A O 1
ATOM 2688 N N . ALA A 1 337 ? -11.455 15.311 -22.926 1.00 83.56 337 ALA A N 1
ATOM 2689 C CA . ALA A 1 337 ? -11.743 16.556 -22.215 1.00 83.56 337 ALA A CA 1
ATOM 2690 C C . ALA A 1 337 ? -10.773 17.685 -22.596 1.00 83.56 337 ALA A C 1
ATOM 2692 O O . ALA A 1 337 ? -11.181 18.834 -22.733 1.00 83.56 337 ALA A O 1
ATOM 2693 N N . TYR A 1 338 ? -9.491 17.370 -22.802 1.00 82.94 338 TYR A N 1
ATOM 2694 C CA . TYR A 1 338 ? -8.522 18.357 -23.273 1.00 82.94 338 TYR A CA 1
ATOM 2695 C C . TYR A 1 338 ? -8.819 18.828 -24.704 1.00 82.94 338 TYR A C 1
ATOM 2697 O O . TYR A 1 338 ? -8.721 20.019 -24.993 1.00 82.94 338 TYR A O 1
ATOM 2705 N N . GLU A 1 339 ? -9.200 17.915 -25.599 1.00 85.88 339 GLU A N 1
ATOM 2706 C CA . GLU A 1 339 ? -9.507 18.239 -26.998 1.00 85.88 339 GLU A CA 1
ATOM 2707 C C . GLU A 1 339 ? -10.779 19.069 -27.170 1.00 85.88 339 GLU A C 1
ATOM 2709 O O . GLU A 1 339 ? -10.862 19.871 -28.100 1.00 85.88 339 GLU A O 1
ATOM 2714 N N . GLN A 1 340 ? -11.750 18.906 -26.271 1.00 87.00 340 GLN A N 1
ATOM 2715 C CA . GLN A 1 340 ? -12.963 19.727 -26.239 1.00 87.00 340 GLN A CA 1
ATOM 2716 C C . GLN A 1 340 ? -12.681 21.178 -25.808 1.00 87.00 340 GLN A C 1
ATOM 2718 O O . GLN A 1 340 ? -13.512 22.055 -26.036 1.00 87.00 340 GLN A O 1
ATOM 2723 N N . GLY A 1 341 ? -11.489 21.450 -25.264 1.00 81.38 341 GLY A N 1
ATOM 2724 C CA . GLY A 1 341 ? -11.130 22.736 -24.679 1.00 81.38 341 GLY A CA 1
ATOM 2725 C C . GLY A 1 341 ? -11.812 22.962 -23.324 1.00 81.38 341 GLY A C 1
ATOM 2726 O O . GLY A 1 341 ? -12.704 22.209 -22.934 1.00 81.38 341 GLY A O 1
ATOM 2727 N N . PRO A 1 342 ? -11.390 23.982 -22.556 1.00 71.25 342 PRO A N 1
ATOM 2728 C CA . PRO A 1 342 ? -12.127 24.381 -21.366 1.00 71.25 342 PRO A CA 1
ATOM 2729 C C . PRO A 1 342 ? -13.541 24.790 -21.787 1.00 71.25 342 PRO A C 1
ATOM 2731 O O . PRO A 1 342 ? -13.699 25.640 -22.664 1.00 71.25 342 PRO A O 1
ATOM 2734 N N . ASP A 1 343 ? -14.557 24.184 -21.178 1.00 63.00 343 ASP A N 1
ATOM 2735 C CA . ASP A 1 343 ? -15.945 24.575 -21.394 1.00 63.00 343 ASP A CA 1
ATOM 2736 C C . ASP A 1 343 ? -16.152 25.974 -20.795 1.00 63.00 343 ASP A C 1
ATOM 2738 O O . ASP A 1 343 ? -16.359 26.149 -19.595 1.00 63.00 343 ASP A O 1
ATOM 2742 N N . ILE A 1 344 ? -16.007 27.007 -21.628 1.00 58.62 344 ILE A N 1
ATOM 2743 C CA . ILE A 1 344 ? -16.168 28.413 -21.227 1.00 58.62 344 ILE A CA 1
ATOM 2744 C C . ILE A 1 344 ? -17.646 28.704 -20.861 1.00 58.62 344 ILE A C 1
ATOM 2746 O O . ILE A 1 344 ? -17.940 29.758 -20.299 1.00 58.62 344 ILE A O 1
ATOM 2750 N N . GLY A 1 345 ? -18.579 27.782 -21.147 1.00 55.78 345 GLY A N 1
ATOM 2751 C CA . GLY A 1 345 ? -20.021 27.974 -20.980 1.00 55.78 345 GLY A CA 1
ATOM 2752 C C . GLY A 1 345 ? -20.618 27.508 -19.649 1.00 55.78 345 GLY A C 1
ATOM 2753 O O . GLY A 1 345 ? -21.665 28.023 -19.254 1.00 55.78 345 GLY A O 1
ATOM 2754 N N . SER A 1 346 ? -19.991 26.577 -18.921 1.00 50.62 346 SER A N 1
ATOM 2755 C CA . SER A 1 346 ? -20.513 26.137 -17.623 1.00 50.62 346 SER A CA 1
ATOM 2756 C C . SER A 1 346 ? -19.992 27.061 -16.525 1.00 50.62 346 SER A C 1
ATOM 2758 O O . SER A 1 346 ? -18.823 26.993 -16.152 1.00 50.62 346 SER A O 1
ATOM 2760 N N . GLY A 1 347 ? -20.847 27.943 -16.008 1.00 45.66 347 GLY A N 1
ATOM 2761 C CA . GLY A 1 347 ? -20.540 28.917 -14.951 1.00 45.66 347 GLY A CA 1
ATOM 2762 C C . GLY A 1 347 ? -20.190 28.327 -13.578 1.00 45.66 347 GLY A C 1
ATOM 2763 O O . GLY A 1 347 ? -20.477 28.967 -12.569 1.00 45.66 347 GLY A O 1
ATOM 2764 N N . ASP A 1 348 ? -19.584 27.140 -13.527 1.00 41.34 348 ASP A N 1
ATOM 2765 C CA . ASP A 1 348 ? -19.033 26.536 -12.322 1.00 41.34 348 ASP A CA 1
ATOM 2766 C C . ASP A 1 348 ? -17.493 26.618 -12.377 1.00 41.34 348 ASP A C 1
ATOM 2768 O O . ASP A 1 348 ? -16.825 25.785 -12.998 1.00 41.34 348 ASP A O 1
ATOM 2772 N N . PRO A 1 349 ? -16.888 27.669 -11.792 1.00 44.88 349 PRO A N 1
ATOM 2773 C CA . PRO A 1 349 ? -15.453 27.899 -11.828 1.00 44.88 349 PRO A CA 1
ATOM 2774 C C . PRO A 1 349 ? -14.768 27.016 -10.781 1.00 44.88 349 PRO A C 1
ATOM 2776 O O . PRO A 1 349 ? -14.183 27.507 -9.815 1.00 44.88 349 PRO A O 1
ATOM 2779 N N . LEU A 1 350 ? -14.827 25.697 -10.953 1.00 42.94 350 LEU A N 1
ATOM 2780 C CA . LEU A 1 350 ? -14.023 24.776 -10.165 1.00 42.94 350 LEU A CA 1
ATOM 2781 C C . LEU A 1 350 ? -12.829 24.272 -10.980 1.00 42.94 350 LEU A C 1
ATOM 2783 O O . LEU A 1 350 ? -12.925 23.437 -11.872 1.00 42.94 350 LEU A O 1
ATOM 2787 N N . CYS A 1 351 ? -11.672 24.775 -10.541 1.00 45.09 351 CYS A N 1
ATOM 2788 C CA . CYS A 1 351 ? -10.377 24.094 -10.527 1.00 45.09 351 CYS A CA 1
ATOM 2789 C C . CYS A 1 351 ? -9.367 24.299 -11.662 1.00 45.09 351 CYS A C 1
ATOM 2791 O O . CYS A 1 351 ? -8.386 23.559 -11.681 1.00 45.09 351 CYS A O 1
ATOM 2793 N N . PHE A 1 352 ? -9.450 25.355 -12.476 1.00 42.97 352 PHE A N 1
ATOM 2794 C CA . PHE A 1 352 ? -8.283 25.762 -13.271 1.00 42.97 352 PHE A CA 1
ATOM 2795 C C . PHE A 1 352 ? -7.933 27.247 -13.109 1.00 42.97 352 PHE A C 1
ATOM 2797 O O . PHE A 1 352 ? -8.665 28.140 -13.511 1.00 42.97 352 PHE A O 1
ATOM 2804 N N . LEU A 1 353 ? -6.743 27.466 -12.533 1.00 42.72 353 LEU A N 1
ATOM 2805 C CA . LEU A 1 353 ? -5.909 28.669 -12.626 1.00 42.72 353 LEU A CA 1
ATOM 2806 C C . LEU A 1 353 ? -6.322 29.902 -11.802 1.00 42.72 353 LEU A C 1
ATOM 2808 O O . LEU A 1 353 ? -6.851 30.891 -12.301 1.00 42.72 353 LEU A O 1
ATOM 2812 N N . ARG A 1 354 ? -5.844 29.931 -10.551 1.00 35.66 354 ARG A N 1
ATOM 2813 C CA . ARG A 1 354 ? -5.381 31.184 -9.934 1.00 35.66 354 ARG A CA 1
ATOM 2814 C C . ARG A 1 354 ? -3.991 31.015 -9.315 1.00 35.66 354 ARG A C 1
ATOM 2816 O O . ARG A 1 354 ? -3.798 31.239 -8.131 1.00 35.66 354 ARG A O 1
ATOM 2823 N N . TYR A 1 355 ? -3.012 30.640 -10.139 1.00 39.44 355 TYR A N 1
ATOM 2824 C CA . TYR A 1 355 ? -1.632 31.083 -9.922 1.00 39.44 355 TYR A CA 1
ATOM 2825 C C . TYR A 1 355 ? -1.452 32.378 -10.711 1.00 39.44 355 TYR A C 1
ATOM 2827 O O . TYR A 1 355 ? -0.909 32.401 -11.811 1.00 39.44 355 TYR A O 1
ATOM 2835 N N . GLY A 1 356 ? -2.002 33.457 -10.155 1.00 36.00 356 GLY A N 1
ATOM 2836 C CA . GLY A 1 356 ? -1.588 34.793 -10.540 1.00 36.00 356 GLY A CA 1
ATOM 2837 C C . GLY A 1 356 ? -0.194 35.003 -9.974 1.00 36.00 356 GLY A C 1
ATOM 2838 O O . GLY A 1 356 ? -0.029 35.124 -8.766 1.00 36.00 356 GLY A O 1
ATOM 2839 N N . SER A 1 357 ? 0.810 35.011 -10.843 1.00 38.81 357 SER A N 1
ATOM 2840 C CA . SER A 1 357 ? 2.015 35.782 -10.584 1.00 38.81 357 SER A CA 1
ATOM 2841 C C . SER A 1 357 ? 1.579 37.225 -10.350 1.00 38.81 357 SER A C 1
ATOM 2843 O O . SER A 1 357 ? 0.999 37.840 -11.247 1.00 38.81 357 SER A O 1
ATOM 2845 N N . ASP A 1 358 ? 1.829 37.740 -9.149 1.00 35.59 358 ASP A N 1
ATOM 2846 C CA . ASP A 1 358 ? 1.706 39.156 -8.834 1.00 35.59 358 ASP A CA 1
ATOM 2847 C C . ASP A 1 358 ? 2.620 39.961 -9.770 1.00 35.59 358 ASP A C 1
ATOM 2849 O O . ASP A 1 358 ? 3.799 40.180 -9.503 1.00 35.59 358 ASP A O 1
ATOM 2853 N N . SER A 1 359 ? 2.072 40.404 -10.898 1.00 35.69 359 SER A N 1
ATOM 2854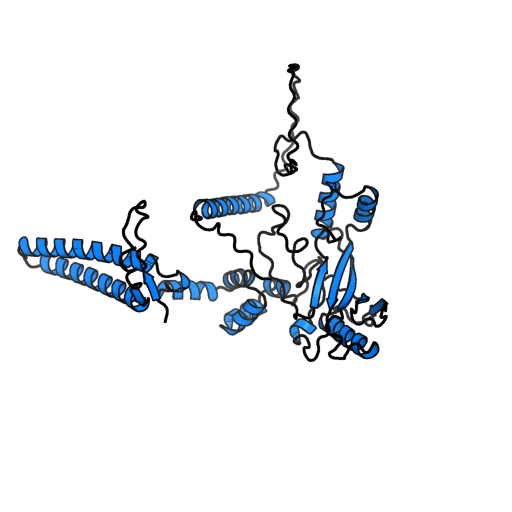 C CA . SER A 1 359 ? 2.571 41.561 -11.626 1.00 35.69 359 SER A CA 1
ATOM 2855 C C . SER A 1 359 ? 1.513 42.646 -11.518 1.00 35.69 359 SER A C 1
ATOM 2857 O O . SER A 1 359 ? 0.525 42.687 -12.250 1.00 35.69 359 SER A O 1
ATOM 2859 N N . THR A 1 360 ? 1.722 43.509 -10.537 1.00 41.50 360 THR A N 1
ATOM 2860 C CA . THR A 1 360 ? 1.068 44.798 -10.388 1.00 41.50 360 THR A CA 1
ATOM 2861 C C . THR A 1 360 ? 1.294 45.651 -11.632 1.00 41.50 360 THR A C 1
ATOM 2863 O O . THR A 1 360 ? 2.359 46.231 -11.810 1.00 41.50 360 THR A O 1
ATOM 2866 N N . THR A 1 361 ? 0.249 45.826 -12.435 1.00 35.59 361 THR A N 1
ATOM 2867 C CA . THR A 1 361 ? 0.045 47.063 -13.195 1.00 35.59 361 THR A CA 1
ATOM 2868 C C . THR A 1 361 ? -1.446 47.301 -13.372 1.00 35.59 361 THR A C 1
ATOM 2870 O O . THR A 1 361 ? -2.123 46.701 -14.201 1.00 35.59 361 THR A O 1
ATOM 2873 N N . ALA A 1 362 ? -1.963 48.202 -12.542 1.00 39.88 362 ALA A N 1
ATOM 2874 C CA . ALA A 1 362 ? -3.256 48.828 -12.736 1.00 39.88 362 ALA A CA 1
ATOM 2875 C C . ALA A 1 362 ? -3.248 49.660 -14.026 1.00 39.88 362 ALA A C 1
ATOM 2877 O O . ALA A 1 362 ? -2.277 50.380 -14.257 1.00 39.88 362 ALA A O 1
ATOM 2878 N N . SER A 1 363 ? -4.340 49.614 -14.801 1.00 34.94 363 SER A N 1
ATOM 2879 C CA . SER A 1 363 ? -4.948 50.773 -15.486 1.00 34.94 363 SER A CA 1
ATOM 2880 C C . SER A 1 363 ? -6.281 50.414 -16.174 1.00 34.94 363 SER A C 1
ATOM 2882 O O . SER A 1 363 ? -6.298 49.758 -17.204 1.00 34.94 363 SER A O 1
ATOM 2884 N N . SER A 1 364 ? -7.367 50.889 -15.555 1.00 35.06 364 SER A N 1
ATOM 2885 C CA . SER A 1 364 ? -8.597 51.515 -16.089 1.00 35.06 364 SER A CA 1
ATOM 2886 C C . SER A 1 364 ? -9.367 51.027 -17.337 1.00 35.06 364 SER A C 1
ATOM 2888 O O . SER A 1 364 ? -8.856 51.072 -18.450 1.00 35.06 364 SER A O 1
ATOM 2890 N N . SER A 1 365 ? -10.687 50.869 -17.101 1.00 35.72 365 SER A N 1
ATOM 2891 C CA . SER A 1 365 ? -11.872 51.270 -17.912 1.00 35.72 365 SER A CA 1
ATOM 2892 C C . SER A 1 365 ? -12.096 50.598 -19.285 1.00 35.72 365 SER A C 1
ATOM 2894 O O . SER A 1 365 ? -11.176 50.456 -20.069 1.00 35.72 365 SER A O 1
ATOM 2896 N N . THR A 1 366 ? -13.305 50.213 -19.714 1.00 33.44 366 THR A N 1
ATOM 2897 C CA . THR A 1 366 ? -14.586 50.941 -19.666 1.00 33.44 366 THR A CA 1
ATOM 2898 C C . THR A 1 366 ? -15.756 49.991 -19.980 1.00 33.44 366 THR A C 1
ATOM 2900 O O . THR A 1 366 ? -15.603 49.015 -20.705 1.00 33.44 366 THR A O 1
ATOM 2903 N N . ILE A 1 367 ? -16.919 50.346 -19.441 1.00 43.47 367 ILE A N 1
ATOM 2904 C CA . ILE A 1 367 ? -18.279 49.827 -19.642 1.00 43.47 367 ILE A CA 1
ATOM 2905 C C . ILE A 1 367 ? -18.670 49.682 -21.127 1.00 43.47 367 ILE A C 1
ATOM 2907 O O . ILE A 1 367 ? -18.469 50.618 -21.899 1.00 43.47 367 ILE A O 1
ATOM 2911 N N . SER A 1 368 ? -19.361 48.593 -21.483 1.00 34.34 368 SER A N 1
ATOM 2912 C CA . SER A 1 368 ? -20.434 48.638 -22.486 1.00 34.34 368 SER A CA 1
ATOM 2913 C C . SER A 1 368 ? -21.433 47.497 -22.278 1.00 34.34 368 SER A C 1
ATOM 2915 O O . SER A 1 368 ? -21.064 46.333 -22.162 1.00 34.34 368 SER A O 1
ATOM 2917 N N . SER A 1 369 ? -22.691 47.899 -22.162 1.00 44.12 369 SER A N 1
ATOM 2918 C CA . SER A 1 369 ? -23.921 47.120 -22.069 1.00 44.12 369 SER A CA 1
ATOM 2919 C C . SER A 1 369 ? -24.418 46.712 -23.455 1.00 44.12 369 SER A C 1
ATOM 2921 O O . SER A 1 369 ? -24.383 47.551 -24.356 1.00 44.12 369 SER A O 1
ATOM 2923 N N . GLY A 1 370 ? -25.010 45.527 -23.587 1.00 35.44 370 GLY A N 1
ATOM 2924 C CA . GLY A 1 370 ? -25.916 45.256 -24.701 1.00 35.44 370 GLY A CA 1
ATOM 2925 C C . GLY A 1 370 ? -26.132 43.781 -25.003 1.00 35.44 370 GLY A C 1
ATOM 2926 O O . GLY A 1 370 ? -25.187 43.081 -25.345 1.00 35.44 370 GLY A O 1
ATOM 2927 N N . ASP A 1 371 ? -27.407 43.415 -24.941 1.00 39.09 371 ASP A N 1
ATOM 2928 C CA . ASP A 1 371 ? -28.109 42.481 -25.823 1.00 39.09 371 ASP A CA 1
ATOM 2929 C C . ASP A 1 371 ? -28.483 41.097 -25.277 1.00 39.09 371 ASP A C 1
ATOM 2931 O O . ASP A 1 371 ? -27.689 40.165 -25.147 1.00 39.09 371 ASP A O 1
ATOM 2935 N N . ASP A 1 372 ? -29.789 41.043 -25.003 1.00 48.47 372 ASP A N 1
ATOM 2936 C CA . ASP A 1 372 ? -30.675 39.909 -24.817 1.00 48.47 372 ASP A CA 1
ATOM 2937 C C . ASP A 1 372 ? -30.611 38.940 -26.003 1.00 48.47 372 ASP A C 1
ATOM 2939 O O . ASP A 1 372 ? -30.810 39.342 -27.152 1.00 48.47 372 ASP A O 1
ATOM 2943 N N . LEU A 1 373 ? -30.433 37.648 -25.720 1.00 43.91 373 LEU A N 1
ATOM 2944 C CA . LEU A 1 373 ? -30.838 36.577 -26.627 1.00 43.91 373 LEU A CA 1
ATOM 2945 C C . LEU A 1 373 ? -31.483 35.439 -25.835 1.00 43.91 373 LEU A C 1
ATOM 2947 O O . LEU A 1 373 ? -30.824 34.719 -25.083 1.00 43.91 373 LEU A O 1
ATOM 2951 N N . ASP A 1 374 ? -32.791 35.314 -26.053 1.00 49.72 374 ASP A N 1
ATOM 2952 C CA . ASP A 1 374 ? -33.624 34.159 -25.747 1.00 49.72 374 ASP A CA 1
ATOM 2953 C C . ASP A 1 374 ? -32.998 32.884 -26.338 1.00 49.72 374 ASP A C 1
ATOM 2955 O O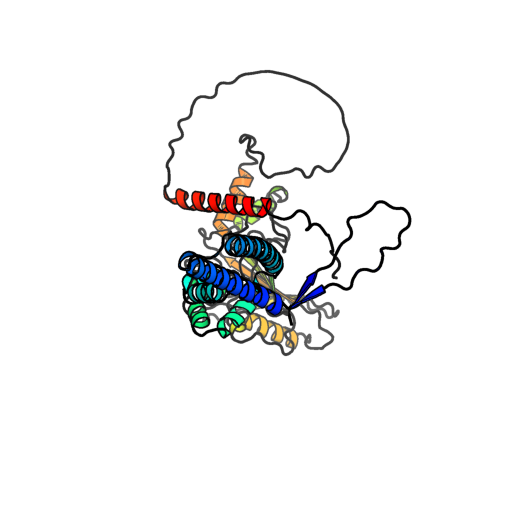 . ASP A 1 374 ? -32.785 32.793 -27.550 1.00 49.72 374 ASP A O 1
ATOM 2959 N N . MET A 1 375 ? -32.722 31.888 -25.491 1.00 48.78 375 MET A N 1
ATOM 2960 C CA . MET A 1 375 ? -32.430 30.525 -25.934 1.00 48.78 375 MET A CA 1
ATOM 2961 C C . MET A 1 375 ? -33.568 29.593 -25.535 1.00 48.78 375 MET A C 1
ATOM 2963 O O . MET A 1 375 ? -33.928 29.477 -24.366 1.00 48.78 375 MET A O 1
ATOM 2967 N N . GLU A 1 376 ? -34.113 28.962 -26.570 1.00 45.59 376 GLU A N 1
ATOM 2968 C CA . GLU A 1 376 ? -35.221 28.021 -26.563 1.00 45.59 376 GLU A CA 1
ATOM 2969 C C . GLU A 1 376 ? -34.912 26.760 -25.742 1.00 45.59 376 GLU A C 1
ATOM 2971 O O . GLU A 1 376 ? -33.812 26.203 -25.792 1.00 45.59 376 GLU A O 1
ATOM 2976 N N . ASP A 1 377 ? -35.934 26.306 -25.016 1.00 45.59 377 ASP A N 1
ATOM 2977 C CA . ASP A 1 377 ? -35.978 25.064 -24.252 1.00 45.59 377 ASP A CA 1
ATOM 2978 C C . ASP A 1 377 ? -35.677 23.845 -25.143 1.00 45.59 377 ASP A C 1
ATOM 2980 O O . ASP A 1 377 ? -36.503 23.419 -25.955 1.00 45.59 377 ASP A O 1
ATOM 2984 N N . VAL A 1 378 ? -34.497 23.242 -24.964 1.00 45.59 378 VAL A N 1
ATOM 2985 C CA . VAL A 1 378 ? -34.175 21.922 -25.521 1.00 45.59 378 VAL A CA 1
ATOM 2986 C C . VAL A 1 378 ? -34.404 20.866 -24.447 1.00 45.59 378 VAL A C 1
ATOM 2988 O O . VAL A 1 378 ? -33.631 20.715 -23.501 1.00 45.59 378 VAL A O 1
ATOM 2991 N N . ASP A 1 379 ? -35.489 20.125 -24.643 1.00 46.25 379 ASP A N 1
ATOM 2992 C CA . ASP A 1 379 ? -35.948 18.982 -23.861 1.00 46.25 379 ASP A CA 1
ATOM 2993 C C . ASP A 1 379 ? -34.887 17.854 -23.880 1.00 46.25 379 ASP A C 1
ATOM 2995 O O . ASP A 1 379 ? -34.824 17.030 -24.797 1.00 46.25 379 ASP A O 1
ATOM 2999 N N . GLN A 1 380 ? -33.991 17.831 -22.886 1.00 42.97 380 GLN A N 1
ATOM 3000 C CA . GLN A 1 380 ? -33.058 16.720 -22.683 1.00 42.97 380 GLN A CA 1
ATOM 3001 C C . GLN A 1 380 ? -33.737 15.623 -21.862 1.00 42.97 380 GLN A C 1
ATOM 3003 O O . GLN A 1 380 ? -33.845 15.696 -20.638 1.00 42.97 380 GLN A O 1
ATOM 3008 N N . GLY A 1 381 ? -34.176 14.578 -22.566 1.00 41.38 381 GLY A N 1
ATOM 3009 C CA . GLY A 1 381 ? -34.693 13.348 -21.979 1.00 41.38 381 GLY A CA 1
ATOM 3010 C C . GLY A 1 381 ? -33.697 12.727 -20.998 1.00 41.38 381 GLY A C 1
ATOM 3011 O O . GLY A 1 381 ? -32.649 12.208 -21.385 1.00 41.38 381 GLY A O 1
ATOM 3012 N N . SER A 1 382 ? -34.052 12.761 -19.718 1.00 41.81 382 SER A N 1
ATOM 3013 C CA . SER A 1 382 ? -33.307 12.149 -18.628 1.00 41.81 382 SER A CA 1
ATOM 3014 C C . SER A 1 382 ? -33.483 10.629 -18.651 1.00 41.81 382 SER A C 1
ATOM 3016 O O . SER A 1 382 ? -34.481 10.073 -18.199 1.00 41.81 382 SER A O 1
ATOM 3018 N N . VAL A 1 383 ? -32.474 9.921 -19.160 1.00 46.84 383 VAL A N 1
ATOM 3019 C CA . VAL A 1 383 ? -32.311 8.491 -18.879 1.00 46.84 383 VAL A CA 1
ATOM 3020 C C . VAL A 1 383 ? -31.720 8.383 -17.474 1.00 46.84 383 VAL A C 1
ATOM 3022 O O . VAL A 1 383 ? -30.506 8.393 -17.281 1.00 46.84 383 VAL A O 1
ATOM 3025 N N . SER A 1 384 ? -32.594 8.357 -16.467 1.00 44.00 384 SER A N 1
ATOM 3026 C CA . SER A 1 384 ? -32.223 8.110 -15.076 1.00 44.00 384 SER A CA 1
ATOM 3027 C C . SER A 1 384 ? -31.784 6.653 -14.910 1.00 44.00 384 SER A C 1
ATOM 3029 O O . SER A 1 384 ? -32.610 5.754 -14.754 1.00 44.00 384 SER A O 1
ATOM 3031 N N . GLY A 1 385 ? -30.474 6.415 -14.961 1.00 48.34 385 GLY A N 1
ATOM 3032 C CA . GLY A 1 385 ? -29.872 5.172 -14.491 1.00 48.34 385 GLY A CA 1
ATOM 3033 C C . GLY A 1 385 ? -29.912 5.127 -12.965 1.00 48.34 385 GLY A C 1
ATOM 3034 O O . GLY A 1 385 ? -29.117 5.790 -12.298 1.00 48.34 385 GLY A O 1
ATOM 3035 N N . ASP A 1 386 ? -30.837 4.345 -12.410 1.00 52.28 386 ASP A N 1
ATOM 3036 C CA . ASP A 1 386 ? -30.987 4.117 -10.965 1.00 52.28 386 ASP A CA 1
ATOM 3037 C C . ASP A 1 386 ? -29.725 3.527 -10.298 1.00 52.28 386 ASP A C 1
ATOM 3039 O O . ASP A 1 386 ? -29.581 3.595 -9.075 1.00 52.28 386 ASP A O 1
ATOM 3043 N N . GLU A 1 387 ? -28.769 3.018 -11.084 1.00 51.38 387 GLU A N 1
ATOM 3044 C CA . GLU A 1 387 ? -27.500 2.451 -10.606 1.00 51.38 387 GLU A CA 1
ATOM 3045 C C . GLU A 1 387 ? -26.531 3.503 -10.024 1.00 51.38 387 GLU A C 1
ATOM 3047 O O . GLU A 1 387 ? -25.721 3.169 -9.162 1.00 51.38 387 GLU A O 1
ATOM 3052 N N . ASP A 1 388 ? -26.681 4.786 -10.376 1.00 55.69 388 ASP A N 1
ATOM 3053 C CA . ASP A 1 388 ? -25.850 5.891 -9.856 1.00 55.69 388 ASP A CA 1
ATOM 3054 C C . ASP A 1 388 ? -26.406 6.535 -8.572 1.00 55.69 388 ASP A C 1
ATOM 3056 O O . ASP A 1 388 ? -25.798 7.445 -8.000 1.00 55.69 388 ASP A O 1
ATOM 3060 N N . SER A 1 389 ? -27.591 6.116 -8.117 1.00 57.72 389 SER A N 1
ATOM 3061 C CA . SER A 1 389 ? -28.255 6.719 -6.952 1.00 57.72 389 SER A CA 1
ATOM 3062 C C . SER A 1 389 ? -27.548 6.374 -5.637 1.00 57.72 389 SER A C 1
ATOM 3064 O O . SER A 1 389 ? -27.385 7.239 -4.773 1.00 57.72 389 SER A O 1
ATOM 3066 N N . TRP A 1 390 ? -27.063 5.135 -5.506 1.00 67.44 390 TRP A N 1
ATOM 3067 C CA . TRP A 1 390 ? -26.347 4.670 -4.318 1.00 67.44 390 TRP A CA 1
ATOM 3068 C C . TRP A 1 390 ? -24.958 5.305 -4.198 1.00 67.44 390 TRP A C 1
ATOM 3070 O O . TRP A 1 390 ? -24.574 5.736 -3.111 1.00 67.44 390 TRP A O 1
ATOM 3080 N N . GLN A 1 391 ? -24.232 5.436 -5.313 1.00 53.25 391 GLN A N 1
ATOM 3081 C CA . GLN A 1 391 ? -22.909 6.058 -5.317 1.00 53.25 391 GLN A CA 1
ATOM 3082 C C . GLN A 1 391 ? -22.990 7.548 -4.953 1.00 53.25 391 GLN A C 1
ATOM 3084 O O . GLN A 1 391 ? -22.262 7.997 -4.070 1.00 53.25 391 GLN A O 1
ATOM 3089 N N . ARG A 1 392 ? -23.961 8.285 -5.514 1.00 65.69 392 ARG A N 1
ATOM 3090 C CA . ARG A 1 392 ? -24.214 9.693 -5.157 1.00 65.69 392 ARG A CA 1
ATOM 3091 C C . ARG A 1 392 ? -24.662 9.876 -3.705 1.00 65.69 392 ARG A C 1
ATOM 3093 O O . ARG A 1 392 ? -24.273 10.848 -3.060 1.00 65.69 392 ARG A O 1
ATOM 3100 N N . ALA A 1 393 ? -25.464 8.955 -3.165 1.00 69.69 393 ALA A N 1
ATOM 3101 C CA . ALA A 1 393 ? -25.849 8.984 -1.753 1.00 69.69 393 ALA A CA 1
ATOM 3102 C C . ALA A 1 393 ? -24.642 8.740 -0.830 1.00 69.69 393 ALA A C 1
ATOM 3104 O O . ALA A 1 393 ? -24.465 9.465 0.150 1.00 69.69 393 ALA A O 1
ATOM 3105 N N . SER A 1 394 ? -23.780 7.780 -1.181 1.00 56.84 394 SER A N 1
ATOM 3106 C CA . SER A 1 394 ? -22.565 7.469 -0.426 1.00 56.84 394 SER A CA 1
ATOM 3107 C C . SER A 1 394 ? -21.531 8.599 -0.484 1.00 56.84 394 SER A C 1
ATOM 3109 O O . SER A 1 394 ? -20.910 8.895 0.535 1.00 56.84 394 SER A O 1
ATOM 3111 N N . GLU A 1 395 ? -21.345 9.247 -1.638 1.00 64.00 395 GLU A N 1
ATOM 3112 C CA . GLU A 1 395 ? -20.461 10.413 -1.785 1.00 64.00 395 GLU A CA 1
ATOM 3113 C C . GLU A 1 395 ? -20.961 11.592 -0.938 1.00 64.00 395 GLU A C 1
ATOM 3115 O O . GLU A 1 395 ? -20.184 12.195 -0.198 1.00 64.00 395 GLU A O 1
ATOM 3120 N N . LYS A 1 396 ? -22.276 11.843 -0.933 1.00 75.94 396 LYS A N 1
ATOM 3121 C CA . LYS A 1 396 ? -22.901 12.899 -0.125 1.00 75.94 396 LYS A CA 1
ATOM 3122 C C . LYS A 1 396 ? -22.804 12.646 1.385 1.00 75.94 396 LYS A C 1
ATOM 3124 O O . LYS A 1 396 ? -22.569 13.579 2.154 1.00 75.94 396 LYS A O 1
ATOM 3129 N N . GLU A 1 397 ? -22.975 11.404 1.841 1.00 65.50 397 GLU A N 1
ATOM 3130 C CA . GLU A 1 397 ? -22.744 11.043 3.250 1.00 65.50 397 GLU A CA 1
ATOM 3131 C C . GLU A 1 397 ? -21.281 11.257 3.656 1.00 65.50 397 GLU A C 1
ATOM 3133 O O . GLU A 1 397 ? -21.001 11.749 4.754 1.00 65.50 397 GLU A O 1
ATOM 3138 N N . TRP A 1 398 ? -20.349 10.954 2.752 1.00 59.34 398 TRP A N 1
ATOM 3139 C CA . TRP A 1 398 ? -18.923 11.131 2.991 1.00 59.34 398 TRP A CA 1
ATOM 3140 C C . TRP A 1 398 ? -18.518 12.609 3.036 1.00 59.34 398 TRP A C 1
ATOM 3142 O O . TRP A 1 398 ? -17.788 13.018 3.940 1.00 59.34 398 TRP A O 1
ATOM 3152 N N . GLU A 1 399 ? -19.036 13.437 2.126 1.00 63.38 399 GLU A N 1
ATOM 3153 C CA . GLU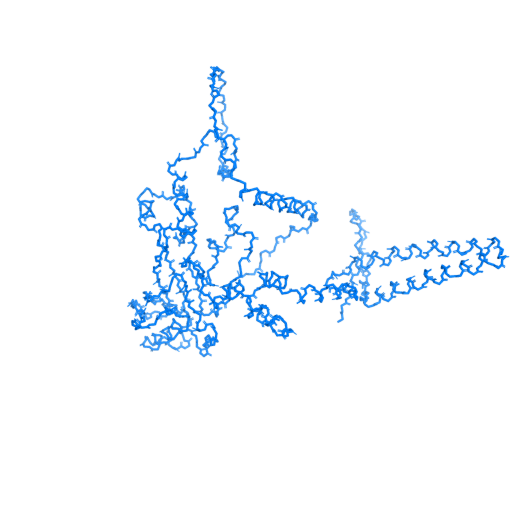 A 1 399 ? -18.852 14.893 2.151 1.00 63.38 399 GLU A CA 1
ATOM 3154 C C . GLU A 1 399 ? -19.376 15.506 3.452 1.00 63.38 399 GLU A C 1
ATOM 3156 O O . GLU A 1 399 ? -18.678 16.303 4.085 1.00 63.38 399 GLU A O 1
ATOM 3161 N N . ASN A 1 400 ? -20.552 15.075 3.916 1.00 65.38 400 ASN A N 1
ATOM 3162 C CA . ASN A 1 400 ? -21.118 15.526 5.187 1.00 65.38 400 ASN A CA 1
ATOM 3163 C C . ASN A 1 400 ? -20.242 15.130 6.387 1.00 65.38 400 ASN A C 1
ATOM 3165 O O . ASN A 1 400 ? -20.007 15.951 7.278 1.00 65.38 400 ASN A O 1
ATOM 3169 N N . ALA A 1 401 ? -19.716 13.902 6.406 1.00 52.78 401 ALA A N 1
ATOM 3170 C CA . ALA A 1 401 ? -18.804 13.446 7.452 1.00 52.78 401 ALA A CA 1
ATOM 3171 C C . ALA A 1 401 ? -17.484 14.235 7.436 1.00 52.78 401 ALA A C 1
ATOM 3173 O O . ALA A 1 401 ? -17.017 14.694 8.478 1.00 52.78 401 ALA A O 1
ATOM 3174 N N . ASN A 1 402 ? -16.904 14.459 6.257 1.00 53.44 402 ASN A N 1
ATOM 3175 C CA . ASN A 1 402 ? -15.661 15.210 6.094 1.00 53.44 402 ASN A CA 1
ATOM 3176 C C . ASN A 1 402 ? -15.820 16.686 6.509 1.00 53.44 402 ASN A C 1
ATOM 3178 O O . ASN A 1 402 ? -14.968 17.229 7.215 1.00 53.44 402 ASN A O 1
ATOM 3182 N N . CYS A 1 403 ? -16.943 17.320 6.155 1.00 58.94 403 CYS A N 1
ATOM 3183 C CA . CYS A 1 403 ? -17.303 18.659 6.625 1.00 58.94 403 CYS A CA 1
ATOM 3184 C C . CYS A 1 403 ? -17.460 18.710 8.151 1.00 58.94 403 CYS A C 1
ATOM 3186 O O . CYS A 1 403 ? -16.948 19.631 8.782 1.00 58.94 403 CYS A O 1
ATOM 3188 N N . TYR A 1 404 ? -18.090 17.702 8.763 1.00 63.53 404 TYR A N 1
ATOM 3189 C CA . TYR A 1 404 ? -18.208 17.597 10.219 1.00 63.53 404 TYR A CA 1
ATOM 3190 C C . TYR A 1 404 ? -16.842 17.476 10.914 1.00 63.53 404 TYR A C 1
ATOM 3192 O O . TYR A 1 404 ? -16.600 18.156 11.912 1.00 63.53 404 TYR A O 1
ATOM 3200 N N . PHE A 1 405 ? -15.921 16.667 10.380 1.00 51.09 405 PHE A N 1
ATOM 3201 C CA . PHE A 1 405 ? -14.576 16.524 10.949 1.00 51.09 405 PHE A CA 1
ATOM 3202 C C . PHE A 1 405 ? -13.716 17.775 10.762 1.00 51.09 405 PHE A C 1
ATOM 3204 O O . PHE A 1 405 ? -12.981 18.136 11.677 1.00 51.09 405 PHE A O 1
ATOM 3211 N N . ARG A 1 406 ? -13.846 18.483 9.633 1.00 54.81 406 ARG A N 1
ATOM 3212 C CA . ARG A 1 406 ? -13.173 19.773 9.411 1.00 54.81 406 ARG A CA 1
ATOM 3213 C C . ARG A 1 406 ? -13.725 20.884 10.296 1.00 54.81 406 ARG A C 1
ATOM 3215 O O . ARG A 1 406 ? -12.949 21.653 10.845 1.00 54.81 406 ARG A O 1
ATOM 3222 N N . ALA A 1 407 ? -15.041 20.939 10.487 1.00 55.84 407 ALA A N 1
ATOM 3223 C CA . ALA A 1 407 ? -15.679 21.914 11.370 1.00 55.84 407 ALA A CA 1
ATOM 3224 C C . ALA A 1 407 ? -15.381 21.662 12.861 1.00 55.84 407 ALA A C 1
ATOM 3226 O O . ALA A 1 407 ? -15.519 22.572 13.674 1.00 55.84 407 ALA A O 1
ATOM 3227 N N . LYS A 1 408 ? -14.977 20.435 13.226 1.00 45.53 408 LYS A N 1
ATOM 3228 C CA . LYS A 1 408 ? -14.571 20.054 14.589 1.00 45.53 408 LYS A CA 1
ATOM 3229 C C . LYS A 1 408 ? -13.060 19.932 14.795 1.00 45.53 408 LYS A C 1
ATOM 3231 O O . LYS A 1 408 ? -12.641 19.605 15.906 1.00 45.53 408 LYS A O 1
ATOM 3236 N N . ALA A 1 409 ? -12.247 20.188 13.772 1.00 40.62 409 ALA A N 1
ATOM 3237 C CA . ALA A 1 409 ? -10.804 20.274 13.939 1.00 40.62 409 ALA A CA 1
ATOM 3238 C C . ALA A 1 409 ? -10.481 21.527 14.771 1.00 40.62 409 ALA A C 1
ATOM 3240 O O . ALA A 1 409 ? -10.856 22.642 14.410 1.00 40.62 409 ALA A O 1
ATOM 3241 N N . PHE A 1 410 ? -9.859 21.323 15.933 1.00 38.59 410 PHE A N 1
ATOM 3242 C CA . PHE A 1 410 ? -9.474 22.394 16.851 1.00 38.59 410 PHE A CA 1
ATOM 3243 C C . PHE A 1 410 ? -8.432 23.332 16.203 1.00 38.59 410 PHE A C 1
ATOM 3245 O O . PHE A 1 410 ? -7.589 22.865 15.441 1.00 38.59 410 PHE A O 1
ATOM 3252 N N . PRO A 1 411 ? -8.442 24.638 16.527 1.00 39.91 411 PRO A N 1
ATOM 3253 C CA . PRO A 1 411 ? -7.705 25.684 15.806 1.00 39.91 411 PRO A CA 1
ATOM 3254 C C . PRO A 1 411 ? -6.192 25.770 16.113 1.00 39.91 411 PRO A C 1
ATOM 3256 O O . PRO A 1 411 ? -5.621 26.852 16.027 1.00 39.91 411 PRO A O 1
ATOM 3259 N N . TYR A 1 412 ? -5.526 24.671 16.485 1.00 37.91 412 TYR A N 1
ATOM 3260 C CA . TYR A 1 412 ? -4.123 24.695 16.939 1.00 37.91 412 TYR A CA 1
ATOM 3261 C C . TYR A 1 412 ? -3.248 23.594 16.327 1.00 37.91 412 TYR A C 1
ATOM 3263 O O . TYR A 1 412 ? -2.526 22.923 17.057 1.00 37.91 412 TYR A O 1
ATOM 3271 N N . ASP A 1 413 ? -3.294 23.400 15.009 1.00 37.53 413 ASP A N 1
ATOM 3272 C CA . ASP A 1 413 ? -2.381 22.454 14.340 1.00 37.53 413 ASP A CA 1
ATOM 3273 C C . ASP A 1 413 ? -1.714 23.043 13.086 1.00 37.53 413 ASP A C 1
ATOM 3275 O O . ASP A 1 413 ? -1.484 22.349 12.102 1.00 37.53 413 ASP A O 1
ATOM 3279 N N . ASP A 1 414 ? -1.389 24.339 13.145 1.00 40.94 414 ASP A N 1
ATOM 3280 C CA . ASP A 1 414 ? -0.420 24.980 12.253 1.00 40.94 414 ASP A CA 1
ATOM 3281 C C . ASP A 1 414 ? 0.838 25.305 13.074 1.00 40.94 414 ASP A C 1
ATOM 3283 O O . ASP A 1 414 ? 1.011 26.408 13.596 1.00 40.94 414 ASP A O 1
ATOM 3287 N N . SER A 1 415 ? 1.726 24.326 13.229 1.00 35.31 415 SER A N 1
ATOM 3288 C CA . SER A 1 415 ? 3.130 24.620 13.510 1.00 35.31 415 SER A CA 1
ATOM 3289 C C . SER A 1 415 ? 4.001 23.835 12.545 1.00 35.31 415 SER A C 1
ATOM 3291 O O . SER A 1 415 ? 4.284 22.654 12.753 1.00 35.31 415 SER A O 1
ATOM 3293 N N . ASP A 1 416 ? 4.400 24.539 11.489 1.00 43.69 416 ASP A N 1
ATOM 3294 C CA . ASP A 1 416 ? 5.509 24.209 10.610 1.00 43.69 416 ASP A CA 1
ATOM 3295 C C . ASP A 1 416 ? 6.740 23.804 11.435 1.00 43.69 416 ASP A C 1
ATOM 3297 O O . ASP A 1 416 ? 7.309 24.603 12.184 1.00 43.69 416 ASP A O 1
ATOM 3301 N N . SER A 1 417 ? 7.175 22.557 11.279 1.00 32.69 417 SER A N 1
ATOM 3302 C CA . SER A 1 417 ? 8.534 22.145 11.623 1.00 32.69 417 SER A CA 1
ATOM 3303 C C . SER A 1 417 ? 9.028 21.130 10.592 1.00 32.69 417 SER A C 1
ATOM 3305 O O . SER A 1 417 ? 9.149 19.933 10.865 1.00 32.69 417 SER A O 1
ATOM 3307 N N . ASP A 1 418 ? 9.283 21.627 9.385 1.00 34.94 418 ASP A N 1
ATOM 3308 C CA . ASP A 1 418 ? 10.159 20.971 8.421 1.00 34.94 418 ASP A CA 1
ATOM 3309 C C . ASP A 1 418 ? 11.604 21.160 8.889 1.00 34.94 418 ASP A C 1
ATOM 3311 O O . ASP A 1 418 ? 12.190 22.219 8.689 1.00 34.94 418 ASP A O 1
ATOM 3315 N N . ASP A 1 419 ? 12.162 20.145 9.551 1.00 37.66 419 ASP A N 1
ATOM 3316 C CA . ASP A 1 419 ? 13.607 20.068 9.789 1.00 37.66 419 ASP A CA 1
ATOM 3317 C C . ASP A 1 419 ? 14.052 18.624 10.079 1.00 37.66 419 ASP A C 1
ATOM 3319 O O . ASP A 1 419 ? 14.423 18.279 11.196 1.00 37.66 419 ASP A O 1
ATOM 3323 N N . TRP A 1 420 ? 13.991 17.752 9.063 1.00 35.50 420 TRP A N 1
ATOM 3324 C CA . TRP A 1 420 ? 14.747 16.488 9.022 1.00 35.50 420 TRP A CA 1
ATOM 3325 C C . TRP A 1 420 ? 15.069 16.091 7.571 1.00 35.50 420 TRP A C 1
ATOM 3327 O O . TRP A 1 420 ? 14.341 15.297 6.975 1.00 35.50 420 TRP A O 1
ATOM 3337 N N . TRP A 1 421 ? 16.133 16.677 7.010 1.00 34.78 421 TRP A N 1
ATOM 3338 C CA . TRP A 1 421 ? 17.314 16.049 6.374 1.00 34.78 421 TRP A CA 1
ATOM 3339 C C . TRP A 1 421 ? 18.120 17.084 5.593 1.00 34.78 421 TRP A C 1
ATOM 3341 O O . TRP A 1 421 ? 17.539 17.724 4.690 1.00 34.78 421 TRP A O 1
#